Protein AF-A0AAV9XXM4-F1 (afdb_monomer_lite)

Sequence (601 aa):
MNRDYSSRNDLEDDENLDLQQALADSLKEYNDRMDVSASDCNVSEKVEKELVSSPKINDLLNYLNSRKQEFMDIILYGSNKSSEDVGFIRNIIWDDNINNAESKQKHILENELHFKNKYDCINDSELKMLPYENSARLLEAIFGKGDNILSQKEDICRWVNHTLKFQFNKNLNSNNSNDKSNFDGLLLIDNNIVSMNNCLIQQGGGPCGIISSLNGLIIMQLIFNQKRINNELNLINYLNNISEKSCWESLIESICIILFQLAQKSKYKIIQFNNIDINLLEFQLYYVEYDNIMDVYNYYCKRLKEGIFNTEGSLFSLLLTIIESRTVDKIKDDMDDTLNPLIGLYGQCNQELVNLCLTGNSVSNVFDGIKTLDGSNDSFVLKGVQKKSIIGYLTEHEALRYCTVGLNYKYPLFPIWIICNKNHYKCCFTLNFTECILSPYQELTQKMEKSFQKYDPDNSGFILEHQIQPYLIDINMQDYLYEIKKISENGIVLWNDLKDYILNSKGIHNNNSHKFALWTTVYLFDGQTESGIRIIKSTIFNLDNFNMAKNIYKKYNSIENSENNNSNFTKIPEEADIISILRTRWNSETIIETELYTIKL

pLDDT: mean 79.84, std 20.0, range [27.38, 98.69]

InterPro domains:
  IPR002048 EF-hand domain [PS50222] (443-478)
  IPR003903 Ubiquitin interacting motif [PS50330] (14-33)
  IPR011992 EF-hand domain pair [SSF47473] (431-523)
  IPR025257 Deubiquitinating enzyme MINDY-3/4, conserved domain [PF13898] (197-433)
  IPR025257 Deubiquitinating enzyme MINDY-3/4, conserved domain [SM01174] (183-497)
  IPR039785 Deubiquitinating enzyme MINDY-3/4 [PTHR12473] (89-591)

Structure (mmCIF, N/CA/C/O backbone):
data_AF-A0AAV9XXM4-F1
#
_entry.id   AF-A0AAV9XXM4-F1
#
loop_
_atom_site.group_PDB
_atom_site.id
_atom_site.type_symbol
_atom_site.label_atom_id
_atom_site.label_alt_id
_atom_site.label_comp_id
_atom_site.label_asym_id
_atom_site.label_entity_id
_atom_site.label_seq_id
_atom_site.pdbx_PDB_ins_code
_atom_site.Cartn_x
_atom_site.Cartn_y
_atom_site.Cartn_z
_atom_site.occupancy
_atom_site.B_iso_or_equiv
_atom_site.auth_seq_id
_atom_site.auth_comp_id
_atom_site.auth_asym_id
_atom_site.auth_atom_id
_atom_site.pdbx_PDB_model_num
ATOM 1 N N . MET A 1 1 ? -26.712 22.565 -31.991 1.00 34.00 1 MET A N 1
ATOM 2 C CA . MET A 1 1 ? -27.816 22.962 -31.092 1.00 34.00 1 MET A CA 1
ATOM 3 C C . MET A 1 1 ? -27.330 22.704 -29.681 1.00 34.00 1 MET A C 1
ATOM 5 O O . MET A 1 1 ? -27.352 21.565 -29.241 1.00 34.00 1 MET A O 1
ATOM 9 N N . ASN A 1 2 ? -26.782 23.743 -29.052 1.00 30.12 2 ASN A N 1
ATOM 10 C CA . ASN A 1 2 ? -26.289 23.700 -27.679 1.00 30.12 2 ASN A CA 1
ATOM 11 C C . ASN A 1 2 ? -27.480 23.586 -26.723 1.00 30.12 2 ASN A C 1
ATOM 13 O O . ASN A 1 2 ? -28.439 24.349 -26.851 1.00 30.12 2 ASN A O 1
ATOM 17 N N . ARG A 1 3 ? -27.410 22.655 -25.773 1.00 27.38 3 ARG A N 1
ATOM 18 C CA . ARG A 1 3 ? -28.172 22.717 -24.527 1.00 27.38 3 ARG A CA 1
ATOM 19 C C . ARG A 1 3 ? -27.198 22.506 -23.380 1.00 27.38 3 ARG A C 1
ATOM 21 O O . ARG A 1 3 ? -26.553 21.465 -23.304 1.00 27.38 3 ARG A O 1
ATOM 28 N N . ASP A 1 4 ? -27.104 23.547 -22.567 1.00 29.17 4 ASP A N 1
ATOM 29 C CA . ASP A 1 4 ? -26.333 23.638 -21.338 1.00 29.17 4 ASP A CA 1
ATOM 30 C C . ASP A 1 4 ? -26.746 22.547 -20.342 1.00 29.17 4 ASP A C 1
ATOM 32 O O . ASP A 1 4 ? -27.927 22.385 -20.034 1.00 29.17 4 ASP A O 1
ATOM 36 N N . TYR A 1 5 ? -25.751 21.819 -19.834 1.00 28.64 5 TYR A N 1
ATOM 37 C CA . TYR A 1 5 ? -25.858 20.852 -18.734 1.00 28.64 5 TYR A CA 1
ATOM 38 C C . TYR A 1 5 ? -25.000 21.279 -17.524 1.00 28.64 5 TYR A C 1
ATOM 40 O O . TYR A 1 5 ? -24.608 20.447 -16.718 1.00 28.64 5 TYR A O 1
ATOM 48 N N . SER A 1 6 ? -24.691 22.573 -17.378 1.00 31.78 6 SER A N 1
ATOM 49 C CA . SER A 1 6 ? -23.723 23.072 -16.387 1.00 31.78 6 SER A CA 1
ATOM 50 C C . SER A 1 6 ? -24.337 23.835 -15.204 1.00 31.78 6 SER A C 1
ATOM 52 O O . SER A 1 6 ? -23.718 24.771 -14.717 1.00 31.78 6 SER A O 1
ATOM 54 N N . SER A 1 7 ? -25.561 23.528 -14.761 1.00 30.81 7 SER A N 1
ATOM 55 C CA . SER A 1 7 ? -26.181 24.318 -13.676 1.00 30.81 7 SER A CA 1
ATOM 56 C C . SER A 1 7 ? -27.024 23.528 -12.672 1.00 30.81 7 SER A C 1
ATOM 58 O O . SER A 1 7 ? -27.897 24.109 -12.032 1.00 30.81 7 SER A O 1
ATOM 60 N N . ARG A 1 8 ? -26.841 22.205 -12.567 1.00 29.73 8 ARG A N 1
ATOM 61 C CA . ARG A 1 8 ? -27.581 21.378 -11.592 1.00 29.73 8 ARG A CA 1
ATOM 62 C C . ARG A 1 8 ? -26.723 20.622 -10.577 1.00 29.73 8 ARG A C 1
ATOM 64 O O . ARG A 1 8 ? -27.306 20.154 -9.614 1.00 29.73 8 ARG A O 1
ATOM 71 N N . ASN A 1 9 ? -25.400 20.564 -10.742 1.00 35.41 9 ASN A N 1
ATOM 72 C CA . ASN A 1 9 ? -24.523 19.879 -9.783 1.00 35.41 9 ASN A CA 1
ATOM 73 C C . ASN A 1 9 ? -24.000 20.808 -8.674 1.00 35.41 9 ASN A C 1
ATOM 75 O O . ASN A 1 9 ? -23.809 20.351 -7.559 1.00 35.41 9 ASN A O 1
ATOM 79 N N . ASP A 1 10 ? -23.867 22.113 -8.930 1.00 35.09 10 ASP A N 1
ATOM 80 C CA . ASP A 1 10 ? -23.312 23.045 -7.932 1.00 35.09 10 ASP A CA 1
ATOM 81 C C . ASP A 1 10 ? -24.270 23.325 -6.754 1.00 35.09 10 ASP A C 1
ATOM 83 O O . ASP A 1 10 ? -23.836 23.745 -5.690 1.00 35.09 10 ASP A O 1
ATOM 87 N N . LEU A 1 11 ? -25.578 23.084 -6.920 1.00 34.38 11 LEU A N 1
ATOM 88 C CA . LEU A 1 11 ? -26.583 23.359 -5.881 1.00 34.38 11 LEU A CA 1
ATOM 89 C C . LEU A 1 11 ? -26.739 22.217 -4.860 1.00 34.38 11 LEU A C 1
ATOM 91 O O . LEU A 1 11 ? -27.095 22.486 -3.719 1.00 34.38 11 LEU A O 1
ATOM 95 N N . GLU A 1 12 ? -26.477 20.962 -5.245 1.00 38.38 12 GLU A N 1
ATOM 96 C CA . GLU A 1 12 ? -26.545 19.812 -4.321 1.00 38.38 12 GLU A CA 1
ATOM 97 C C . GLU A 1 12 ? -25.272 19.685 -3.460 1.00 38.38 12 GLU A C 1
ATOM 99 O O . GLU A 1 12 ? -25.336 19.221 -2.318 1.00 38.38 12 GLU A O 1
ATOM 104 N N . ASP A 1 13 ? -24.126 20.146 -3.972 1.00 38.59 13 ASP A N 1
ATOM 105 C CA . ASP A 1 13 ? -22.860 20.178 -3.232 1.00 38.59 13 ASP A CA 1
ATOM 106 C C . ASP A 1 13 ? -22.844 21.289 -2.160 1.00 38.59 13 ASP A C 1
ATOM 108 O O . ASP A 1 13 ? -22.363 21.056 -1.046 1.00 38.59 13 ASP A O 1
ATOM 112 N N . ASP A 1 14 ? -23.443 22.455 -2.442 1.00 42.81 14 ASP A N 1
ATOM 113 C CA . ASP A 1 14 ? -23.595 23.555 -1.473 1.00 42.81 14 ASP A CA 1
ATOM 114 C C . ASP A 1 14 ? -24.552 23.184 -0.319 1.00 42.81 14 ASP A C 1
ATOM 116 O O . ASP A 1 14 ? -24.250 23.452 0.847 1.00 42.81 14 ASP A O 1
ATOM 120 N N . GLU A 1 15 ? -25.665 22.487 -0.598 1.00 43.34 15 GLU A N 1
ATOM 121 C CA . GLU A 1 15 ? -26.602 22.032 0.445 1.00 43.34 15 GLU A CA 1
ATOM 122 C C . GLU A 1 15 ? -25.961 21.010 1.405 1.00 43.34 15 GLU A C 1
ATOM 124 O O . GLU A 1 15 ? -26.221 21.039 2.612 1.00 43.34 15 GLU A O 1
ATOM 129 N N . ASN A 1 16 ? -25.078 20.135 0.906 1.00 47.38 16 ASN A N 1
ATOM 130 C CA . ASN A 1 16 ? -24.327 19.190 1.740 1.00 47.38 16 ASN A CA 1
ATOM 131 C C . ASN A 1 16 ? -23.263 19.880 2.606 1.00 47.38 16 ASN A C 1
ATOM 133 O O . ASN A 1 16 ? -23.036 19.456 3.745 1.00 47.38 16 ASN A O 1
ATOM 137 N N . LEU A 1 17 ? -22.625 20.938 2.096 1.00 44.44 17 LEU A N 1
ATOM 138 C CA . LEU A 1 17 ? -21.652 21.726 2.851 1.00 44.44 17 LEU A CA 1
ATOM 139 C C . LEU A 1 17 ? -22.337 22.486 3.997 1.00 44.44 17 LEU A C 1
ATOM 141 O O . LEU A 1 17 ? -21.883 22.416 5.141 1.00 44.44 17 LEU A O 1
ATOM 145 N N . ASP A 1 18 ? -23.479 23.116 3.712 1.00 47.50 18 ASP A N 1
ATOM 146 C CA . ASP A 1 18 ? -24.295 23.826 4.700 1.00 47.50 18 ASP A CA 1
ATOM 147 C C . ASP A 1 18 ? -24.843 22.877 5.778 1.00 47.50 18 ASP A C 1
ATOM 149 O O . ASP A 1 18 ? -24.841 23.213 6.964 1.00 47.50 18 ASP A O 1
ATOM 153 N N . LEU A 1 19 ? -25.238 21.653 5.408 1.00 47.31 19 LEU A N 1
ATOM 154 C CA . LEU A 1 19 ? -25.643 20.605 6.354 1.00 47.31 19 LEU A CA 1
ATOM 155 C C . LEU A 1 19 ? -24.487 20.145 7.250 1.00 47.31 19 LEU A C 1
ATOM 157 O O . LEU A 1 19 ? -24.670 19.980 8.459 1.00 47.31 19 LEU A O 1
ATOM 161 N N . GLN A 1 20 ? -23.289 19.955 6.691 1.00 45.56 20 GLN A N 1
ATOM 162 C CA . GLN A 1 20 ? -22.104 19.598 7.476 1.00 45.56 20 GLN A CA 1
ATOM 163 C C . GLN A 1 20 ? -21.674 20.730 8.414 1.00 45.56 20 GLN A C 1
ATOM 165 O O . GLN A 1 20 ? -21.256 20.466 9.547 1.00 45.56 20 GLN A O 1
ATOM 170 N N . GLN A 1 21 ? -21.810 21.978 7.972 1.00 47.38 21 GLN A N 1
ATOM 171 C CA . GLN A 1 21 ? -21.494 23.164 8.758 1.00 47.38 21 GLN A CA 1
ATOM 172 C C . GLN A 1 21 ? -22.525 23.384 9.874 1.00 47.38 21 GLN A C 1
ATOM 174 O O . GLN A 1 21 ? -22.141 23.563 11.029 1.00 47.38 21 GLN A O 1
ATOM 179 N N . ALA A 1 22 ? -23.817 23.202 9.589 1.00 50.75 22 ALA A N 1
ATOM 180 C CA . ALA A 1 22 ? -24.888 23.222 10.585 1.00 50.75 22 ALA A CA 1
ATOM 181 C C . ALA A 1 22 ? -24.758 22.096 11.628 1.00 50.75 22 ALA A C 1
ATOM 183 O O . ALA A 1 22 ? -25.058 22.304 12.809 1.00 50.75 22 ALA A O 1
ATOM 184 N N . LEU A 1 23 ? -24.276 20.912 11.228 1.00 48.38 23 LEU A N 1
ATOM 185 C CA . LEU A 1 23 ? -23.974 19.814 12.151 1.00 48.38 23 LEU A CA 1
ATOM 186 C C . LEU A 1 23 ? -22.775 20.156 13.049 1.00 48.38 23 LEU A C 1
ATOM 188 O O . LEU A 1 23 ? -22.812 19.902 14.253 1.00 48.38 23 LEU A O 1
ATOM 192 N N . ALA A 1 24 ? -21.721 20.752 12.482 1.00 45.97 24 ALA A N 1
ATOM 193 C CA . ALA A 1 24 ? -20.551 21.200 13.233 1.00 45.97 24 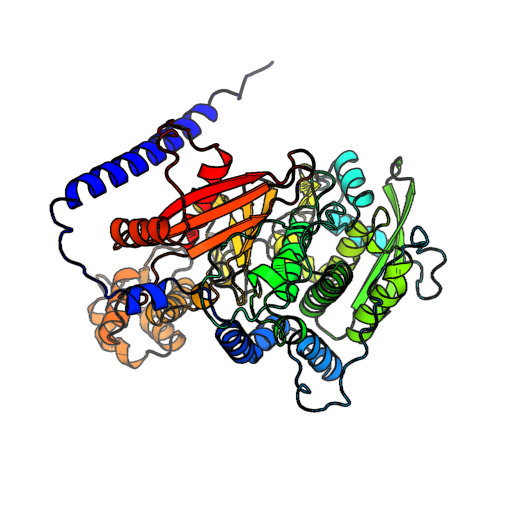ALA A CA 1
ATOM 194 C C . ALA A 1 24 ? -20.904 22.304 14.246 1.00 45.97 24 ALA A C 1
ATOM 196 O O . ALA A 1 24 ? -20.448 22.246 15.389 1.00 45.97 24 ALA A O 1
ATOM 197 N N . ASP A 1 25 ? -21.759 23.252 13.860 1.00 53.34 25 ASP A N 1
ATOM 198 C CA . ASP A 1 25 ? -22.239 24.325 14.732 1.00 53.34 25 ASP A CA 1
ATOM 199 C C . ASP A 1 25 ? -23.203 23.802 15.810 1.00 53.34 25 ASP A C 1
ATOM 201 O O . ASP A 1 25 ? -23.095 24.195 16.971 1.00 53.34 25 ASP A O 1
ATOM 205 N N . SER A 1 26 ? -24.065 22.832 15.483 1.00 52.69 26 SER A N 1
ATOM 206 C CA . SER A 1 26 ? -24.928 22.163 16.472 1.00 52.69 26 SER A CA 1
ATOM 207 C C . SER A 1 26 ? -24.127 21.355 17.500 1.00 52.69 26 SER A C 1
ATOM 209 O O . SER A 1 26 ? -24.450 21.371 18.687 1.00 52.69 26 SER A O 1
ATOM 211 N N . LEU A 1 27 ? -23.056 20.674 17.073 1.00 48.41 27 LEU A N 1
ATOM 212 C CA . LEU A 1 27 ? -22.132 19.973 17.975 1.00 48.41 27 LEU A CA 1
ATOM 213 C C . LEU A 1 27 ? -21.376 20.955 18.882 1.00 48.41 27 LEU A C 1
ATOM 215 O O . LEU A 1 27 ? -21.130 20.656 20.049 1.00 48.41 27 LEU A O 1
ATOM 219 N N . LYS A 1 28 ? -21.041 22.142 18.367 1.00 47.78 28 LYS A N 1
ATOM 220 C CA . LYS A 1 28 ? -20.405 23.216 19.136 1.00 47.78 28 LYS A CA 1
ATOM 221 C C . LYS A 1 28 ? -21.355 23.796 20.191 1.00 47.78 28 LYS A C 1
ATOM 223 O O . LYS A 1 28 ? -20.978 23.860 21.357 1.00 47.78 28 LYS A O 1
ATOM 228 N N . GLU A 1 29 ? -22.601 24.105 19.823 1.00 51.47 29 GLU A N 1
ATOM 229 C CA . GLU A 1 29 ? -23.629 24.570 20.770 1.00 51.47 29 GLU A CA 1
ATOM 230 C C . GLU A 1 29 ? -23.981 23.526 21.839 1.00 51.47 29 GLU A C 1
ATOM 232 O O . GLU A 1 29 ? -24.248 23.882 22.988 1.00 51.47 29 GLU A O 1
ATOM 237 N N . TYR A 1 30 ? -24.005 22.238 21.486 1.00 48.38 30 TYR A N 1
ATOM 238 C CA . TYR A 1 30 ? -24.236 21.164 22.453 1.00 48.38 30 TYR A CA 1
ATOM 239 C C . TYR A 1 30 ? -23.123 21.110 23.513 1.00 48.38 30 TYR A C 1
ATOM 241 O O . TYR A 1 30 ? -23.408 20.967 24.705 1.00 48.38 30 TYR A O 1
ATOM 249 N N . ASN A 1 31 ? -21.870 21.304 23.097 1.00 46.59 31 ASN A N 1
ATOM 250 C CA . ASN A 1 31 ? -20.710 21.316 23.988 1.00 46.59 31 ASN A CA 1
ATOM 251 C C . ASN A 1 31 ? -20.703 22.531 24.930 1.00 46.59 31 ASN A C 1
ATOM 253 O O . ASN A 1 31 ? -20.427 22.366 26.119 1.00 46.59 31 ASN A O 1
ATOM 257 N N . ASP A 1 32 ? -21.108 23.711 24.452 1.00 50.31 32 ASP A N 1
ATOM 258 C CA . ASP A 1 32 ? -21.234 24.915 25.292 1.00 50.31 32 ASP A CA 1
ATOM 259 C C . ASP A 1 32 ? -22.314 24.756 26.387 1.00 50.31 32 ASP A C 1
ATOM 261 O O . ASP A 1 32 ? -22.236 25.371 27.451 1.00 50.31 32 ASP A O 1
ATOM 265 N N . ARG A 1 33 ? -23.324 23.898 26.172 1.00 46.69 33 ARG A N 1
ATOM 266 C CA . ARG A 1 33 ? -24.369 23.605 27.176 1.00 46.69 33 ARG A CA 1
ATOM 267 C C . ARG A 1 33 ? -23.941 22.581 28.231 1.00 46.69 33 ARG A C 1
ATOM 269 O O . ARG A 1 33 ? -24.477 22.609 29.338 1.00 46.69 33 ARG A O 1
ATOM 276 N N . MET A 1 34 ? -22.993 21.695 27.921 1.00 42.75 34 MET A N 1
ATOM 277 C CA . MET A 1 34 ? -22.437 20.715 28.872 1.00 42.75 34 MET A CA 1
ATOM 278 C C . MET A 1 34 ? -21.418 21.340 29.845 1.00 42.75 34 MET A C 1
ATOM 280 O O . MET A 1 34 ? -21.199 20.812 30.941 1.00 42.75 34 MET A O 1
ATOM 284 N N . ASP A 1 35 ? -20.879 22.513 29.497 1.00 42.94 35 ASP A N 1
ATOM 285 C CA . ASP A 1 35 ? -19.870 23.276 30.249 1.00 42.94 35 ASP A CA 1
ATOM 286 C C . ASP A 1 35 ? -20.339 23.785 31.630 1.00 42.94 35 ASP A C 1
ATOM 288 O O . ASP A 1 35 ? -19.535 24.239 32.441 1.00 42.94 35 ASP A O 1
ATOM 292 N N . VAL A 1 36 ? -21.626 23.647 31.971 1.00 39.22 36 VAL A N 1
ATOM 293 C CA . VAL A 1 36 ? -22.140 23.971 33.319 1.00 39.22 36 VAL A CA 1
ATOM 294 C C . VAL A 1 36 ? -21.908 22.825 34.326 1.00 39.22 36 VAL A C 1
ATOM 296 O O . VAL A 1 36 ? -22.151 22.996 35.518 1.00 39.22 36 VAL A O 1
ATOM 299 N N . SER A 1 37 ? -21.407 21.661 33.891 1.00 39.69 37 SER A N 1
ATOM 300 C CA . SER A 1 37 ? -21.231 20.479 34.761 1.00 39.69 37 SER A CA 1
ATOM 301 C C . SER A 1 37 ? -19.799 19.941 34.887 1.00 39.69 37 SER A C 1
ATOM 303 O O . SER A 1 37 ? -19.550 19.083 35.731 1.00 39.69 37 SER A O 1
ATOM 305 N N . ALA A 1 38 ? -18.834 20.458 34.118 1.00 41.72 38 ALA A N 1
ATOM 306 C CA . ALA A 1 38 ? -17.452 19.968 34.098 1.00 41.72 38 ALA A CA 1
ATOM 307 C C . ALA A 1 38 ? -16.528 20.693 35.098 1.00 41.72 38 ALA A C 1
ATOM 309 O O . ALA A 1 38 ? -15.418 21.105 34.767 1.00 41.72 38 ALA A O 1
ATOM 310 N N . SER A 1 39 ? -16.962 20.828 36.349 1.00 40.09 39 SER A N 1
ATOM 311 C CA . SER A 1 39 ? -16.059 21.059 37.479 1.00 40.09 39 SER A CA 1
ATOM 312 C C . SER A 1 39 ? -15.989 19.764 38.280 1.00 40.09 39 SER A C 1
ATOM 314 O O . SER A 1 39 ? -16.850 19.557 39.123 1.00 40.09 39 SER A O 1
ATOM 316 N N . ASP A 1 40 ? -15.063 18.863 37.928 1.00 38.62 40 ASP A N 1
ATOM 317 C CA . ASP A 1 40 ? -14.449 17.843 38.808 1.00 38.62 40 ASP A CA 1
ATOM 318 C C . ASP A 1 40 ? -13.942 16.630 38.004 1.00 38.62 40 ASP A C 1
ATOM 320 O O . ASP A 1 40 ? -14.513 15.543 38.018 1.00 38.62 40 ASP A O 1
ATOM 324 N N . CYS A 1 41 ? -12.801 16.784 37.332 1.00 42.38 41 CYS A N 1
ATOM 325 C CA . CYS A 1 41 ? -11.929 15.657 36.985 1.00 42.38 41 CYS A CA 1
ATOM 326 C C . CYS A 1 41 ? -10.474 16.071 37.228 1.00 42.38 41 CYS A C 1
ATOM 328 O O . CYS A 1 41 ? -9.717 16.348 36.304 1.00 42.38 41 CYS A O 1
ATOM 330 N N . ASN A 1 42 ? -10.086 16.148 38.505 1.00 49.38 42 ASN A N 1
ATOM 331 C CA . ASN A 1 42 ? -8.692 16.349 38.908 1.00 49.38 42 ASN A CA 1
ATOM 332 C C . ASN A 1 42 ? -7.886 15.068 38.634 1.00 49.38 42 ASN A C 1
ATOM 334 O O . ASN A 1 42 ? -7.692 14.235 39.523 1.00 49.38 42 ASN A O 1
ATOM 338 N N . VAL A 1 43 ? -7.419 14.889 37.398 1.00 57.38 43 VAL A N 1
ATOM 339 C CA . VAL A 1 43 ? -6.407 13.873 37.087 1.00 57.38 43 VAL A CA 1
ATOM 340 C C . VAL A 1 43 ? -5.078 14.332 37.674 1.00 57.38 43 VAL A C 1
ATOM 342 O O . VAL A 1 43 ? -4.638 15.455 37.459 1.00 57.38 43 VAL A O 1
ATOM 345 N N . SER A 1 44 ? -4.442 13.479 38.480 1.00 62.59 44 SER A N 1
ATOM 346 C CA . SER A 1 44 ? -3.165 13.838 39.104 1.00 62.59 44 SER A CA 1
ATOM 347 C C . SER A 1 44 ? -2.109 14.163 38.041 1.00 62.59 44 SER A C 1
ATOM 349 O O . SER A 1 44 ? -2.028 13.483 37.019 1.00 62.59 44 SER A O 1
ATOM 351 N N . GLU A 1 45 ? -1.236 15.131 38.320 1.00 62.62 45 GLU A N 1
ATOM 352 C CA . GLU A 1 45 ? -0.173 15.579 37.404 1.00 62.62 45 GLU A CA 1
ATOM 353 C C . GLU A 1 45 ? 0.745 14.430 36.927 1.00 62.62 45 GLU A C 1
ATOM 355 O O . GLU A 1 45 ? 1.319 14.479 35.840 1.00 62.62 45 GLU A O 1
ATOM 360 N N . LYS A 1 46 ? 0.872 13.364 37.730 1.00 56.16 46 LYS A N 1
ATOM 361 C CA . LYS A 1 46 ? 1.609 12.148 37.363 1.00 56.16 46 LYS A CA 1
ATOM 362 C C . LYS A 1 46 ? 0.904 11.357 36.256 1.00 56.16 46 LYS A C 1
ATOM 364 O O . LYS A 1 46 ? 1.560 10.933 35.312 1.00 56.16 46 LYS A O 1
ATOM 369 N N . VAL A 1 47 ? -0.413 11.189 36.369 1.00 59.34 47 VAL A N 1
ATOM 370 C CA . VAL A 1 47 ? -1.231 10.504 35.359 1.00 59.34 47 VAL A CA 1
ATOM 371 C C . VAL A 1 47 ? -1.300 11.352 34.090 1.00 59.34 47 VAL A C 1
ATOM 373 O O . VAL A 1 47 ? -1.095 10.811 33.014 1.00 59.34 47 VAL A O 1
ATOM 376 N N . GLU A 1 48 ? -1.456 12.679 34.188 1.00 63.88 48 GLU A N 1
ATOM 377 C CA . GLU A 1 48 ? -1.353 13.565 33.013 1.00 63.88 48 GLU A CA 1
ATOM 378 C C . GLU A 1 48 ? -0.022 13.364 32.269 1.00 63.88 48 GLU A C 1
ATOM 380 O O . GLU A 1 48 ? -0.016 13.158 31.060 1.00 63.88 48 GLU A O 1
ATOM 385 N N . LYS A 1 49 ? 1.114 13.340 32.979 1.00 61.34 49 LYS A N 1
ATOM 386 C CA . LYS A 1 49 ? 2.432 13.120 32.354 1.00 61.34 49 LYS A CA 1
ATOM 387 C C . LYS A 1 49 ? 2.575 11.747 31.697 1.00 61.34 49 LYS A C 1
ATOM 389 O O . LYS A 1 49 ? 3.232 11.653 30.664 1.00 61.34 49 LYS A O 1
ATOM 394 N N . GLU A 1 50 ? 1.991 10.696 32.268 1.00 59.94 50 GLU A N 1
ATOM 395 C CA . GLU A 1 50 ? 1.988 9.362 31.652 1.00 59.94 50 GLU A CA 1
ATOM 396 C C . GLU A 1 50 ? 1.132 9.335 30.374 1.00 59.94 50 GLU A C 1
ATOM 398 O O . GLU A 1 50 ? 1.575 8.793 29.363 1.00 59.94 50 GLU A O 1
ATOM 403 N N . LEU A 1 51 ? -0.033 9.989 30.378 1.00 59.56 51 LEU A N 1
ATOM 404 C CA . LEU A 1 51 ? -0.951 10.039 29.232 1.00 59.56 51 LEU A CA 1
ATOM 405 C C . LEU A 1 51 ? -0.455 10.903 28.068 1.00 59.56 51 LEU A C 1
ATOM 407 O O . LEU A 1 51 ? -0.792 10.633 26.920 1.00 59.56 51 LEU A O 1
ATOM 411 N N . VAL A 1 52 ? 0.329 11.942 28.360 1.00 59.31 52 VAL A N 1
ATOM 412 C CA . VAL A 1 52 ? 0.881 12.869 27.357 1.00 59.31 52 VAL A CA 1
ATOM 413 C C . VAL A 1 52 ? 2.239 12.400 26.825 1.00 59.31 52 VAL A C 1
ATOM 415 O O . VAL A 1 52 ? 2.751 12.948 25.850 1.00 59.31 52 VAL A O 1
ATOM 418 N N . SER A 1 53 ? 2.854 11.390 27.447 1.00 58.25 53 SER A N 1
ATOM 419 C CA . SER A 1 53 ? 4.173 10.930 27.018 1.00 58.25 53 SER A CA 1
ATOM 420 C C . SER A 1 53 ? 4.124 10.306 25.619 1.00 58.25 53 SER A C 1
ATOM 422 O O . SER A 1 53 ? 3.374 9.364 25.368 1.0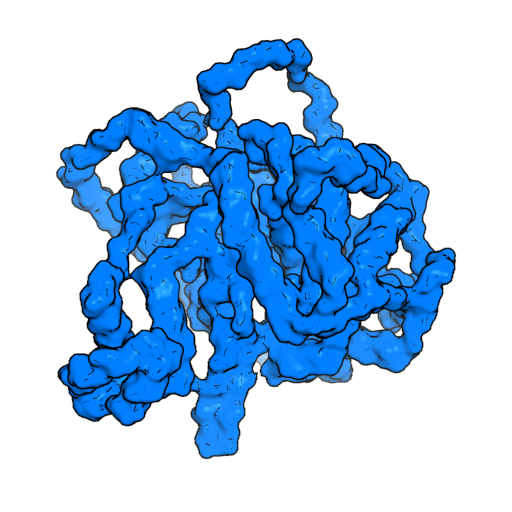0 58.25 53 SER A O 1
ATOM 424 N N . SER A 1 54 ? 4.938 10.837 24.701 1.00 58.62 54 SER A N 1
ATOM 425 C CA . SER A 1 54 ? 5.140 10.255 23.372 1.00 58.62 54 SER A CA 1
ATOM 426 C C . SER A 1 54 ? 5.554 8.783 23.499 1.00 58.62 54 SER A C 1
ATOM 428 O O . SER A 1 54 ? 6.295 8.451 24.434 1.00 58.62 54 SER A O 1
ATOM 430 N N . PRO A 1 55 ? 5.123 7.899 22.578 1.00 63.81 55 PRO A N 1
ATOM 431 C CA . PRO A 1 55 ? 5.457 6.482 22.651 1.00 63.81 55 PRO A CA 1
ATOM 432 C C . PRO A 1 55 ? 6.972 6.311 22.753 1.00 63.81 55 PRO A C 1
ATOM 434 O O . PRO A 1 55 ? 7.731 6.833 21.930 1.00 63.81 55 PRO A O 1
ATOM 437 N N . LYS A 1 56 ? 7.423 5.607 23.796 1.00 76.25 56 LYS A N 1
ATOM 438 C CA . LYS A 1 56 ? 8.853 5.382 24.004 1.00 76.25 56 LYS A CA 1
ATOM 439 C C . LYS A 1 56 ? 9.350 4.435 22.923 1.00 76.25 56 LYS A C 1
ATOM 441 O O . LYS A 1 56 ? 8.632 3.532 22.496 1.00 76.25 56 LYS A O 1
ATOM 446 N N . ILE A 1 57 ? 10.614 4.580 22.533 1.00 82.12 57 ILE A N 1
ATOM 447 C CA . ILE A 1 57 ? 11.239 3.683 21.550 1.00 82.12 57 ILE A CA 1
ATOM 448 C C . ILE A 1 57 ? 11.141 2.219 21.997 1.00 82.12 57 ILE A C 1
ATOM 450 O O . ILE A 1 57 ? 10.872 1.349 21.177 1.00 82.12 57 ILE A O 1
ATOM 454 N N . ASN A 1 58 ? 11.231 1.941 23.301 1.00 84.25 58 ASN A N 1
ATOM 455 C CA . ASN A 1 58 ? 11.008 0.593 23.828 1.00 84.25 58 ASN A CA 1
ATOM 456 C C . ASN A 1 58 ? 9.585 0.072 23.568 1.00 84.25 58 ASN A C 1
ATOM 458 O O . ASN A 1 58 ? 9.427 -1.101 23.239 1.00 84.25 58 ASN A O 1
ATOM 462 N N . ASP A 1 59 ? 8.555 0.913 23.689 1.00 84.62 59 ASP A N 1
ATOM 463 C CA . ASP A 1 59 ? 7.170 0.505 23.431 1.00 84.62 59 ASP A CA 1
ATOM 464 C C . ASP A 1 59 ? 6.961 0.235 21.934 1.00 84.62 59 ASP A C 1
ATOM 466 O O . ASP A 1 59 ? 6.332 -0.755 21.561 1.00 84.62 59 ASP A O 1
ATOM 470 N N . LEU A 1 60 ? 7.577 1.055 21.077 1.00 86.12 60 LEU A N 1
ATOM 471 C CA . LEU A 1 60 ? 7.620 0.850 19.629 1.00 86.12 60 LEU A CA 1
ATOM 472 C C . LEU A 1 60 ? 8.343 -0.456 19.250 1.00 86.12 60 LEU A C 1
ATOM 474 O O . LEU A 1 60 ? 7.844 -1.220 18.426 1.00 86.12 60 LEU A O 1
ATOM 478 N N . LEU A 1 61 ? 9.484 -0.756 19.876 1.00 88.88 61 LEU A N 1
ATOM 479 C CA . LEU A 1 61 ? 10.216 -2.013 19.682 1.00 88.88 61 LEU A CA 1
ATOM 480 C C . LEU A 1 61 ? 9.410 -3.227 20.158 1.00 88.88 61 LEU A C 1
ATOM 482 O O . LEU A 1 61 ? 9.379 -4.256 19.481 1.00 88.88 61 LEU A O 1
ATOM 486 N N . ASN A 1 62 ? 8.715 -3.110 21.291 1.00 90.38 62 ASN A N 1
ATOM 487 C CA . ASN A 1 62 ? 7.808 -4.148 21.781 1.00 90.38 62 ASN A CA 1
ATOM 488 C C . ASN A 1 62 ? 6.657 -4.384 20.797 1.00 90.38 62 ASN A C 1
ATOM 490 O O . ASN A 1 62 ? 6.353 -5.534 20.473 1.00 90.38 62 ASN A O 1
ATOM 494 N N . TYR A 1 63 ? 6.064 -3.307 20.273 1.00 90.38 63 TYR A N 1
ATOM 495 C CA . TYR A 1 63 ? 5.047 -3.389 19.233 1.00 90.38 63 TYR A CA 1
ATOM 496 C C . TYR A 1 63 ? 5.588 -4.107 17.992 1.00 90.38 63 TYR A C 1
ATOM 498 O O . TYR A 1 63 ? 5.011 -5.110 17.577 1.00 90.38 63 TYR A O 1
ATOM 506 N N . LEU A 1 64 ? 6.738 -3.686 17.459 1.00 91.81 64 LEU A N 1
ATOM 507 C CA . LEU A 1 64 ? 7.383 -4.312 16.300 1.00 91.81 64 LEU A CA 1
ATOM 508 C C . LEU A 1 64 ? 7.622 -5.808 16.485 1.00 91.81 64 LEU A C 1
ATOM 510 O O . LEU A 1 64 ? 7.315 -6.603 15.596 1.00 91.81 64 LEU A O 1
ATOM 514 N N . ASN A 1 65 ? 8.148 -6.205 17.642 1.00 92.12 65 ASN A N 1
ATOM 515 C CA . ASN A 1 65 ? 8.392 -7.610 17.949 1.00 92.12 65 ASN A CA 1
ATOM 516 C C . ASN A 1 65 ? 7.080 -8.403 18.038 1.00 92.12 65 ASN A C 1
ATOM 518 O O . ASN A 1 65 ? 7.005 -9.512 17.512 1.00 92.12 65 ASN A O 1
ATOM 522 N N . SER A 1 66 ? 6.028 -7.822 18.629 1.00 92.81 66 SER A N 1
ATOM 523 C CA . SER A 1 66 ? 4.705 -8.461 18.712 1.00 92.81 66 SER A CA 1
ATOM 524 C C . SER A 1 66 ? 4.042 -8.662 17.343 1.00 92.81 66 SER A C 1
ATOM 526 O O . SER A 1 66 ? 3.293 -9.617 17.157 1.00 92.81 66 SER A O 1
ATOM 528 N N . ARG A 1 67 ? 4.353 -7.799 16.365 1.00 93.00 67 ARG A N 1
ATOM 529 C CA . ARG A 1 67 ? 3.775 -7.819 15.010 1.00 93.00 67 ARG A CA 1
ATOM 530 C C . ARG A 1 67 ? 4.570 -8.634 13.995 1.00 93.00 67 ARG A C 1
ATOM 532 O O . ARG A 1 67 ? 4.125 -8.778 12.860 1.00 93.00 67 ARG A O 1
ATOM 539 N N . LYS A 1 68 ? 5.710 -9.210 14.386 1.00 95.06 68 LYS A N 1
ATOM 540 C CA . LYS A 1 68 ? 6.612 -9.938 13.481 1.00 95.06 68 LYS A CA 1
ATOM 541 C C . LYS A 1 68 ? 5.938 -11.081 12.729 1.00 95.06 68 LYS A C 1
ATOM 543 O O . LYS A 1 68 ? 6.094 -11.184 11.516 1.00 95.06 68 LYS A O 1
ATOM 548 N N . GLN A 1 69 ? 5.195 -11.938 13.429 1.00 95.94 69 GLN A N 1
ATOM 549 C CA . GLN A 1 69 ? 4.525 -13.067 12.780 1.00 95.94 69 GLN A CA 1
ATOM 550 C C . GLN A 1 69 ? 3.390 -12.590 11.867 1.00 95.94 69 GLN A C 1
ATOM 552 O O . GLN A 1 69 ? 3.323 -13.007 10.717 1.00 95.94 69 GLN A O 1
ATOM 557 N N . GLU A 1 70 ? 2.570 -11.653 12.349 1.00 95.88 70 GLU A N 1
ATOM 558 C CA . GLU A 1 70 ? 1.454 -11.082 11.588 1.00 95.88 70 GLU A CA 1
ATOM 559 C C . GLU A 1 70 ? 1.933 -10.405 10.292 1.00 95.88 70 GLU A C 1
ATOM 561 O O . GLU A 1 70 ? 1.329 -10.595 9.240 1.00 95.88 70 GLU A O 1
ATOM 566 N N . PHE A 1 71 ? 3.064 -9.690 10.328 1.00 97.12 71 PHE A N 1
ATOM 567 C CA . PHE A 1 71 ? 3.704 -9.155 9.125 1.00 97.12 71 PHE A CA 1
ATOM 568 C C . PHE A 1 71 ? 4.014 -10.253 8.109 1.00 97.12 71 PHE A C 1
ATOM 570 O O . PHE A 1 71 ? 3.646 -10.121 6.943 1.00 97.12 71 PHE A O 1
ATOM 577 N N . MET A 1 72 ? 4.672 -11.334 8.548 1.00 96.81 72 MET A N 1
ATOM 578 C CA . MET A 1 72 ? 5.040 -12.445 7.669 1.00 96.81 72 MET A CA 1
ATOM 579 C C . MET A 1 72 ? 3.802 -13.124 7.079 1.00 96.81 72 MET A C 1
ATOM 581 O O . MET A 1 72 ? 3.789 -13.405 5.883 1.00 96.81 72 MET A O 1
ATOM 585 N N . ASP A 1 73 ? 2.760 -13.331 7.886 1.00 96.56 73 ASP A N 1
ATOM 586 C CA . ASP A 1 73 ? 1.494 -13.921 7.442 1.00 96.56 73 ASP A CA 1
ATOM 587 C C . ASP A 1 73 ? 0.814 -13.046 6.374 1.00 96.56 73 ASP A C 1
ATOM 589 O O . ASP A 1 73 ? 0.323 -13.561 5.367 1.00 96.56 73 ASP A O 1
ATOM 593 N N . ILE A 1 74 ? 0.849 -11.717 6.545 1.00 97.00 74 ILE A N 1
ATOM 594 C CA . ILE A 1 74 ? 0.334 -10.753 5.565 1.00 97.00 74 ILE A CA 1
ATOM 595 C C . ILE A 1 74 ? 1.117 -10.853 4.253 1.00 97.00 74 ILE A C 1
ATOM 597 O O . ILE A 1 74 ? 0.511 -11.060 3.199 1.00 97.00 74 ILE A O 1
ATOM 601 N N . ILE A 1 75 ? 2.446 -10.716 4.273 1.00 95.69 75 ILE A N 1
ATOM 602 C CA . ILE A 1 75 ? 3.232 -10.645 3.028 1.00 95.69 75 ILE A CA 1
ATOM 603 C C . ILE A 1 75 ? 3.338 -11.979 2.285 1.00 95.69 75 ILE A C 1
ATOM 605 O O . ILE A 1 75 ? 3.578 -11.973 1.081 1.00 95.69 75 ILE A O 1
ATOM 609 N N . LEU A 1 76 ? 3.156 -13.108 2.979 1.00 96.44 76 LEU A N 1
ATOM 610 C CA . LEU A 1 76 ? 3.197 -14.446 2.383 1.00 96.44 76 LEU A CA 1
ATOM 611 C C . LEU A 1 76 ? 1.838 -14.947 1.900 1.00 96.44 76 LEU A C 1
ATOM 613 O O . LEU A 1 76 ? 1.790 -15.962 1.201 1.00 96.44 76 LEU A O 1
ATOM 617 N N . TYR A 1 77 ? 0.751 -14.259 2.242 1.00 95.19 77 TYR A N 1
ATOM 618 C CA . TYR A 1 77 ? -0.605 -14.657 1.888 1.00 95.19 77 TYR A CA 1
ATOM 619 C C . TYR A 1 77 ? -0.751 -15.018 0.401 1.00 95.19 77 TYR A C 1
ATOM 621 O O . TYR A 1 77 ? -0.488 -14.207 -0.485 1.00 95.19 77 TYR A O 1
ATOM 629 N N . GLY A 1 78 ? -1.188 -16.250 0.130 1.00 91.00 78 GLY A N 1
ATOM 630 C CA . GLY A 1 78 ? -1.417 -16.739 -1.234 1.00 91.00 78 GLY A CA 1
ATOM 631 C C . GLY A 1 78 ? -0.148 -16.965 -2.069 1.00 91.00 78 GLY A C 1
ATOM 632 O O . GLY A 1 78 ? -0.255 -17.174 -3.277 1.00 91.00 78 GLY A O 1
ATOM 633 N N . SER A 1 79 ? 1.039 -16.941 -1.457 1.00 93.62 79 SER A N 1
ATOM 634 C CA . SER A 1 79 ? 2.328 -17.135 -2.131 1.00 93.62 79 SER A CA 1
ATOM 635 C C . SER A 1 79 ? 3.108 -18.320 -1.549 1.00 93.62 79 SER A C 1
ATOM 637 O O . SER A 1 79 ? 2.867 -18.763 -0.427 1.00 93.62 79 SER A O 1
ATOM 639 N N . ASN A 1 80 ? 4.055 -18.848 -2.324 1.00 94.62 80 ASN A N 1
ATOM 640 C CA . ASN A 1 80 ? 4.971 -19.899 -1.893 1.00 94.62 80 ASN A CA 1
ATOM 641 C C . ASN A 1 80 ? 6.416 -19.483 -2.202 1.00 94.62 80 ASN A C 1
ATOM 643 O O . ASN A 1 80 ? 6.865 -19.557 -3.349 1.00 94.62 80 ASN A O 1
ATOM 647 N N . LYS A 1 81 ? 7.125 -19.015 -1.174 1.00 96.62 81 LYS A N 1
ATOM 648 C CA . LYS A 1 81 ? 8.461 -18.412 -1.264 1.00 96.62 81 LYS A CA 1
ATOM 649 C C . LYS A 1 81 ? 9.531 -19.347 -0.708 1.00 96.62 81 LYS A C 1
ATOM 651 O O . LYS A 1 81 ? 9.264 -20.138 0.194 1.00 96.62 81 LYS A O 1
ATOM 656 N N . SER A 1 82 ? 10.751 -19.243 -1.231 1.00 96.88 82 SER A N 1
ATOM 657 C CA . SER A 1 82 ? 11.903 -19.971 -0.702 1.00 96.88 82 SER A CA 1
ATOM 658 C C . SER A 1 82 ? 12.232 -19.504 0.722 1.00 96.88 82 SER A C 1
ATOM 660 O O . SER A 1 82 ? 11.948 -18.371 1.115 1.00 96.88 82 SER A O 1
ATOM 662 N N . SER A 1 83 ? 12.853 -20.373 1.520 1.00 95.31 83 SER A N 1
ATOM 663 C CA . SER A 1 83 ? 13.261 -20.032 2.888 1.00 95.31 83 SER A CA 1
ATOM 664 C C . SER A 1 83 ? 14.282 -18.893 2.940 1.00 95.31 83 SER A C 1
ATOM 666 O O . SER A 1 83 ? 14.293 -18.131 3.905 1.00 95.31 83 SER A O 1
ATOM 668 N N . GLU A 1 84 ? 15.127 -18.775 1.915 1.00 94.69 84 GLU A N 1
ATOM 669 C CA . GLU A 1 84 ? 16.120 -17.703 1.787 1.00 94.69 84 GLU A CA 1
ATOM 670 C C . GLU A 1 84 ? 15.442 -16.346 1.587 1.00 94.69 84 GLU A C 1
ATOM 672 O O . GLU A 1 84 ? 15.742 -15.399 2.311 1.00 94.69 84 GLU A O 1
ATOM 677 N N . ASP A 1 85 ? 14.463 -16.285 0.684 1.00 95.38 85 ASP A N 1
ATOM 678 C CA . ASP A 1 85 ? 13.637 -15.108 0.405 1.00 95.38 85 ASP A CA 1
ATOM 679 C C . ASP A 1 85 ? 12.896 -14.623 1.655 1.00 95.38 85 ASP A C 1
ATOM 681 O O . ASP A 1 85 ? 12.939 -13.448 2.026 1.00 95.38 85 ASP A O 1
ATOM 685 N N . VAL A 1 86 ? 12.237 -15.565 2.335 1.00 96.06 86 VAL A N 1
ATOM 686 C CA . VAL A 1 86 ? 11.520 -15.329 3.593 1.00 96.06 86 VAL A CA 1
ATOM 687 C C . VAL A 1 86 ? 12.480 -14.822 4.670 1.00 96.06 86 VAL A C 1
ATOM 689 O O . VAL A 1 86 ? 12.146 -13.902 5.419 1.00 96.06 86 VAL A O 1
ATOM 692 N N . GLY A 1 87 ? 13.671 -15.420 4.757 1.00 94.56 87 GLY A N 1
ATOM 693 C CA . GLY A 1 87 ? 14.723 -15.009 5.681 1.00 94.56 87 GLY A CA 1
ATOM 694 C C . GLY A 1 87 ? 15.219 -13.593 5.401 1.00 94.56 87 GLY A C 1
ATOM 695 O O . GLY A 1 87 ? 15.347 -12.804 6.335 1.00 94.56 87 GLY A O 1
ATOM 696 N N . PHE A 1 88 ? 15.443 -13.244 4.133 1.00 94.62 88 PHE A N 1
ATOM 697 C CA . PHE A 1 88 ? 15.898 -11.912 3.750 1.00 94.62 88 PHE A CA 1
ATOM 698 C C . PHE A 1 88 ? 14.861 -10.830 4.060 1.00 94.62 88 PHE A C 1
ATOM 700 O O . PHE A 1 88 ? 15.204 -9.862 4.734 1.00 94.62 88 PHE A O 1
ATOM 707 N N . ILE A 1 89 ? 13.597 -11.001 3.648 1.00 94.81 89 ILE A N 1
ATOM 708 C CA . ILE A 1 89 ? 12.554 -9.997 3.927 1.00 94.81 89 ILE A CA 1
ATOM 709 C C . ILE A 1 89 ? 12.346 -9.807 5.427 1.00 94.81 89 ILE A C 1
ATOM 711 O O . ILE A 1 89 ? 12.233 -8.674 5.891 1.00 94.81 89 ILE A O 1
ATOM 715 N N . ARG A 1 90 ? 12.361 -10.891 6.208 1.00 94.38 90 ARG A N 1
ATOM 716 C CA . ARG A 1 90 ? 12.326 -10.785 7.671 1.00 94.38 90 ARG A CA 1
ATOM 717 C C . ARG A 1 90 ? 13.497 -9.943 8.187 1.00 94.38 90 ARG A C 1
ATOM 719 O O . ARG A 1 90 ? 13.294 -9.062 9.018 1.00 94.38 90 ARG A O 1
ATOM 726 N N . ASN A 1 91 ? 14.694 -10.181 7.655 1.00 91.69 91 ASN A N 1
ATOM 727 C CA . ASN A 1 91 ? 15.906 -9.475 8.050 1.00 91.69 91 ASN A CA 1
ATOM 728 C C . ASN A 1 91 ? 15.954 -8.011 7.588 1.00 91.69 91 ASN A C 1
ATOM 730 O O . ASN A 1 91 ? 16.788 -7.264 8.093 1.00 91.69 91 ASN A O 1
ATOM 734 N N . ILE A 1 92 ? 15.111 -7.565 6.651 1.00 91.19 92 ILE A N 1
ATOM 735 C CA . ILE A 1 92 ? 15.021 -6.136 6.305 1.00 91.19 92 ILE A CA 1
ATOM 736 C C . ILE A 1 92 ? 14.549 -5.326 7.521 1.00 91.19 92 ILE A C 1
ATOM 738 O O . ILE A 1 92 ? 15.084 -4.248 7.773 1.00 91.19 92 ILE A O 1
ATOM 742 N N . ILE A 1 93 ? 13.588 -5.856 8.285 1.00 90.44 93 ILE A N 1
ATOM 743 C CA . ILE A 1 93 ? 12.928 -5.144 9.391 1.00 90.44 93 ILE A CA 1
ATOM 744 C C . ILE A 1 93 ? 13.487 -5.557 10.755 1.00 90.44 93 ILE A C 1
ATOM 746 O O . ILE A 1 93 ? 13.786 -4.693 11.580 1.00 90.44 93 ILE A O 1
ATOM 750 N N . TRP A 1 94 ? 13.618 -6.864 11.001 1.00 91.56 94 TRP A N 1
ATOM 751 C CA . TRP A 1 94 ? 14.088 -7.409 12.277 1.00 91.56 94 TRP A CA 1
ATOM 752 C C . TRP A 1 94 ? 15.549 -7.822 12.177 1.00 91.56 94 TRP A C 1
ATOM 754 O O . TRP A 1 94 ? 15.962 -8.454 11.208 1.00 91.56 94 TRP A O 1
ATOM 764 N N . ASP A 1 95 ? 16.338 -7.494 13.194 1.00 78.50 95 ASP A N 1
ATOM 765 C CA . ASP A 1 95 ? 17.712 -7.978 13.292 1.00 78.50 95 ASP A CA 1
ATOM 766 C C . ASP A 1 95 ? 17.785 -9.113 14.306 1.00 78.50 95 ASP A C 1
ATOM 768 O O . ASP A 1 95 ? 17.986 -8.913 15.503 1.00 78.50 95 ASP A O 1
ATOM 772 N N . ASP A 1 96 ? 17.619 -10.336 13.810 1.00 69.81 96 ASP A N 1
ATOM 773 C CA . ASP A 1 96 ? 17.663 -11.537 14.647 1.00 69.81 96 ASP A CA 1
ATOM 774 C C . ASP A 1 96 ? 19.070 -11.809 15.223 1.00 69.81 96 ASP A C 1
ATOM 776 O O . ASP A 1 96 ? 19.222 -12.673 16.087 1.00 69.81 96 ASP A O 1
ATOM 780 N N . ASN A 1 97 ? 20.094 -11.049 14.806 1.00 64.25 97 ASN A N 1
ATOM 781 C CA . ASN A 1 97 ? 21.480 -11.218 15.236 1.00 64.25 97 ASN A CA 1
ATOM 782 C C . ASN A 1 97 ? 22.037 -10.048 16.075 1.00 64.25 97 ASN A C 1
ATOM 784 O O . ASN A 1 97 ? 23.253 -9.951 16.222 1.00 64.25 97 ASN A O 1
ATOM 788 N N . ILE A 1 98 ? 21.199 -9.196 16.680 1.00 57.91 98 ILE A N 1
ATOM 789 C CA . ILE A 1 98 ? 21.632 -8.027 17.490 1.00 57.91 98 ILE A CA 1
ATOM 790 C C . ILE A 1 98 ? 22.714 -8.354 18.541 1.00 57.91 98 ILE A C 1
ATOM 792 O O . ILE A 1 98 ? 23.553 -7.510 18.851 1.00 57.91 98 ILE A O 1
ATOM 796 N N . ASN A 1 99 ? 22.734 -9.583 19.069 1.00 48.97 99 ASN A N 1
ATOM 797 C CA . ASN A 1 99 ? 23.690 -10.014 20.096 1.00 48.97 99 ASN A CA 1
ATOM 798 C C . ASN A 1 99 ? 25.027 -10.551 19.545 1.00 48.97 99 ASN A C 1
ATOM 800 O O . ASN A 1 99 ? 25.952 -10.785 20.323 1.00 48.97 99 ASN A O 1
ATOM 804 N N . ASN A 1 100 ? 25.161 -10.734 18.229 1.00 47.22 100 ASN A N 1
ATOM 805 C CA . ASN A 1 100 ? 26.402 -11.169 17.596 1.00 47.22 100 ASN A CA 1
ATOM 806 C C . ASN A 1 100 ? 27.161 -9.942 17.071 1.00 47.22 100 ASN A C 1
ATOM 808 O O . ASN A 1 100 ? 26.834 -9.371 16.035 1.00 47.22 100 ASN A O 1
ATOM 812 N N . ALA A 1 101 ? 28.232 -9.546 17.764 1.00 42.09 101 ALA A N 1
ATOM 813 C CA . ALA A 1 101 ? 29.069 -8.407 17.365 1.00 42.09 101 ALA A CA 1
ATOM 814 C C . ALA A 1 101 ? 29.678 -8.544 15.947 1.00 42.09 101 ALA A C 1
ATOM 816 O O . ALA A 1 101 ? 30.072 -7.542 15.347 1.00 42.09 101 ALA A O 1
ATOM 817 N N . GLU A 1 102 ? 29.729 -9.764 15.400 1.00 38.28 102 GLU A N 1
ATOM 818 C CA . GLU A 1 102 ? 30.252 -10.079 14.064 1.00 38.28 102 GLU A CA 1
ATOM 819 C C . GLU A 1 102 ? 29.212 -9.965 12.932 1.00 38.28 102 GLU A C 1
ATOM 821 O O . GLU A 1 102 ? 29.592 -9.917 11.764 1.00 38.28 102 GLU A O 1
ATOM 826 N N . SER A 1 103 ? 27.914 -9.857 13.237 1.00 38.84 103 SER A N 1
ATOM 827 C CA . SER A 1 103 ? 26.835 -9.778 12.238 1.00 38.84 103 SER A CA 1
ATOM 828 C C . SER A 1 103 ? 26.319 -8.360 12.013 1.00 38.84 103 SER A C 1
ATOM 830 O O . SER A 1 103 ? 25.162 -8.170 11.640 1.00 38.84 103 SER A O 1
ATOM 832 N N . LYS A 1 104 ? 27.167 -7.340 12.191 1.00 41.88 104 LYS A N 1
ATOM 833 C CA . LYS A 1 104 ? 26.905 -6.043 11.561 1.00 41.88 104 LYS A CA 1
ATOM 834 C C . LYS A 1 104 ? 26.973 -6.268 10.059 1.00 41.88 104 LYS A C 1
ATOM 836 O O . LYS A 1 104 ? 28.056 -6.255 9.477 1.00 41.88 104 LYS A O 1
ATOM 841 N N . GLN A 1 105 ? 25.822 -6.531 9.446 1.00 42.28 105 GLN A N 1
ATOM 842 C CA . GLN A 1 105 ? 25.663 -6.526 8.000 1.00 42.28 105 GLN A CA 1
ATOM 843 C C . GLN A 1 105 ? 26.329 -5.233 7.520 1.00 42.28 105 GLN A C 1
ATOM 845 O O . GLN A 1 105 ? 25.908 -4.142 7.904 1.00 42.28 105 GLN A O 1
ATOM 850 N N . LYS A 1 106 ? 27.458 -5.347 6.805 1.00 44.53 106 LYS A N 1
ATOM 851 C CA . LYS A 1 106 ? 28.146 -4.182 6.242 1.00 44.53 106 LYS A CA 1
ATOM 852 C C . LYS A 1 106 ? 27.095 -3.441 5.432 1.00 44.53 106 LYS A C 1
ATOM 854 O O . LYS A 1 106 ? 26.635 -3.984 4.433 1.00 44.53 106 LYS A O 1
ATOM 859 N N . HIS A 1 107 ? 26.693 -2.253 5.882 1.00 49.38 107 HIS A N 1
ATOM 860 C CA . HIS A 1 107 ? 25.826 -1.399 5.085 1.00 49.38 107 HIS A CA 1
ATOM 861 C C . HIS A 1 107 ? 26.470 -1.263 3.706 1.00 49.38 107 HIS A C 1
ATOM 863 O O . HIS A 1 107 ? 27.615 -0.820 3.598 1.00 49.38 107 HIS A O 1
ATOM 869 N N . ILE A 1 108 ? 25.763 -1.727 2.676 1.00 56.78 108 ILE A N 1
ATOM 870 C CA . ILE A 1 108 ? 26.278 -1.788 1.303 1.00 56.78 108 ILE A CA 1
ATOM 871 C C . ILE A 1 108 ? 26.452 -0.368 0.740 1.00 56.78 108 ILE A C 1
ATOM 873 O O . ILE A 1 108 ? 27.275 -0.147 -0.146 1.00 56.78 108 ILE A O 1
ATOM 877 N N . LEU A 1 109 ? 25.723 0.607 1.292 1.00 60.22 109 LEU A N 1
ATOM 878 C CA . LEU A 1 109 ? 25.746 1.996 0.856 1.00 60.22 109 LEU A CA 1
ATOM 879 C C . LEU A 1 109 ? 26.666 2.871 1.720 1.00 60.22 109 LEU A C 1
ATOM 881 O O . LEU A 1 109 ? 26.717 2.766 2.948 1.00 60.22 109 LEU A O 1
ATOM 885 N N . GLU A 1 110 ? 27.404 3.756 1.053 1.00 60.06 110 GLU A N 1
ATOM 886 C CA . GLU A 1 110 ? 28.235 4.793 1.674 1.00 60.06 110 GLU A CA 1
ATOM 887 C C . GLU A 1 110 ? 27.370 5.953 2.189 1.00 60.06 110 GLU A C 1
ATOM 889 O O . GLU A 1 110 ? 26.257 6.163 1.712 1.00 60.06 110 GLU A O 1
ATOM 894 N N . ASN A 1 111 ? 27.877 6.707 3.170 1.00 58.19 111 ASN A N 1
ATOM 895 C CA . ASN A 1 111 ? 27.122 7.794 3.807 1.00 58.19 111 ASN A CA 1
ATOM 896 C C . ASN A 1 111 ? 26.892 9.003 2.880 1.00 58.19 111 ASN A C 1
ATOM 898 O O . ASN A 1 111 ? 25.897 9.699 3.051 1.00 58.19 111 ASN A O 1
ATOM 902 N N . GLU A 1 112 ? 27.774 9.233 1.902 1.00 61.41 112 GLU A N 1
ATOM 903 C CA . GLU A 1 112 ? 27.607 10.260 0.867 1.00 61.41 112 GLU A CA 1
ATOM 904 C C . GLU A 1 112 ? 27.388 9.597 -0.498 1.00 61.41 112 GLU A C 1
ATOM 906 O O . GLU A 1 112 ? 28.215 8.815 -0.977 1.00 61.41 112 GLU A O 1
ATOM 911 N N . LEU A 1 113 ? 26.254 9.904 -1.134 1.00 70.06 113 LEU A N 1
ATOM 912 C CA . LEU A 1 113 ? 25.891 9.377 -2.446 1.00 70.06 113 LEU A CA 1
ATOM 913 C C . LEU A 1 113 ? 26.161 10.433 -3.520 1.00 70.06 113 LEU A C 1
ATOM 915 O O . LEU A 1 113 ? 25.369 11.337 -3.765 1.00 70.06 113 LEU A O 1
ATOM 919 N N . HIS A 1 114 ? 27.301 10.304 -4.195 1.00 69.19 114 HIS A N 1
ATOM 920 C CA . HIS A 1 114 ? 27.589 11.087 -5.393 1.00 69.19 114 HIS A CA 1
ATOM 921 C C . HIS A 1 114 ? 27.097 10.341 -6.634 1.00 69.19 114 HIS A C 1
ATOM 923 O O . HIS A 1 114 ? 27.735 9.386 -7.086 1.00 69.19 114 HIS A O 1
ATOM 929 N N . PHE A 1 115 ? 25.970 10.788 -7.189 1.00 77.25 115 PHE A N 1
ATOM 930 C CA . PHE A 1 115 ? 25.450 10.285 -8.460 1.00 77.25 115 PHE A CA 1
ATOM 931 C C . PHE A 1 115 ? 26.365 10.736 -9.598 1.00 77.25 115 PHE A C 1
ATOM 933 O O . PHE A 1 115 ? 26.552 11.934 -9.812 1.00 77.25 115 PHE A O 1
ATOM 940 N N . LYS A 1 116 ? 26.986 9.776 -10.291 1.00 60.00 116 LYS A N 1
ATOM 941 C CA . LYS A 1 116 ? 28.032 10.080 -11.279 1.00 60.00 116 LYS A CA 1
ATOM 942 C C . LYS A 1 116 ? 27.484 10.353 -12.677 1.00 60.00 116 LYS A C 1
ATOM 944 O O . LYS A 1 116 ? 28.090 11.153 -13.375 1.00 60.00 116 LYS A O 1
ATOM 949 N N . ASN A 1 117 ? 26.380 9.713 -13.071 1.00 65.81 117 ASN A N 1
ATOM 950 C CA . ASN A 1 117 ? 25.836 9.728 -14.435 1.00 65.81 117 ASN A CA 1
ATOM 951 C C . ASN A 1 117 ? 24.301 9.548 -14.441 1.00 65.81 117 ASN A C 1
ATOM 953 O O . ASN A 1 117 ? 23.707 9.275 -13.398 1.00 65.81 117 ASN A O 1
ATOM 957 N N . LYS A 1 118 ? 23.678 9.701 -15.621 1.00 83.19 118 LYS A N 1
ATOM 958 C CA . LYS A 1 118 ? 22.332 9.184 -15.932 1.00 83.19 118 LYS A CA 1
ATOM 959 C C . LYS A 1 118 ? 22.464 7.673 -16.157 1.00 83.19 118 LYS A C 1
ATOM 961 O O . LYS A 1 118 ? 23.378 7.259 -16.871 1.00 83.19 118 LYS A O 1
ATOM 966 N N . TYR A 1 119 ? 21.598 6.874 -15.541 1.00 90.06 119 TYR A N 1
ATOM 967 C CA . TYR A 1 119 ? 21.625 5.422 -15.700 1.00 90.06 119 TYR A CA 1
ATOM 968 C C . TYR A 1 119 ? 21.220 5.061 -17.133 1.00 90.06 119 TYR A C 1
ATOM 970 O O . TYR A 1 119 ? 20.271 5.630 -17.671 1.00 90.06 119 TYR A O 1
ATOM 978 N N . ASP A 1 120 ? 21.951 4.133 -17.748 1.00 90.25 120 ASP A N 1
ATOM 979 C CA . ASP A 1 120 ? 21.742 3.707 -19.130 1.00 90.25 120 ASP A CA 1
ATOM 980 C C . ASP A 1 120 ? 21.506 2.197 -19.177 1.00 90.25 120 ASP A C 1
ATOM 982 O O . ASP A 1 120 ? 22.433 1.395 -19.052 1.00 90.25 120 ASP A O 1
ATOM 986 N N . CYS A 1 121 ? 20.244 1.815 -19.362 1.00 91.88 121 CYS A N 1
ATOM 987 C CA . CYS A 1 121 ? 19.844 0.415 -19.395 1.00 91.88 121 CYS A CA 1
ATOM 988 C C . CYS A 1 121 ? 20.256 -0.316 -20.685 1.00 91.88 121 CYS A C 1
ATOM 990 O O . CYS A 1 121 ? 20.311 -1.543 -20.677 1.00 91.88 121 CYS A O 1
ATOM 992 N N . ILE A 1 122 ? 20.597 0.390 -21.772 1.00 91.56 122 ILE A N 1
ATOM 993 C CA . ILE A 1 122 ? 21.053 -0.244 -23.023 1.00 91.56 122 ILE A CA 1
ATOM 994 C C . ILE A 1 122 ? 22.430 -0.881 -22.819 1.00 91.56 122 ILE A C 1
ATOM 996 O O . ILE A 1 122 ? 22.710 -1.965 -23.330 1.00 91.56 122 ILE A O 1
ATOM 1000 N N . ASN A 1 123 ? 23.292 -0.190 -22.071 1.00 91.12 123 ASN A N 1
ATOM 1001 C CA . ASN A 1 123 ? 24.675 -0.593 -21.823 1.00 91.12 123 ASN A CA 1
ATOM 1002 C C . ASN A 1 123 ? 24.845 -1.428 -20.543 1.00 91.12 123 ASN A C 1
ATOM 1004 O O . ASN A 1 123 ? 25.967 -1.799 -20.187 1.00 91.12 123 ASN A O 1
ATOM 1008 N N . ASP A 1 124 ? 23.752 -1.754 -19.854 1.00 93.75 124 ASP A N 1
ATOM 1009 C CA . ASP A 1 124 ? 23.786 -2.606 -18.674 1.00 93.75 124 ASP A CA 1
ATOM 1010 C C . ASP A 1 124 ? 23.909 -4.083 -19.064 1.00 93.75 124 ASP A C 1
ATOM 1012 O O . ASP A 1 124 ? 22.973 -4.710 -19.557 1.0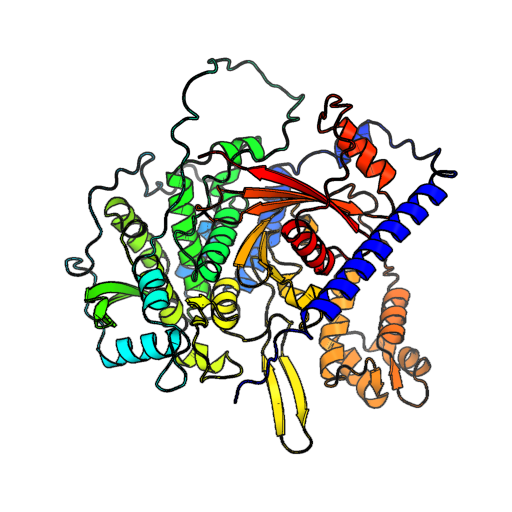0 93.75 124 ASP A O 1
ATOM 1016 N N . SER A 1 125 ? 25.077 -4.664 -18.793 1.00 93.44 125 SER A N 1
ATOM 1017 C CA . SER A 1 125 ? 25.400 -6.047 -19.164 1.00 93.44 125 SER A CA 1
ATOM 1018 C C . SER A 1 125 ? 24.501 -7.127 -18.542 1.00 93.44 125 SER A C 1
ATOM 1020 O O . SER A 1 125 ? 24.507 -8.257 -19.031 1.00 93.44 125 SER A O 1
ATOM 1022 N N . GLU A 1 126 ? 23.769 -6.829 -17.459 1.00 95.69 126 GLU A N 1
ATOM 1023 C CA . GLU A 1 126 ? 22.839 -7.793 -16.844 1.00 95.69 126 GLU A CA 1
ATOM 1024 C C . GLU A 1 126 ? 21.475 -7.822 -17.551 1.00 95.69 126 GLU A C 1
ATOM 1026 O O . GLU A 1 126 ? 20.744 -8.810 -17.436 1.00 95.69 126 GLU A O 1
ATOM 1031 N N . LEU A 1 127 ? 21.138 -6.766 -18.298 1.00 96.81 127 LEU A N 1
ATOM 1032 C CA . LEU A 1 127 ? 19.844 -6.610 -18.946 1.00 96.81 127 LEU A CA 1
ATOM 1033 C C . LEU A 1 127 ? 19.809 -7.239 -20.343 1.00 96.81 127 LEU A C 1
ATOM 1035 O O . LEU A 1 127 ? 20.791 -7.286 -21.083 1.00 96.81 127 LEU A O 1
ATOM 1039 N N . LYS A 1 128 ? 18.621 -7.707 -20.729 1.00 96.25 128 LYS A N 1
ATOM 1040 C CA . LYS A 1 128 ? 18.319 -8.221 -22.071 1.00 96.25 128 LYS A CA 1
ATOM 1041 C C . LYS A 1 128 ? 17.068 -7.550 -22.607 1.00 96.25 128 LYS A C 1
ATOM 1043 O O . LYS A 1 128 ? 16.169 -7.217 -21.845 1.00 96.25 128 LYS A O 1
ATOM 1048 N N . MET A 1 129 ? 16.981 -7.381 -23.922 1.00 95.44 129 MET A N 1
ATOM 1049 C CA . MET A 1 129 ? 15.796 -6.790 -24.544 1.00 95.44 129 MET A CA 1
ATOM 1050 C C . MET A 1 129 ? 14.563 -7.681 -24.321 1.00 95.44 129 MET A C 1
ATOM 1052 O O . MET A 1 129 ? 14.618 -8.897 -24.530 1.00 95.44 129 MET A O 1
ATOM 1056 N N . LEU A 1 130 ? 13.454 -7.077 -23.897 1.00 94.56 130 LEU A N 1
ATOM 1057 C CA . LEU A 1 130 ? 12.176 -7.756 -23.725 1.00 94.56 130 LEU A CA 1
ATOM 1058 C C . LEU A 1 130 ? 11.517 -7.972 -25.102 1.00 94.56 130 LEU A C 1
ATOM 1060 O O . LEU A 1 130 ? 11.484 -7.039 -25.911 1.00 94.56 130 LEU A O 1
ATOM 1064 N N . PRO A 1 131 ? 10.986 -9.174 -25.401 1.00 93.50 131 PRO A N 1
ATOM 1065 C CA . PRO A 1 131 ? 10.293 -9.427 -26.661 1.00 93.50 131 PRO A CA 1
ATOM 1066 C C . PRO A 1 131 ? 9.126 -8.461 -26.890 1.00 93.50 131 PRO A C 1
ATOM 1068 O O . PRO A 1 131 ? 8.372 -8.169 -25.962 1.00 93.50 131 PRO A O 1
ATOM 1071 N N . TYR A 1 132 ? 8.942 -8.022 -28.139 1.00 89.19 132 TYR A N 1
ATOM 1072 C CA . TYR A 1 132 ? 7.930 -7.024 -28.511 1.00 89.19 132 TYR A CA 1
ATOM 1073 C C . TYR A 1 132 ? 6.512 -7.396 -28.055 1.00 89.19 132 TYR A C 1
ATOM 1075 O O . TYR A 1 132 ? 5.802 -6.549 -27.524 1.00 89.19 132 TYR A O 1
ATOM 1083 N N . GLU A 1 133 ? 6.116 -8.662 -28.200 1.00 89.81 133 GLU A N 1
ATOM 1084 C CA . GLU A 1 133 ? 4.789 -9.142 -27.786 1.00 89.81 133 GLU A CA 1
ATOM 1085 C C . GLU A 1 133 ? 4.550 -8.963 -26.278 1.00 89.81 133 GLU A C 1
ATOM 1087 O O . GLU A 1 133 ? 3.470 -8.540 -25.864 1.00 89.81 133 GLU A O 1
ATOM 1092 N N . ASN A 1 134 ? 5.575 -9.211 -25.457 1.00 92.38 134 ASN A N 1
ATOM 1093 C CA . ASN A 1 134 ? 5.499 -9.021 -24.009 1.00 92.38 134 ASN A CA 1
ATOM 1094 C C . ASN A 1 134 ? 5.440 -7.531 -23.657 1.00 92.38 134 ASN A C 1
ATOM 1096 O O . ASN A 1 134 ? 4.653 -7.134 -22.799 1.00 92.38 134 ASN A O 1
ATOM 1100 N N . SER A 1 135 ? 6.228 -6.702 -24.349 1.00 92.25 135 SER A N 1
ATOM 1101 C CA . SER A 1 135 ? 6.200 -5.246 -24.186 1.00 92.25 135 SER A CA 1
ATOM 1102 C C . SER A 1 135 ? 4.825 -4.670 -24.527 1.00 92.25 135 SER A C 1
ATOM 1104 O O . SER A 1 135 ? 4.251 -3.944 -23.721 1.00 92.25 135 SER A O 1
ATOM 1106 N N . ALA A 1 136 ? 4.255 -5.039 -25.678 1.00 91.25 136 ALA A N 1
ATOM 1107 C CA . ALA A 1 136 ? 2.931 -4.589 -26.101 1.00 91.25 136 ALA A CA 1
ATOM 1108 C C . ALA A 1 136 ? 1.855 -4.994 -25.086 1.00 91.25 136 ALA A C 1
ATOM 1110 O O . ALA A 1 136 ? 1.053 -4.167 -24.666 1.00 91.25 136 ALA A O 1
ATOM 1111 N N . ARG A 1 137 ? 1.892 -6.245 -24.617 1.00 93.69 137 ARG A N 1
ATOM 1112 C CA . ARG A 1 137 ? 0.949 -6.758 -23.620 1.00 93.69 137 ARG A CA 1
ATOM 1113 C C . ARG A 1 137 ? 1.013 -6.006 -22.284 1.00 93.69 137 ARG A C 1
ATOM 1115 O O . ARG A 1 137 ? -0.030 -5.787 -21.670 1.00 93.69 137 ARG A O 1
ATOM 1122 N N . LEU A 1 138 ? 2.207 -5.616 -21.830 1.00 94.62 138 LEU A N 1
ATOM 1123 C CA . LEU A 1 138 ? 2.375 -4.795 -20.625 1.00 94.62 138 LEU A CA 1
ATOM 1124 C C . LEU A 1 138 ? 1.788 -3.396 -20.813 1.00 94.62 138 LEU A C 1
ATOM 1126 O O . LEU A 1 138 ? 1.041 -2.922 -19.962 1.00 94.62 138 LEU A O 1
ATOM 1130 N N . LEU A 1 139 ? 2.089 -2.755 -21.941 1.00 93.31 139 LEU A N 1
ATOM 1131 C CA . LEU A 1 139 ? 1.598 -1.412 -22.244 1.00 93.31 139 LEU A CA 1
ATOM 1132 C C . LEU A 1 139 ? 0.076 -1.380 -22.409 1.00 93.31 139 LEU A C 1
ATOM 1134 O O . LEU A 1 139 ? -0.558 -0.458 -21.906 1.00 93.31 139 LEU A O 1
ATOM 1138 N N . GLU A 1 140 ? -0.514 -2.406 -23.026 1.00 93.88 140 GLU A N 1
ATOM 1139 C CA . GLU A 1 140 ? -1.971 -2.559 -23.137 1.00 93.88 140 GLU A CA 1
ATOM 1140 C C . GLU A 1 140 ? -2.646 -2.703 -21.766 1.00 93.88 140 GLU A C 1
ATOM 1142 O O . GLU A 1 140 ? -3.733 -2.171 -21.565 1.00 93.88 140 GLU A O 1
ATOM 1147 N N . ALA A 1 141 ? -2.017 -3.386 -20.803 1.00 95.62 141 ALA A N 1
ATOM 1148 C CA . ALA A 1 141 ? -2.547 -3.475 -19.439 1.00 95.62 141 ALA A CA 1
ATOM 1149 C C . ALA A 1 141 ? -2.464 -2.130 -18.695 1.00 95.62 141 ALA A C 1
ATOM 1151 O O . ALA A 1 141 ? -3.342 -1.796 -17.901 1.00 95.62 141 ALA A O 1
ATOM 1152 N N . ILE A 1 142 ? -1.411 -1.350 -18.956 1.00 95.56 142 ILE A N 1
ATOM 1153 C CA . ILE A 1 142 ? -1.186 -0.053 -18.312 1.00 95.56 142 ILE A CA 1
ATOM 1154 C C . ILE A 1 142 ? -2.132 1.012 -18.864 1.00 95.56 142 ILE A C 1
ATOM 1156 O O . ILE A 1 142 ? -2.835 1.657 -18.092 1.00 95.56 142 ILE A O 1
ATOM 1160 N N . PHE A 1 143 ? -2.126 1.205 -20.183 1.00 93.81 143 PHE A N 1
ATOM 1161 C CA . PHE A 1 143 ? -2.768 2.343 -20.847 1.00 93.81 143 PHE A CA 1
ATOM 1162 C C . PHE A 1 143 ? -4.060 1.983 -21.581 1.00 93.81 143 PHE A C 1
ATOM 1164 O O . PHE A 1 143 ? -4.765 2.885 -22.023 1.00 93.81 143 PHE A O 1
ATOM 1171 N N . GLY A 1 144 ? -4.380 0.695 -21.708 1.00 92.88 144 GLY A N 1
ATOM 1172 C CA . GLY A 1 144 ? -5.543 0.212 -22.445 1.00 92.88 144 GLY A CA 1
ATOM 1173 C C . GLY A 1 144 ? -5.225 -0.111 -23.904 1.00 92.88 144 GLY A C 1
ATOM 1174 O O . GLY A 1 144 ? -4.097 0.027 -24.379 1.00 92.88 144 GLY A O 1
ATOM 1175 N N . LYS A 1 145 ? -6.247 -0.567 -24.633 1.00 90.50 145 LYS A N 1
ATOM 1176 C CA . LYS A 1 145 ? -6.157 -0.938 -26.052 1.00 90.50 145 LYS A CA 1
ATOM 1177 C C . LYS A 1 145 ? -7.386 -0.450 -26.810 1.00 90.50 145 LYS A C 1
ATOM 1179 O O . LYS A 1 145 ? -8.504 -0.627 -26.336 1.00 90.50 145 LYS A O 1
ATOM 1184 N N . GLY A 1 146 ? -7.180 0.085 -28.016 1.00 89.12 146 GLY A N 1
ATOM 1185 C CA . GLY A 1 146 ? -8.273 0.550 -28.873 1.00 89.12 146 GLY A CA 1
ATOM 1186 C C . GLY A 1 146 ? -9.100 1.628 -28.175 1.00 89.12 146 GLY A C 1
ATOM 1187 O O . GLY A 1 146 ? -8.537 2.600 -27.679 1.00 89.12 146 GLY A O 1
ATOM 1188 N N . ASP A 1 147 ? -10.412 1.417 -28.087 1.00 87.69 147 ASP A N 1
ATOM 1189 C CA . ASP A 1 147 ? -11.350 2.368 -27.476 1.00 87.69 147 ASP A CA 1
ATOM 1190 C C . ASP A 1 147 ? -11.224 2.467 -25.941 1.00 87.69 147 ASP A C 1
ATOM 1192 O O . ASP A 1 147 ? -11.756 3.397 -25.342 1.00 87.69 147 ASP A O 1
ATOM 1196 N N . ASN A 1 148 ? -10.480 1.555 -25.299 1.00 88.69 148 ASN A N 1
ATOM 1197 C CA . ASN A 1 148 ? -10.261 1.557 -23.846 1.00 88.69 148 ASN A CA 1
ATOM 1198 C C . ASN A 1 148 ? -9.025 2.367 -23.419 1.00 88.69 148 ASN A C 1
ATOM 1200 O O . ASN A 1 148 ? -8.628 2.316 -22.255 1.00 88.69 148 ASN A O 1
ATOM 1204 N N . ILE A 1 149 ? -8.370 3.076 -24.345 1.00 90.12 149 ILE A N 1
ATOM 1205 C CA . ILE A 1 149 ? -7.273 3.984 -23.998 1.00 90.12 149 ILE A CA 1
ATOM 1206 C C . ILE A 1 149 ? -7.867 5.249 -23.378 1.00 90.12 149 ILE A C 1
ATOM 1208 O O . ILE A 1 149 ? -8.469 6.068 -24.069 1.00 90.12 149 ILE A O 1
ATOM 1212 N N . LEU A 1 150 ? -7.687 5.406 -22.066 1.00 89.88 150 LEU A N 1
ATOM 1213 C CA . LEU A 1 150 ? -8.231 6.538 -21.304 1.00 89.88 150 LEU A CA 1
ATOM 1214 C C . LEU A 1 150 ? -7.228 7.688 -21.138 1.00 89.88 150 LEU A C 1
ATOM 1216 O O . LEU A 1 150 ? -7.622 8.845 -20.994 1.00 89.88 150 LEU A O 1
ATOM 1220 N N . SER A 1 151 ? -5.932 7.379 -21.148 1.00 88.69 151 SER A N 1
ATOM 1221 C CA . SER A 1 151 ? -4.857 8.364 -21.003 1.00 88.69 151 SER A CA 1
ATOM 1222 C C . SER A 1 151 ? -4.501 9.020 -22.336 1.00 88.69 151 SER A C 1
ATOM 1224 O O . SER A 1 151 ? -4.315 8.345 -23.349 1.00 88.69 151 SER A O 1
ATOM 1226 N N . GLN A 1 152 ? -4.343 10.342 -22.326 1.00 89.94 152 GLN A N 1
ATOM 1227 C CA . GLN A 1 152 ? -3.857 11.109 -23.472 1.00 89.94 152 GLN A CA 1
ATOM 1228 C C . GLN A 1 152 ? -2.331 11.019 -23.591 1.00 89.94 152 GLN A C 1
ATOM 1230 O O . GLN A 1 152 ? -1.628 10.589 -22.674 1.00 89.94 152 GLN A O 1
ATOM 1235 N N . LYS A 1 153 ? -1.784 11.465 -24.726 1.00 87.88 153 LYS A N 1
ATOM 1236 C CA . LYS A 1 153 ? -0.335 11.442 -24.965 1.00 87.88 153 LYS A CA 1
ATOM 1237 C C . LYS A 1 153 ? 0.425 12.225 -23.891 1.00 87.88 153 LYS A C 1
ATOM 1239 O O . LYS A 1 153 ? 1.460 11.770 -23.417 1.00 87.88 153 LYS A O 1
ATOM 1244 N N . GLU A 1 154 ? -0.106 13.367 -23.470 1.00 89.25 154 GLU A N 1
ATOM 1245 C CA . GLU A 1 154 ? 0.450 14.219 -22.418 1.00 89.25 154 GLU A CA 1
ATOM 1246 C C . GLU A 1 154 ? 0.495 13.499 -21.063 1.00 89.25 154 GLU A C 1
ATOM 1248 O O . GLU A 1 154 ? 1.435 13.691 -20.289 1.00 89.25 154 GLU A O 1
ATOM 1253 N N . ASP A 1 155 ? -0.488 12.643 -20.785 1.00 90.62 155 ASP A N 1
ATOM 1254 C CA . ASP A 1 155 ? -0.545 11.828 -19.572 1.00 90.62 155 ASP A CA 1
ATOM 1255 C C . ASP A 1 155 ? 0.581 10.790 -19.576 1.00 90.62 155 ASP A C 1
ATOM 1257 O O . ASP A 1 155 ? 1.332 10.672 -18.606 1.00 90.62 155 ASP A O 1
ATOM 1261 N N . ILE A 1 156 ? 0.763 10.098 -20.703 1.00 89.25 156 ILE A N 1
ATOM 1262 C CA . ILE A 1 156 ? 1.835 9.113 -20.878 1.00 89.25 156 ILE A CA 1
ATOM 1263 C C . ILE A 1 156 ? 3.208 9.793 -20.777 1.00 89.25 156 ILE A C 1
ATOM 1265 O O . ILE A 1 156 ? 4.083 9.304 -20.062 1.00 89.25 156 ILE A O 1
ATOM 1269 N N . CYS A 1 157 ? 3.380 10.956 -21.417 1.00 89.00 157 CYS A N 1
ATOM 1270 C CA . CYS A 1 157 ? 4.588 11.780 -21.316 1.00 89.00 157 CYS A CA 1
ATOM 1271 C C . CYS A 1 157 ? 4.938 12.107 -19.859 1.00 89.00 157 CYS A C 1
ATOM 1273 O O . CYS A 1 157 ? 6.105 12.029 -19.472 1.00 89.00 157 CYS A O 1
ATOM 1275 N N . ARG A 1 158 ? 3.940 12.454 -19.033 1.00 89.38 158 ARG A N 1
ATOM 1276 C CA . ARG A 1 158 ? 4.159 12.706 -17.603 1.00 89.38 158 ARG A CA 1
ATOM 1277 C C . ARG A 1 158 ? 4.712 11.462 -16.916 1.00 89.38 158 ARG A C 1
ATOM 1279 O O . ARG A 1 158 ? 5.714 11.580 -16.221 1.00 89.38 158 ARG A O 1
ATOM 1286 N N . TRP A 1 159 ? 4.146 10.281 -17.149 1.00 90.94 159 TRP A N 1
ATOM 1287 C CA . TRP A 1 159 ? 4.644 9.030 -16.562 1.00 90.94 159 TRP A CA 1
ATOM 1288 C C . TRP A 1 159 ? 6.080 8.687 -16.971 1.00 90.94 159 TRP A C 1
ATOM 1290 O O . TRP A 1 159 ? 6.910 8.403 -16.107 1.00 90.94 159 TRP A O 1
ATOM 1300 N N . VAL A 1 160 ? 6.398 8.744 -18.267 1.00 89.56 160 VAL A N 1
ATOM 1301 C CA . VAL A 1 160 ? 7.728 8.356 -18.775 1.00 89.56 160 VAL A CA 1
ATOM 1302 C C . VAL A 1 160 ? 8.829 9.362 -18.439 1.00 89.56 160 VAL A C 1
ATOM 1304 O O . VAL A 1 160 ? 10.000 9.006 -18.493 1.00 89.56 160 VAL A O 1
ATOM 1307 N N . ASN A 1 161 ? 8.478 10.595 -18.067 1.00 89.81 161 ASN A N 1
ATOM 1308 C CA . ASN A 1 161 ? 9.443 11.610 -17.640 1.00 89.81 161 ASN A CA 1
ATOM 1309 C C . ASN A 1 161 ? 9.629 11.658 -16.116 1.00 89.81 161 ASN A C 1
ATOM 1311 O O . ASN A 1 161 ? 10.586 12.269 -15.643 1.00 89.81 161 ASN A O 1
ATOM 1315 N N . HIS A 1 162 ? 8.754 11.013 -15.337 1.00 91.88 162 HIS A N 1
ATOM 1316 C CA . HIS A 1 162 ? 8.878 11.009 -13.882 1.00 91.88 162 HIS A CA 1
ATOM 1317 C C . HIS A 1 162 ? 10.106 10.231 -13.406 1.00 91.88 162 HIS A C 1
ATOM 1319 O O . HIS A 1 162 ? 10.414 9.136 -13.892 1.00 91.88 162 HIS A O 1
ATOM 1325 N N . THR A 1 163 ? 10.753 10.782 -12.384 1.00 93.06 163 THR A N 1
ATOM 1326 C CA . THR A 1 163 ? 11.822 10.136 -11.626 1.00 93.06 163 THR A CA 1
ATOM 1327 C C . THR A 1 163 ? 11.359 9.784 -10.210 1.00 93.06 163 THR A C 1
ATOM 1329 O O . THR A 1 163 ? 10.317 10.239 -9.738 1.00 93.06 163 THR A O 1
ATOM 1332 N N . LEU A 1 164 ? 12.145 8.970 -9.510 1.00 93.38 164 LEU A N 1
ATOM 1333 C CA . LEU A 1 164 ? 11.996 8.689 -8.086 1.00 93.38 164 LEU A CA 1
ATOM 1334 C C . LEU A 1 164 ? 12.992 9.570 -7.332 1.00 93.38 164 LEU A C 1
ATOM 1336 O O . LEU A 1 164 ? 14.176 9.250 -7.255 1.00 93.38 164 LEU A O 1
ATOM 1340 N N . LYS A 1 165 ? 12.520 10.706 -6.815 1.00 89.56 165 LYS A N 1
ATOM 1341 C CA . LYS A 1 165 ? 13.369 11.734 -6.205 1.00 89.56 165 LYS A CA 1
ATOM 1342 C C . LYS A 1 165 ? 12.911 12.079 -4.792 1.00 89.56 165 LYS A C 1
ATOM 1344 O O . LYS A 1 165 ? 11.737 12.357 -4.569 1.00 89.56 165 LYS A O 1
ATOM 1349 N N . PHE A 1 166 ? 13.874 12.150 -3.876 1.00 87.88 166 PHE A N 1
ATOM 1350 C CA . PHE A 1 166 ? 13.722 12.772 -2.562 1.00 87.88 166 PHE A CA 1
ATOM 1351 C C . PHE A 1 166 ? 14.031 14.268 -2.613 1.00 87.88 166 PHE A C 1
ATOM 1353 O O . PHE A 1 166 ? 14.781 14.748 -3.472 1.00 87.88 166 PHE A O 1
ATOM 1360 N N . GLN A 1 167 ? 13.498 15.003 -1.645 1.00 77.06 167 GLN A N 1
ATOM 1361 C CA . GLN A 1 167 ? 13.806 16.411 -1.460 1.00 77.06 167 GLN A CA 1
ATOM 1362 C C . GLN A 1 167 ? 14.584 16.627 -0.162 1.00 77.06 167 GLN A C 1
ATOM 1364 O O . GLN A 1 167 ? 14.006 16.684 0.913 1.00 77.06 167 GLN A O 1
ATOM 1369 N N . PHE A 1 168 ? 15.904 16.785 -0.265 1.00 72.88 168 PHE A N 1
ATOM 1370 C CA . PHE A 1 168 ? 16.764 17.073 0.884 1.00 72.88 168 PHE A CA 1
ATOM 1371 C C . PHE A 1 168 ? 16.991 18.584 1.041 1.00 72.88 168 PHE A C 1
ATOM 1373 O O . PHE A 1 168 ? 17.516 19.230 0.129 1.00 72.88 168 PHE A O 1
ATOM 1380 N N . ASN A 1 169 ? 16.658 19.155 2.205 1.00 60.00 169 ASN A N 1
ATOM 1381 C CA . ASN A 1 169 ? 16.995 20.548 2.515 1.00 60.00 169 ASN A CA 1
ATOM 1382 C C . ASN A 1 169 ? 18.494 20.664 2.814 1.00 60.00 169 ASN A C 1
ATOM 1384 O O . ASN A 1 169 ? 18.957 20.281 3.885 1.00 60.00 169 ASN A O 1
ATOM 1388 N N . LYS A 1 170 ? 19.264 21.244 1.888 1.00 48.75 170 LYS A N 1
ATOM 1389 C CA . LYS A 1 170 ? 20.717 21.444 2.059 1.00 48.75 170 LYS A CA 1
ATOM 1390 C C . LYS A 1 170 ? 21.100 22.535 3.080 1.00 48.75 170 LYS A C 1
ATOM 1392 O O . LYS A 1 170 ? 22.274 22.640 3.413 1.00 48.75 170 LYS A O 1
ATOM 1397 N N . ASN A 1 171 ? 20.144 23.311 3.603 1.00 40.59 171 ASN A N 1
ATOM 1398 C CA . ASN A 1 171 ? 20.407 24.532 4.388 1.00 40.59 171 ASN A CA 1
ATOM 1399 C C . ASN A 1 171 ? 20.233 24.417 5.918 1.00 40.59 171 ASN A C 1
ATOM 1401 O O . ASN A 1 171 ? 20.243 25.440 6.594 1.00 40.59 171 ASN A O 1
ATOM 1405 N N . LEU A 1 172 ? 20.110 23.218 6.497 1.00 42.03 172 LEU A N 1
ATOM 1406 C CA . LEU A 1 172 ? 20.048 23.061 7.966 1.00 42.03 172 LEU A CA 1
ATOM 1407 C C . LEU A 1 172 ? 21.415 22.835 8.640 1.00 42.03 172 LEU A C 1
ATOM 1409 O O . LEU A 1 172 ? 21.483 22.723 9.861 1.00 42.03 172 LEU A O 1
ATOM 1413 N N . ASN A 1 173 ? 22.519 22.849 7.886 1.00 32.88 173 ASN A N 1
ATOM 1414 C CA . ASN A 1 173 ? 23.860 22.767 8.461 1.00 32.88 173 ASN A CA 1
ATOM 1415 C C . ASN A 1 173 ? 24.502 24.149 8.614 1.00 32.88 173 ASN A C 1
ATOM 1417 O O . ASN A 1 173 ? 25.028 24.697 7.653 1.00 32.88 173 ASN A O 1
ATOM 1421 N N . SER A 1 174 ? 24.498 24.626 9.862 1.00 34.66 174 SER A N 1
ATOM 1422 C CA . SER A 1 174 ? 25.555 25.380 10.564 1.00 34.66 174 SER A CA 1
ATOM 1423 C C . SER A 1 174 ? 24.996 26.581 11.324 1.00 34.66 174 SER A C 1
ATOM 1425 O O . SER A 1 174 ? 25.070 27.712 10.856 1.00 34.66 174 SER A O 1
ATOM 1427 N N . ASN A 1 175 ? 24.421 26.317 12.496 1.00 30.12 175 ASN A N 1
ATOM 1428 C CA . ASN A 1 175 ? 24.638 27.085 13.724 1.00 30.12 175 ASN A CA 1
ATOM 1429 C C . ASN A 1 175 ? 23.793 26.441 14.824 1.00 30.12 175 ASN A C 1
ATOM 1431 O O . ASN A 1 175 ? 22.614 26.743 14.948 1.00 30.12 175 ASN A O 1
ATOM 1435 N N . ASN A 1 176 ? 24.390 25.519 15.582 1.00 33.06 176 ASN A N 1
ATOM 1436 C CA . ASN A 1 176 ? 24.428 25.627 17.039 1.00 33.06 176 ASN A CA 1
ATOM 1437 C C . ASN A 1 176 ? 25.364 24.562 17.630 1.00 33.06 176 ASN A C 1
ATOM 1439 O O . ASN A 1 176 ? 25.146 23.362 17.515 1.00 33.06 176 ASN A O 1
ATOM 1443 N N . SER A 1 177 ? 26.458 25.093 18.180 1.00 32.34 177 SER A N 1
ATOM 1444 C CA . SER A 1 177 ? 27.232 24.644 19.340 1.00 32.34 177 SER A CA 1
ATOM 1445 C C . SER A 1 177 ? 27.294 23.151 19.673 1.00 32.34 177 SER A C 1
ATOM 1447 O O . SER A 1 177 ? 26.336 22.532 20.126 1.00 32.34 177 SER A O 1
ATOM 1449 N N . ASN A 1 178 ? 28.532 22.652 19.628 1.00 29.92 178 ASN A N 1
ATOM 1450 C CA . ASN A 1 178 ? 29.042 21.624 20.526 1.00 29.92 178 ASN A CA 1
ATOM 1451 C C . ASN A 1 178 ? 28.696 21.960 21.989 1.00 29.92 178 ASN A C 1
ATOM 1453 O O . ASN A 1 178 ? 29.486 22.612 22.660 1.00 29.92 178 ASN A O 1
ATOM 1457 N N . ASP A 1 179 ? 27.569 21.468 22.486 1.00 28.22 179 ASP A N 1
ATOM 1458 C CA . ASP A 1 179 ? 27.353 21.250 23.912 1.00 28.22 179 ASP A CA 1
ATOM 1459 C C . ASP A 1 179 ? 26.787 19.844 24.093 1.00 28.22 179 ASP A C 1
ATOM 1461 O O . ASP A 1 179 ? 25.584 19.600 24.126 1.00 28.22 179 ASP A O 1
ATOM 1465 N N . LYS A 1 180 ? 27.706 18.883 24.216 1.00 33.03 180 LYS A N 1
ATOM 1466 C CA . LYS A 1 180 ? 27.434 17.625 24.913 1.00 33.03 180 LYS A CA 1
ATOM 1467 C C . LYS A 1 180 ? 27.385 17.936 26.408 1.00 33.03 180 LYS A C 1
ATOM 1469 O O . LYS A 1 180 ? 28.322 17.623 27.139 1.00 33.03 180 LYS A O 1
ATOM 1474 N N . SER A 1 181 ? 26.329 18.606 26.847 1.00 29.53 181 SER A N 1
ATOM 1475 C CA . SER A 1 181 ? 25.976 18.693 28.258 1.00 29.53 181 SER A CA 1
ATOM 1476 C C . SER A 1 181 ? 24.869 17.680 28.538 1.00 29.53 181 SER A C 1
ATOM 1478 O O . SER A 1 181 ? 23.985 17.446 27.716 1.00 29.53 181 SER A O 1
ATOM 1480 N N . ASN A 1 182 ? 24.994 17.006 29.678 1.00 29.67 182 ASN A N 1
ATOM 1481 C CA . ASN A 1 182 ? 24.071 15.996 30.176 1.00 29.67 182 ASN A CA 1
ATOM 1482 C C . ASN A 1 182 ? 22.619 16.506 30.143 1.00 29.67 182 ASN A C 1
ATOM 1484 O O . ASN A 1 182 ? 22.194 17.211 31.054 1.00 29.67 182 ASN A O 1
ATOM 1488 N N . PHE A 1 183 ? 21.846 16.108 29.133 1.00 28.89 183 PHE A N 1
ATOM 1489 C CA . PHE A 1 183 ? 20.385 16.155 29.173 1.00 28.89 183 PHE A CA 1
ATOM 1490 C C . PHE A 1 183 ? 19.872 14.826 29.730 1.00 28.89 183 PHE A C 1
ATOM 1492 O O . PHE A 1 183 ? 19.237 14.022 29.047 1.00 28.89 183 PHE A O 1
ATOM 1499 N N . ASP A 1 184 ? 20.196 14.591 31.001 1.00 28.91 184 ASP A N 1
ATOM 1500 C CA . ASP A 1 184 ? 19.496 13.610 31.817 1.00 28.91 184 ASP A CA 1
ATOM 1501 C C . ASP A 1 184 ? 18.095 14.159 32.107 1.00 28.91 184 ASP A C 1
ATOM 1503 O O . ASP A 1 184 ? 17.926 15.113 32.862 1.00 28.91 184 ASP A O 1
ATOM 1507 N N . GLY A 1 185 ? 17.098 13.560 31.454 1.00 35.72 185 GLY A N 1
ATOM 1508 C CA . GLY A 1 185 ? 15.689 13.560 31.841 1.00 35.72 185 GLY A CA 1
ATOM 1509 C C . GLY A 1 185 ? 15.091 14.884 32.314 1.00 35.72 185 GLY A C 1
ATOM 1510 O O . GLY A 1 185 ? 14.885 15.044 33.505 1.00 35.72 185 GLY A O 1
ATOM 1511 N N . LEU A 1 186 ? 14.704 15.769 31.394 1.00 30.39 186 LEU A N 1
ATOM 1512 C CA . LEU A 1 186 ? 13.511 16.629 31.483 1.00 30.39 186 LEU A CA 1
ATOM 1513 C C . LEU A 1 186 ? 13.421 17.465 30.188 1.00 30.39 186 LEU A C 1
ATOM 1515 O O . LEU A 1 186 ? 14.415 18.046 29.775 1.00 30.39 186 LEU A O 1
ATOM 1519 N N . LEU A 1 187 ? 12.216 17.563 29.609 1.00 32.94 187 LEU A N 1
ATOM 1520 C CA . LEU A 1 187 ? 11.811 18.502 28.541 1.00 32.94 187 LEU A CA 1
ATOM 1521 C C . LEU A 1 187 ? 12.335 18.223 27.114 1.00 32.94 187 LEU A C 1
ATOM 1523 O O . LEU A 1 187 ? 13.170 18.940 26.579 1.00 32.94 187 LEU A O 1
ATOM 1527 N N . LEU A 1 188 ? 11.723 17.241 26.446 1.00 34.25 188 LEU A N 1
ATOM 1528 C CA . LEU A 1 188 ? 11.555 17.247 24.987 1.00 34.25 188 LEU A CA 1
ATOM 1529 C C . LEU A 1 188 ? 10.099 17.620 24.703 1.00 34.25 188 LEU A C 1
ATOM 1531 O O . LEU A 1 188 ? 9.248 16.750 24.549 1.00 34.25 188 LEU A O 1
ATOM 1535 N N . ILE A 1 189 ? 9.811 18.919 24.739 1.00 39.84 189 ILE A N 1
ATOM 1536 C CA . ILE A 1 189 ? 8.512 19.480 24.360 1.00 39.84 189 ILE A CA 1
ATOM 1537 C C . ILE A 1 189 ? 8.740 20.341 23.119 1.00 39.84 189 ILE A C 1
ATOM 1539 O O . ILE A 1 189 ? 8.667 21.558 23.155 1.00 39.84 189 ILE A O 1
ATOM 1543 N N . ASP A 1 190 ? 9.097 19.660 22.036 1.00 42.47 190 ASP A N 1
ATOM 1544 C CA . ASP A 1 190 ? 8.933 20.129 20.663 1.00 42.47 190 ASP A CA 1
ATOM 1545 C C . ASP A 1 190 ? 8.469 18.896 19.875 1.00 42.47 190 ASP A C 1
ATOM 1547 O O . ASP A 1 190 ? 9.254 18.125 19.326 1.00 42.47 190 ASP A O 1
ATOM 1551 N N . ASN A 1 191 ? 7.159 18.630 19.925 1.00 52.88 191 ASN A N 1
ATOM 1552 C CA . ASN A 1 191 ? 6.528 17.411 19.395 1.00 52.88 191 ASN A CA 1
ATOM 1553 C C . ASN A 1 191 ? 6.265 17.459 17.876 1.00 52.88 191 ASN A C 1
ATOM 1555 O O . ASN A 1 191 ? 5.451 16.695 17.349 1.00 52.88 191 ASN A O 1
ATOM 1559 N N . ASN A 1 192 ? 6.901 18.377 17.152 1.00 60.41 192 ASN A N 1
ATOM 1560 C CA . ASN A 1 192 ? 6.579 18.624 15.753 1.00 60.41 192 ASN A CA 1
ATOM 1561 C C . ASN A 1 192 ? 7.640 18.021 14.825 1.00 60.41 192 ASN A C 1
ATOM 1563 O O . ASN A 1 192 ? 8.839 18.259 14.966 1.00 60.41 192 ASN A O 1
ATOM 1567 N N . ILE A 1 193 ? 7.175 17.255 13.837 1.00 65.50 193 ILE A N 1
ATOM 1568 C CA . ILE A 1 193 ? 7.983 16.896 12.674 1.00 65.50 193 ILE A CA 1
ATOM 1569 C C . ILE A 1 193 ? 8.052 18.149 11.802 1.00 65.50 193 ILE A C 1
ATOM 1571 O O . ILE A 1 193 ? 7.048 18.562 11.225 1.00 65.50 193 ILE A O 1
ATOM 1575 N N . VAL A 1 194 ? 9.223 18.785 11.757 1.00 60.22 194 VAL A N 1
ATOM 1576 C CA . VAL A 1 194 ? 9.412 20.084 11.081 1.00 60.22 194 VAL A CA 1
ATOM 1577 C C . VAL A 1 194 ? 9.855 19.894 9.624 1.00 60.22 194 VAL A C 1
ATOM 1579 O O . VAL A 1 194 ? 9.833 20.833 8.831 1.00 60.22 194 VAL A O 1
ATOM 1582 N N . SER A 1 195 ? 10.235 18.671 9.238 1.00 63.56 195 SER A N 1
ATOM 1583 C CA . SER A 1 195 ? 10.648 18.347 7.871 1.00 63.56 195 SER A CA 1
ATOM 1584 C C . SER A 1 195 ? 10.169 16.962 7.426 1.00 63.56 195 SER A C 1
ATOM 1586 O O . SER A 1 195 ? 10.189 16.013 8.203 1.00 63.56 195 SER A O 1
ATOM 1588 N N . MET A 1 196 ? 9.764 16.844 6.156 1.00 70.00 196 MET A N 1
ATOM 1589 C CA . MET A 1 196 ? 9.456 15.569 5.479 1.00 70.00 196 MET A CA 1
ATOM 1590 C C . MET A 1 196 ? 10.383 15.364 4.281 1.00 70.00 196 MET A C 1
ATOM 1592 O O . MET A 1 196 ? 9.966 14.988 3.189 1.00 70.00 196 MET A O 1
ATOM 1596 N N . ASN A 1 197 ? 11.677 15.587 4.496 1.00 71.44 197 ASN A N 1
ATOM 1597 C CA . ASN A 1 197 ? 12.704 15.417 3.462 1.00 71.44 197 ASN A CA 1
ATOM 1598 C C . ASN A 1 197 ? 12.953 13.942 3.093 1.00 71.44 197 ASN A C 1
ATOM 1600 O O . ASN A 1 197 ? 13.761 13.625 2.221 1.00 71.44 197 ASN A O 1
ATOM 1604 N N . ASN A 1 198 ? 12.249 13.042 3.776 1.00 78.94 198 ASN A N 1
ATOM 1605 C CA . ASN A 1 198 ? 12.450 11.601 3.749 1.00 78.94 198 ASN A CA 1
ATOM 1606 C C . ASN A 1 198 ? 11.407 10.888 2.879 1.00 78.94 198 ASN A C 1
ATOM 1608 O O . ASN A 1 198 ? 11.326 9.665 2.899 1.00 78.94 198 ASN A O 1
ATOM 1612 N N . CYS A 1 199 ? 10.589 11.650 2.150 1.00 87.62 199 CYS A N 1
ATOM 1613 C CA . CYS A 1 199 ? 9.568 11.146 1.240 1.00 87.62 199 CYS A CA 1
ATOM 1614 C C . CYS A 1 199 ? 9.870 11.567 -0.204 1.00 87.62 199 CYS A C 1
ATOM 1616 O O . CYS A 1 199 ? 10.516 12.586 -0.467 1.00 87.62 199 CYS A O 1
ATOM 1618 N N . LEU A 1 200 ? 9.390 10.762 -1.143 1.00 91.88 200 LEU A N 1
ATOM 1619 C CA . LEU A 1 200 ? 9.419 11.041 -2.568 1.00 91.88 200 LEU A CA 1
ATOM 1620 C C . LEU A 1 200 ? 8.453 12.173 -2.912 1.00 91.88 200 LEU A C 1
ATOM 1622 O O . LEU A 1 200 ? 7.331 12.224 -2.400 1.00 91.88 200 LEU A O 1
ATOM 1626 N N . ILE A 1 201 ? 8.880 13.027 -3.836 1.00 89.69 201 ILE A N 1
ATOM 1627 C CA . ILE A 1 201 ? 8.069 14.111 -4.387 1.00 89.69 201 ILE A CA 1
ATOM 1628 C C . ILE A 1 201 ? 7.474 13.733 -5.745 1.00 89.69 201 ILE A C 1
ATOM 1630 O O . ILE A 1 201 ? 8.072 13.000 -6.534 1.00 89.69 201 ILE A O 1
ATOM 1634 N N . GLN A 1 202 ? 6.304 14.286 -6.033 1.00 88.31 202 GLN A N 1
ATOM 1635 C CA . GLN A 1 202 ? 5.644 14.217 -7.324 1.00 88.31 202 GLN A CA 1
ATOM 1636 C C . GLN A 1 202 ? 6.052 15.420 -8.180 1.00 88.31 202 GLN A C 1
ATOM 1638 O O . GLN A 1 202 ? 5.911 16.567 -7.762 1.00 88.31 202 GLN A O 1
ATOM 1643 N N . GLN A 1 203 ? 6.536 15.151 -9.394 1.00 87.06 203 GLN A N 1
ATOM 1644 C CA . GLN A 1 203 ? 7.022 16.174 -10.330 1.00 87.06 203 GLN A CA 1
ATOM 1645 C C . GLN A 1 203 ? 5.924 16.685 -11.275 1.00 87.06 203 GLN A C 1
ATOM 1647 O O . GLN A 1 203 ? 6.073 17.747 -11.868 1.00 87.06 203 GLN A O 1
ATOM 1652 N N . GLY A 1 204 ? 4.831 15.935 -11.422 1.00 84.25 204 GLY A N 1
ATOM 1653 C CA . GLY A 1 204 ? 3.644 16.311 -12.184 1.00 84.25 204 GLY A CA 1
ATOM 1654 C C . GLY A 1 204 ? 2.471 15.365 -11.910 1.00 84.25 204 GLY A C 1
ATOM 1655 O O . GLY A 1 204 ? 2.646 14.277 -11.364 1.00 84.25 204 GLY A O 1
ATOM 1656 N N . GLY A 1 205 ? 1.253 15.766 -12.282 1.00 85.00 205 GLY A N 1
ATOM 1657 C CA . GLY A 1 205 ? 0.036 14.983 -12.025 1.00 85.00 205 GLY A CA 1
ATOM 1658 C C . GLY A 1 205 ? 0.055 13.581 -12.654 1.00 85.00 205 GLY A C 1
ATOM 1659 O O . GLY A 1 205 ? 0.647 13.398 -13.718 1.00 85.00 205 GLY A O 1
ATOM 1660 N N . GLY A 1 206 ? -0.632 12.619 -12.028 1.00 85.94 206 GLY A N 1
ATOM 1661 C CA . GLY A 1 206 ? -0.809 11.250 -12.537 1.00 85.94 206 GLY A CA 1
ATOM 1662 C C . GLY A 1 206 ? -0.326 10.158 -11.572 1.00 85.94 206 GLY A C 1
ATOM 1663 O O . GLY A 1 206 ? -1.153 9.464 -10.981 1.00 85.94 206 GLY A O 1
ATOM 1664 N N . PRO A 1 207 ? 0.990 10.024 -11.327 1.00 91.31 207 PRO A N 1
ATOM 1665 C CA . PRO A 1 207 ? 1.550 8.859 -10.641 1.00 91.31 207 PRO A CA 1
ATOM 1666 C C . PRO A 1 207 ? 1.480 8.886 -9.104 1.00 91.31 207 PRO A C 1
ATOM 1668 O O . PRO A 1 207 ? 2.103 8.050 -8.442 1.00 91.31 207 PRO A O 1
ATOM 1671 N N . CYS A 1 208 ? 0.735 9.822 -8.505 1.00 92.50 208 CYS A N 1
ATOM 1672 C CA . CYS A 1 208 ? 0.674 9.984 -7.048 1.00 92.50 208 CYS A CA 1
ATOM 1673 C C . CYS A 1 208 ? 0.201 8.724 -6.311 1.00 92.50 208 CYS A C 1
ATOM 1675 O O . CYS A 1 208 ? 0.659 8.491 -5.199 1.00 92.50 208 CYS A O 1
ATOM 1677 N N . GLY A 1 209 ? -0.623 7.863 -6.920 1.00 94.00 209 GLY A N 1
ATOM 1678 C CA . GLY A 1 209 ? -1.032 6.596 -6.300 1.00 94.00 209 GLY A CA 1
ATOM 1679 C C . GLY A 1 209 ? 0.147 5.664 -5.982 1.00 94.00 209 GLY A C 1
ATOM 1680 O O . GLY A 1 209 ? 0.207 5.089 -4.894 1.00 94.00 209 GLY A O 1
ATOM 1681 N N . ILE A 1 210 ? 1.133 5.563 -6.884 1.00 95.69 210 ILE A N 1
ATOM 1682 C CA . ILE A 1 210 ? 2.347 4.758 -6.651 1.00 95.69 210 ILE A CA 1
ATOM 1683 C C . ILE A 1 210 ? 3.300 5.483 -5.705 1.00 95.69 210 ILE A C 1
ATOM 1685 O O . ILE A 1 210 ? 3.809 4.871 -4.769 1.00 95.69 210 ILE A O 1
ATOM 1689 N N . ILE A 1 211 ? 3.525 6.782 -5.926 1.00 95.56 211 ILE A N 1
ATOM 1690 C CA . ILE A 1 211 ? 4.440 7.587 -5.102 1.00 95.56 211 ILE A CA 1
ATOM 1691 C C . ILE A 1 211 ? 3.990 7.574 -3.638 1.00 95.56 211 ILE A C 1
ATOM 1693 O O . ILE A 1 211 ? 4.802 7.323 -2.752 1.00 95.56 211 ILE A O 1
ATOM 1697 N N . SER A 1 212 ? 2.699 7.771 -3.376 1.00 95.25 212 SER A N 1
ATOM 1698 C CA . SER A 1 212 ? 2.156 7.763 -2.019 1.00 95.25 212 SER A CA 1
ATOM 1699 C C . SER A 1 212 ? 2.219 6.375 -1.390 1.00 95.25 212 SER A C 1
ATOM 1701 O O . SER A 1 212 ? 2.624 6.270 -0.235 1.00 95.25 212 SER A O 1
ATOM 1703 N N . SER A 1 213 ? 1.946 5.307 -2.150 1.00 97.19 213 SER A N 1
ATOM 1704 C CA . SER A 1 213 ? 2.130 3.924 -1.675 1.00 97.19 213 SER A CA 1
ATOM 1705 C C . SER A 1 213 ? 3.586 3.634 -1.279 1.00 97.19 213 SER A C 1
ATOM 1707 O O . SER A 1 213 ? 3.840 3.068 -0.215 1.00 97.19 213 SER A O 1
ATOM 1709 N N . LEU A 1 214 ? 4.552 4.076 -2.095 1.00 97.50 214 LEU A N 1
ATOM 1710 C CA . LEU A 1 214 ? 5.980 3.984 -1.777 1.00 97.50 214 LEU A CA 1
ATOM 1711 C C . LEU A 1 214 ? 6.334 4.815 -0.544 1.00 97.50 214 LEU A C 1
ATOM 1713 O O . LEU A 1 214 ? 7.025 4.308 0.331 1.00 97.50 214 LEU A O 1
ATOM 1717 N N . ASN A 1 215 ? 5.838 6.049 -0.437 1.00 95.88 215 ASN A N 1
ATOM 1718 C CA . ASN A 1 215 ? 6.063 6.906 0.728 1.00 95.88 215 ASN A CA 1
ATOM 1719 C C . ASN A 1 215 ? 5.560 6.262 2.020 1.00 95.88 215 ASN A C 1
ATOM 1721 O O . ASN A 1 215 ? 6.266 6.305 3.024 1.00 95.88 215 ASN A O 1
ATOM 1725 N N . GLY A 1 216 ? 4.402 5.600 1.989 1.00 96.94 216 GLY A N 1
ATOM 1726 C CA . GLY A 1 216 ? 3.895 4.856 3.140 1.00 96.94 216 GLY A CA 1
ATOM 1727 C C . GLY A 1 216 ? 4.844 3.742 3.586 1.00 96.94 216 GLY A C 1
ATOM 1728 O O . GLY A 1 216 ? 5.134 3.616 4.774 1.00 96.94 216 GLY A O 1
ATOM 1729 N N . LEU A 1 217 ? 5.396 2.971 2.645 1.00 97.94 217 LEU A N 1
ATOM 1730 C CA . LEU A 1 217 ? 6.375 1.926 2.964 1.00 97.94 217 LEU A CA 1
ATOM 1731 C C . LEU A 1 217 ? 7.754 2.487 3.344 1.00 97.94 217 LEU A C 1
ATOM 1733 O O . LEU A 1 217 ? 8.416 1.915 4.206 1.00 97.94 217 LEU A O 1
ATOM 1737 N N . ILE A 1 218 ? 8.170 3.626 2.785 1.00 96.88 218 ILE A N 1
ATOM 1738 C CA . ILE A 1 218 ? 9.401 4.321 3.187 1.00 96.88 218 ILE A CA 1
ATOM 1739 C C . ILE A 1 218 ? 9.271 4.796 4.634 1.00 96.88 218 ILE A C 1
ATOM 1741 O O . ILE A 1 218 ? 10.148 4.518 5.446 1.00 96.88 218 ILE A O 1
ATOM 1745 N N . ILE A 1 219 ? 8.159 5.448 4.989 1.00 94.75 219 ILE A N 1
ATOM 1746 C CA . ILE A 1 219 ? 7.868 5.865 6.368 1.00 94.75 219 ILE A CA 1
ATOM 1747 C C . ILE A 1 219 ? 7.829 4.648 7.294 1.00 94.75 219 ILE A C 1
ATOM 1749 O O . ILE A 1 219 ? 8.389 4.696 8.391 1.00 94.75 219 ILE A O 1
ATOM 1753 N N . MET A 1 220 ? 7.242 3.536 6.844 1.00 95.94 220 MET A N 1
ATOM 1754 C CA . MET A 1 220 ? 7.292 2.277 7.579 1.00 95.94 220 MET A CA 1
ATOM 1755 C C . MET A 1 220 ? 8.739 1.823 7.806 1.00 95.94 220 MET A C 1
ATOM 1757 O O . MET A 1 220 ? 9.097 1.522 8.937 1.00 95.94 220 MET A O 1
ATOM 1761 N N . GLN A 1 221 ? 9.595 1.815 6.785 1.00 95.19 221 GLN A N 1
ATOM 1762 C CA . GLN A 1 221 ? 10.998 1.427 6.955 1.00 95.19 221 GLN A CA 1
ATOM 1763 C C . GLN A 1 221 ? 11.789 2.391 7.837 1.00 95.19 221 GLN A C 1
ATOM 1765 O O . GLN A 1 221 ? 12.724 1.973 8.506 1.00 95.19 221 GLN A O 1
ATOM 1770 N N . LEU A 1 222 ? 11.433 3.671 7.874 1.00 91.81 222 LEU A N 1
ATOM 1771 C CA . LEU A 1 222 ? 12.120 4.651 8.709 1.00 91.81 222 LEU A CA 1
ATOM 1772 C C . LEU A 1 222 ? 11.699 4.547 10.182 1.00 91.81 222 LEU A C 1
ATOM 1774 O O . LEU A 1 222 ? 12.553 4.597 11.062 1.00 91.81 222 LEU A O 1
ATOM 1778 N N . ILE A 1 223 ? 10.403 4.379 10.462 1.00 89.94 223 ILE A N 1
ATOM 1779 C CA . ILE A 1 223 ? 9.854 4.382 11.831 1.00 89.94 223 ILE A CA 1
ATOM 1780 C C . ILE A 1 223 ? 9.790 2.972 12.426 1.00 89.94 223 ILE A C 1
ATOM 1782 O O . ILE A 1 223 ? 10.099 2.764 13.595 1.00 89.94 223 ILE A O 1
ATOM 1786 N N . PHE A 1 224 ? 9.370 1.995 11.629 1.00 91.88 224 PHE A N 1
ATOM 1787 C CA . PHE A 1 224 ? 8.991 0.646 12.048 1.00 91.88 224 PHE A CA 1
ATOM 1788 C C . PHE A 1 224 ? 10.048 -0.388 11.638 1.00 91.88 224 PHE A C 1
ATOM 1790 O O . PHE A 1 224 ? 9.723 -1.488 11.200 1.00 91.88 224 PHE A O 1
ATOM 1797 N N . ASN A 1 225 ? 11.329 -0.043 11.797 1.00 92.06 225 ASN A N 1
ATOM 1798 C CA . ASN A 1 225 ? 12.457 -0.915 11.479 1.00 92.06 225 ASN A CA 1
ATOM 1799 C C . ASN A 1 225 ? 13.451 -0.971 12.639 1.00 92.06 225 ASN A C 1
ATOM 1801 O O . ASN A 1 225 ? 14.094 0.023 12.990 1.00 92.06 225 ASN A O 1
ATOM 1805 N N . GLN A 1 226 ? 13.612 -2.166 13.201 1.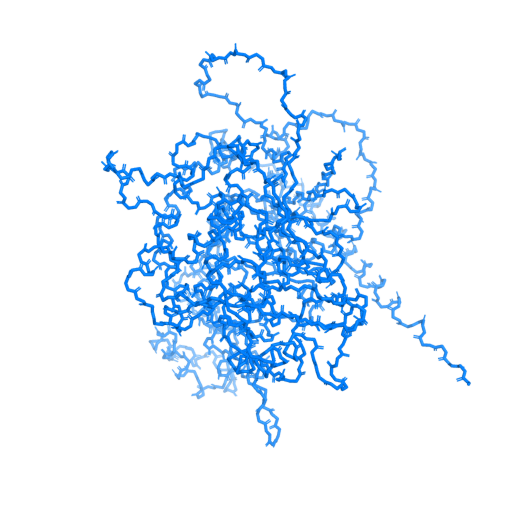00 89.31 226 GLN A N 1
ATOM 1806 C CA . GLN A 1 226 ? 14.409 -2.401 14.398 1.00 89.31 226 GLN A CA 1
ATOM 1807 C C . GLN A 1 226 ? 15.877 -1.988 14.208 1.00 89.31 226 GLN A C 1
ATOM 1809 O O . GLN A 1 226 ? 16.471 -1.394 15.107 1.00 89.31 226 GLN A O 1
ATOM 1814 N N . LYS A 1 227 ? 16.457 -2.230 13.024 1.00 85.50 227 LYS A N 1
ATOM 1815 C CA . LYS A 1 227 ? 17.858 -1.884 12.717 1.00 85.50 227 LYS A CA 1
ATOM 1816 C C . LYS A 1 227 ? 18.126 -0.386 12.779 1.00 85.50 227 LYS A C 1
ATOM 1818 O O . LYS A 1 227 ? 19.243 0.018 13.091 1.00 85.50 227 LYS A O 1
ATOM 1823 N N . ARG A 1 228 ? 17.116 0.426 12.465 1.00 86.25 228 ARG A N 1
ATOM 1824 C CA . ARG A 1 228 ? 17.233 1.886 12.399 1.00 86.25 228 ARG A CA 1
ATOM 1825 C C . ARG A 1 228 ? 16.995 2.539 13.752 1.00 86.25 228 ARG A C 1
ATOM 1827 O O . ARG A 1 228 ? 17.765 3.412 14.127 1.00 86.25 228 ARG A O 1
ATOM 1834 N N . ILE A 1 229 ? 15.987 2.086 14.496 1.00 85.12 229 ILE A N 1
ATOM 1835 C CA . ILE A 1 229 ? 15.571 2.761 15.734 1.00 85.12 229 ILE A CA 1
ATOM 1836 C C . ILE A 1 229 ? 16.236 2.220 17.009 1.00 85.12 229 ILE A C 1
ATOM 1838 O O . ILE A 1 229 ? 16.191 2.893 18.031 1.00 85.12 229 ILE A O 1
ATOM 1842 N N . ASN A 1 230 ? 16.852 1.028 16.987 1.00 78.81 230 ASN A N 1
ATOM 1843 C CA . ASN A 1 230 ? 17.387 0.370 18.194 1.00 78.81 230 ASN A CA 1
ATOM 1844 C C . ASN A 1 230 ? 18.370 1.224 19.016 1.00 78.81 230 ASN A C 1
ATOM 1846 O O . ASN A 1 230 ? 18.471 1.032 20.225 1.00 78.81 230 ASN A O 1
ATOM 1850 N N . ASN A 1 231 ? 19.122 2.116 18.367 1.00 75.62 231 ASN A N 1
ATOM 1851 C CA . ASN A 1 231 ? 20.133 2.953 19.022 1.00 75.62 231 ASN A CA 1
ATOM 1852 C C . ASN A 1 231 ? 19.643 4.381 19.301 1.00 75.62 231 ASN A C 1
ATOM 1854 O O . ASN A 1 231 ? 20.402 5.194 19.827 1.00 75.62 231 ASN A O 1
ATOM 1858 N N . GLU A 1 232 ? 18.405 4.697 18.930 1.00 79.31 232 GLU A N 1
ATOM 1859 C CA . GLU A 1 232 ? 17.850 6.033 19.078 1.00 79.31 232 GLU A CA 1
ATOM 1860 C C . GLU A 1 232 ? 17.237 6.208 20.470 1.00 79.31 232 GLU A C 1
ATOM 1862 O O . GLU A 1 232 ? 16.669 5.284 21.049 1.00 79.31 232 GLU A O 1
ATOM 1867 N N . LEU A 1 233 ? 17.349 7.421 21.016 1.00 73.00 233 LEU A N 1
ATOM 1868 C CA . LEU A 1 233 ? 16.721 7.793 22.291 1.00 73.00 233 LEU A CA 1
ATOM 1869 C C . LEU A 1 233 ? 15.429 8.589 22.085 1.00 73.00 233 LEU A C 1
ATOM 1871 O O . LEU A 1 233 ? 14.526 8.535 22.919 1.00 73.00 233 LEU A O 1
ATOM 1875 N N . ASN A 1 234 ? 15.327 9.321 20.972 1.00 79.88 234 ASN A N 1
ATOM 1876 C CA . ASN A 1 234 ? 14.178 10.155 20.648 1.00 79.88 234 ASN A CA 1
ATOM 1877 C C . ASN A 1 234 ? 13.805 10.021 19.166 1.00 79.88 234 ASN A C 1
ATOM 1879 O O . ASN A 1 234 ? 14.574 10.405 18.286 1.00 79.88 234 ASN A O 1
ATOM 1883 N N . LEU A 1 235 ? 12.593 9.526 18.907 1.00 79.69 235 LEU A N 1
ATOM 1884 C CA . LEU A 1 235 ? 12.098 9.262 17.556 1.00 79.69 235 LEU A CA 1
ATOM 1885 C C . LEU A 1 235 ? 11.908 10.540 16.725 1.00 79.69 235 LEU A C 1
ATOM 1887 O O . LEU A 1 235 ? 12.183 10.534 15.532 1.00 79.69 235 LEU A O 1
ATOM 1891 N N . ILE A 1 236 ? 11.471 11.643 17.334 1.00 77.69 236 ILE A N 1
ATOM 1892 C CA . ILE A 1 236 ? 11.255 12.917 16.629 1.00 77.69 236 ILE A CA 1
ATOM 1893 C C . ILE A 1 236 ? 12.595 13.504 16.179 1.00 77.69 236 ILE A C 1
ATOM 1895 O O . ILE A 1 236 ? 12.741 13.911 15.027 1.00 77.69 236 ILE A O 1
ATOM 1899 N N . ASN A 1 237 ? 13.597 13.491 17.062 1.00 78.81 237 ASN A N 1
ATOM 1900 C CA . ASN A 1 237 ? 14.947 13.929 16.724 1.00 78.81 237 ASN A CA 1
ATOM 1901 C C . ASN A 1 237 ? 15.562 13.055 15.623 1.00 78.81 237 ASN A C 1
ATOM 1903 O O . ASN A 1 237 ? 16.175 13.587 14.701 1.00 78.81 237 ASN A O 1
ATOM 1907 N N . TYR A 1 238 ? 15.358 11.735 15.688 1.00 82.81 238 TYR A N 1
ATOM 1908 C CA . TYR A 1 238 ? 15.750 10.823 14.616 1.00 82.81 238 TYR A CA 1
ATOM 1909 C C . TYR A 1 238 ? 15.082 11.205 13.287 1.00 82.81 238 TYR A C 1
ATOM 1911 O O . TYR A 1 238 ? 15.779 11.410 12.297 1.00 82.81 238 TYR A O 1
ATOM 1919 N N . LEU A 1 239 ? 13.755 11.385 13.271 1.00 81.31 239 LEU A N 1
ATOM 1920 C CA . LEU A 1 239 ? 12.990 11.704 12.060 1.00 81.31 239 LEU A CA 1
ATOM 1921 C C . LEU A 1 239 ? 13.404 13.030 11.408 1.00 81.31 239 LEU A C 1
ATOM 1923 O O . LEU A 1 239 ? 13.442 13.127 10.180 1.00 81.31 239 LEU A O 1
ATOM 1927 N N . ASN A 1 240 ? 13.757 14.030 12.218 1.00 79.62 240 ASN A N 1
ATOM 1928 C CA . ASN A 1 240 ? 14.250 15.321 11.738 1.00 79.62 240 ASN A CA 1
ATOM 1929 C C . ASN A 1 240 ? 15.693 15.258 11.192 1.00 79.62 240 ASN A C 1
ATOM 1931 O O . ASN A 1 240 ? 16.101 16.174 10.482 1.00 79.62 240 ASN A O 1
ATOM 1935 N N . ASN A 1 241 ? 16.454 14.196 11.487 1.00 79.56 241 ASN A N 1
ATOM 1936 C CA . ASN A 1 241 ? 17.870 14.052 11.125 1.00 79.56 241 ASN A CA 1
ATOM 1937 C C . ASN A 1 241 ? 18.163 12.774 10.312 1.00 79.56 241 ASN A C 1
ATOM 1939 O O . ASN A 1 241 ? 19.277 12.244 10.352 1.00 79.56 241 ASN A O 1
ATOM 1943 N N . ILE A 1 242 ? 17.178 12.263 9.566 1.00 84.31 242 ILE A N 1
ATOM 1944 C CA . ILE A 1 242 ? 17.363 11.081 8.716 1.00 84.31 242 ILE A CA 1
ATOM 1945 C C . ILE A 1 242 ? 18.379 11.387 7.608 1.00 84.31 242 ILE A C 1
ATOM 1947 O O . ILE A 1 242 ? 18.307 12.402 6.915 1.00 84.31 242 ILE A O 1
ATOM 1951 N N . SER A 1 243 ? 19.333 10.473 7.421 1.00 85.69 243 SER A N 1
ATOM 1952 C CA . SER A 1 243 ? 20.351 10.599 6.377 1.00 85.69 243 SER A CA 1
ATOM 1953 C C . SER A 1 243 ? 19.794 10.297 4.981 1.00 85.69 243 SER A C 1
ATOM 1955 O O . SER A 1 243 ? 18.920 9.444 4.818 1.00 85.69 243 SER A O 1
ATOM 1957 N N . GLU A 1 244 ? 20.367 10.914 3.942 1.00 86.75 244 GLU A N 1
ATOM 1958 C CA . GLU A 1 244 ? 20.030 10.601 2.544 1.00 86.75 244 GLU A CA 1
ATOM 1959 C C . GLU A 1 244 ? 20.189 9.100 2.240 1.00 86.75 244 GLU A C 1
ATOM 1961 O O . GLU A 1 244 ? 19.323 8.489 1.613 1.00 86.75 244 GLU A O 1
ATOM 1966 N N . LYS A 1 245 ? 21.257 8.477 2.752 1.00 87.88 245 LYS A N 1
ATOM 1967 C CA . LYS A 1 245 ? 21.478 7.031 2.646 1.00 87.88 245 LYS A CA 1
ATOM 1968 C C . LYS A 1 245 ? 20.297 6.230 3.201 1.00 87.88 245 LYS A C 1
ATOM 1970 O O . LYS A 1 245 ? 19.832 5.310 2.533 1.00 87.88 245 LYS A O 1
ATOM 1975 N N . SER A 1 246 ? 19.805 6.582 4.390 1.00 89.19 246 SER A N 1
ATOM 1976 C CA . SER A 1 246 ? 18.670 5.901 5.024 1.00 89.19 246 SER A CA 1
ATOM 1977 C C . SER A 1 246 ? 17.408 5.988 4.164 1.00 89.19 246 SER A C 1
ATOM 1979 O O . SER A 1 246 ? 16.672 5.007 4.082 1.00 89.19 246 SER A O 1
ATOM 1981 N N . CYS A 1 247 ? 17.170 7.119 3.494 1.00 91.94 247 CYS A N 1
ATOM 1982 C CA . CYS A 1 247 ? 16.037 7.298 2.581 1.00 91.94 247 CYS A CA 1
ATOM 1983 C C . CYS A 1 247 ? 16.136 6.369 1.364 1.00 91.94 247 CYS A C 1
ATOM 1985 O O . CYS A 1 247 ? 15.182 5.658 1.049 1.00 91.94 247 CYS A O 1
ATOM 1987 N N . TRP A 1 248 ? 17.307 6.302 0.724 1.00 93.62 248 TRP A N 1
ATOM 1988 C CA . TRP A 1 248 ? 17.527 5.411 -0.417 1.00 93.62 248 TRP A CA 1
ATOM 1989 C C . TRP A 1 248 ? 17.488 3.926 -0.037 1.00 93.62 248 TRP A C 1
ATOM 1991 O O . TRP A 1 248 ? 16.872 3.141 -0.755 1.00 93.62 248 TRP A O 1
ATOM 2001 N N . GLU A 1 249 ? 18.081 3.533 1.096 1.00 93.81 249 GLU A N 1
ATOM 2002 C CA . GLU A 1 249 ? 17.956 2.166 1.630 1.00 93.81 249 GLU A CA 1
ATOM 2003 C C . GLU A 1 249 ? 16.481 1.813 1.860 1.00 93.81 249 GLU A C 1
ATOM 2005 O O . GLU A 1 249 ? 16.019 0.769 1.405 1.00 93.81 249 GLU A O 1
ATOM 2010 N N . SER A 1 250 ? 15.722 2.719 2.485 1.00 95.50 250 SER A N 1
ATOM 2011 C CA . SER A 1 250 ? 14.294 2.527 2.767 1.00 95.50 250 SER A CA 1
ATOM 2012 C C . SER A 1 250 ? 13.452 2.428 1.491 1.00 95.50 250 SER A C 1
ATOM 2014 O O . SER A 1 250 ? 12.516 1.632 1.444 1.00 95.50 250 SER A O 1
ATOM 2016 N N . LEU A 1 251 ? 13.790 3.173 0.430 1.00 97.62 251 LEU A N 1
ATOM 2017 C CA . LEU A 1 251 ? 13.148 3.030 -0.882 1.00 97.62 251 LEU A CA 1
ATOM 2018 C C . LEU A 1 251 ? 13.396 1.639 -1.475 1.00 97.62 251 LEU A C 1
ATOM 2020 O O . LEU A 1 251 ? 12.448 0.982 -1.901 1.00 97.62 251 LEU A O 1
ATOM 2024 N N . ILE A 1 252 ? 14.648 1.175 -1.492 1.00 98.19 252 ILE A N 1
ATOM 2025 C CA . ILE A 1 252 ? 15.002 -0.134 -2.063 1.00 98.19 252 ILE A CA 1
ATOM 2026 C C . ILE A 1 252 ? 14.323 -1.262 -1.276 1.00 98.19 252 ILE A C 1
ATOM 2028 O O . ILE A 1 252 ? 13.753 -2.177 -1.871 1.00 98.19 252 ILE A O 1
ATOM 2032 N N . GLU A 1 253 ? 14.324 -1.180 0.054 1.00 97.56 253 GLU A N 1
ATOM 2033 C CA . GLU A 1 253 ? 13.618 -2.119 0.933 1.00 97.56 253 GLU A CA 1
ATOM 2034 C C . GLU A 1 253 ? 12.101 -2.108 0.687 1.00 97.56 253 GLU A C 1
ATOM 2036 O O . GLU A 1 253 ? 11.473 -3.166 0.637 1.00 97.56 253 GLU A O 1
ATOM 2041 N N . SER A 1 254 ? 11.512 -0.929 0.472 1.00 98.31 254 SER A N 1
ATOM 2042 C CA . SER A 1 254 ? 10.087 -0.774 0.145 1.00 98.31 254 SER A CA 1
ATOM 2043 C C . SER A 1 254 ? 9.735 -1.402 -1.202 1.00 98.31 254 SER A C 1
ATOM 2045 O O . SER A 1 254 ? 8.747 -2.130 -1.297 1.00 98.31 254 SER A O 1
ATOM 2047 N N . ILE A 1 255 ? 10.571 -1.193 -2.227 1.00 98.69 255 ILE A N 1
ATOM 2048 C CA . ILE A 1 255 ? 10.436 -1.866 -3.526 1.00 98.69 255 ILE A CA 1
ATOM 2049 C C . ILE A 1 255 ? 10.495 -3.384 -3.323 1.00 98.69 255 ILE A C 1
ATOM 2051 O O . ILE A 1 255 ? 9.627 -4.095 -3.820 1.00 98.69 255 ILE A O 1
ATOM 2055 N N . CYS A 1 256 ? 11.453 -3.889 -2.539 1.00 98.50 256 CYS A N 1
ATOM 2056 C CA . CYS A 1 256 ? 11.558 -5.323 -2.267 1.00 98.50 256 CYS A CA 1
ATOM 2057 C C . CYS A 1 256 ? 10.295 -5.885 -1.598 1.00 98.50 256 CYS A C 1
ATOM 2059 O O . CYS A 1 256 ? 9.835 -6.954 -1.989 1.00 98.50 256 CYS A O 1
ATOM 2061 N N . ILE A 1 257 ? 9.698 -5.167 -0.641 1.00 98.19 257 ILE A N 1
ATOM 2062 C CA . ILE A 1 257 ? 8.444 -5.582 0.010 1.00 98.19 257 ILE A CA 1
ATOM 2063 C C . ILE A 1 257 ? 7.279 -5.628 -0.980 1.00 98.19 257 ILE A C 1
ATOM 2065 O O . ILE A 1 257 ? 6.509 -6.588 -0.958 1.00 98.19 257 ILE A O 1
ATOM 2069 N N . ILE A 1 258 ? 7.155 -4.633 -1.863 1.00 98.44 258 ILE A N 1
ATOM 2070 C CA . ILE A 1 258 ? 6.127 -4.633 -2.912 1.00 98.44 258 ILE A CA 1
ATOM 2071 C C . ILE A 1 258 ? 6.317 -5.854 -3.822 1.00 98.44 258 ILE A C 1
ATOM 2073 O O . ILE A 1 258 ? 5.410 -6.674 -3.954 1.00 98.44 258 ILE A O 1
ATOM 2077 N N . LEU A 1 259 ? 7.508 -6.032 -4.401 1.00 98.56 259 LEU A N 1
ATOM 2078 C CA . LEU A 1 259 ? 7.777 -7.127 -5.342 1.00 98.56 259 LEU A CA 1
ATOM 2079 C C . LEU A 1 259 ? 7.633 -8.506 -4.690 1.00 98.56 259 LEU A C 1
ATOM 2081 O O . LEU A 1 259 ? 7.126 -9.441 -5.316 1.00 98.56 259 LEU A O 1
ATOM 2085 N N . PHE A 1 260 ? 8.012 -8.631 -3.418 1.00 98.06 260 PHE A N 1
ATOM 2086 C CA . PHE A 1 260 ? 7.824 -9.854 -2.649 1.00 98.06 260 PHE A CA 1
ATOM 2087 C C . PHE A 1 260 ? 6.349 -10.238 -2.528 1.00 98.06 260 PHE A C 1
ATOM 2089 O O . PHE A 1 260 ? 6.019 -11.397 -2.785 1.00 98.06 260 PHE A O 1
ATOM 2096 N N . GLN A 1 261 ? 5.477 -9.279 -2.196 1.00 96.69 261 GLN A N 1
ATOM 2097 C CA . GLN A 1 261 ? 4.031 -9.501 -2.086 1.00 96.69 261 GLN A CA 1
ATOM 2098 C C . GLN A 1 261 ? 3.373 -9.835 -3.431 1.00 96.69 261 GLN A C 1
ATOM 2100 O O . GLN A 1 261 ? 2.418 -10.608 -3.471 1.00 96.69 261 GLN A O 1
ATOM 2105 N N . LEU A 1 262 ? 3.870 -9.263 -4.530 1.00 97.38 262 LEU A N 1
ATOM 2106 C CA . LEU A 1 262 ? 3.296 -9.444 -5.868 1.00 97.38 262 LEU A CA 1
ATOM 2107 C C . LEU A 1 262 ? 3.588 -10.826 -6.453 1.00 97.38 262 LEU A C 1
ATOM 2109 O O . LEU A 1 262 ? 2.704 -11.468 -7.030 1.00 97.38 262 LEU A O 1
ATOM 2113 N N . ALA A 1 263 ? 4.836 -11.277 -6.319 1.00 96.62 263 ALA A N 1
ATOM 2114 C CA . ALA A 1 263 ? 5.281 -12.514 -6.936 1.00 96.62 263 ALA A CA 1
ATOM 2115 C C . ALA A 1 263 ? 4.731 -13.739 -6.186 1.00 96.62 263 ALA A C 1
ATOM 2117 O O . ALA A 1 263 ? 4.877 -13.874 -4.975 1.00 96.62 263 ALA A O 1
ATOM 2118 N N . GLN A 1 264 ? 4.159 -14.703 -6.908 1.00 94.00 264 GLN A N 1
ATOM 2119 C CA . GLN A 1 264 ? 3.625 -15.927 -6.287 1.00 94.00 264 GLN A CA 1
ATOM 2120 C C . GLN A 1 264 ? 4.719 -16.885 -5.801 1.00 94.00 264 GLN A C 1
ATOM 2122 O O . GLN A 1 264 ? 4.489 -17.692 -4.902 1.00 94.00 264 GLN A O 1
ATOM 2127 N N . LYS A 1 265 ? 5.900 -16.809 -6.419 1.00 96.44 265 LYS A N 1
ATOM 2128 C CA . LYS A 1 265 ? 7.096 -17.595 -6.098 1.00 96.44 265 LYS A CA 1
ATOM 2129 C C . LYS A 1 265 ? 8.292 -16.664 -5.920 1.00 96.44 265 LYS A C 1
ATOM 2131 O O . LYS A 1 265 ? 8.176 -15.460 -6.146 1.00 96.44 265 LYS A O 1
ATOM 2136 N N . SER A 1 266 ? 9.430 -17.211 -5.513 1.00 96.88 266 SER A N 1
ATOM 2137 C CA . SER A 1 266 ? 10.722 -16.511 -5.471 1.00 96.88 266 SER A CA 1
ATOM 2138 C C . SER A 1 266 ? 11.283 -16.332 -6.880 1.00 96.88 266 SER A C 1
ATOM 2140 O O . SER A 1 266 ? 12.238 -16.988 -7.265 1.00 96.88 266 SER A O 1
ATOM 2142 N N . LYS A 1 267 ? 10.589 -15.537 -7.695 1.00 96.69 267 LYS A N 1
ATOM 2143 C CA . LYS A 1 267 ? 10.999 -15.155 -9.045 1.00 96.69 267 LYS A CA 1
ATOM 2144 C C . LYS A 1 267 ? 10.582 -13.721 -9.286 1.00 96.69 267 LYS A C 1
ATOM 2146 O O . LYS A 1 267 ? 9.404 -13.396 -9.146 1.00 96.69 267 LYS A O 1
ATOM 2151 N N . TYR A 1 268 ? 11.543 -12.894 -9.655 1.00 97.25 268 TYR A N 1
ATOM 2152 C CA . TYR A 1 268 ? 11.382 -11.454 -9.771 1.00 97.25 268 TYR A CA 1
ATOM 2153 C C . TYR A 1 268 ? 11.944 -11.008 -11.108 1.00 97.25 268 TYR A C 1
ATOM 2155 O O . TYR A 1 268 ? 13.088 -11.324 -11.430 1.00 97.25 268 TYR A O 1
ATOM 2163 N N . LYS A 1 269 ? 11.146 -10.279 -11.885 1.00 96.81 269 LYS A N 1
ATOM 2164 C CA . LYS A 1 269 ? 11.580 -9.719 -13.162 1.00 96.81 269 LYS A CA 1
ATOM 2165 C C . LYS A 1 269 ? 11.622 -8.206 -13.046 1.00 96.81 269 LYS A C 1
ATOM 2167 O O . LYS A 1 269 ? 10.589 -7.576 -12.849 1.00 96.81 269 LYS A O 1
ATOM 2172 N N . ILE A 1 270 ? 12.816 -7.640 -13.163 1.00 98.19 270 ILE A N 1
ATOM 2173 C CA . ILE A 1 270 ? 13.018 -6.194 -13.147 1.00 98.19 270 ILE A CA 1
ATOM 2174 C C . ILE A 1 270 ? 12.972 -5.702 -14.584 1.00 98.19 270 ILE A C 1
ATOM 2176 O O . ILE A 1 270 ? 13.700 -6.228 -15.422 1.00 98.19 270 ILE A O 1
ATOM 2180 N N . ILE A 1 271 ? 12.140 -4.698 -14.853 1.00 97.81 271 ILE A N 1
ATOM 2181 C CA . ILE A 1 271 ? 12.013 -4.058 -16.161 1.00 97.81 271 ILE A CA 1
ATOM 2182 C C . ILE A 1 271 ? 12.644 -2.670 -16.106 1.00 97.81 271 ILE A C 1
ATOM 2184 O O . ILE A 1 271 ? 12.394 -1.901 -15.178 1.00 97.81 271 ILE A O 1
ATOM 2188 N N . GLN A 1 272 ? 13.453 -2.344 -17.108 1.00 96.38 272 GLN A N 1
ATOM 2189 C CA . GLN A 1 272 ? 13.974 -1.003 -17.341 1.00 96.38 272 GLN A CA 1
ATOM 2190 C C . GLN A 1 272 ? 13.472 -0.486 -18.680 1.00 96.38 272 GLN A C 1
ATOM 2192 O O . GLN A 1 272 ? 13.494 -1.187 -19.695 1.00 96.38 272 GLN A O 1
ATOM 2197 N N . PHE A 1 273 ? 13.001 0.749 -18.657 1.00 91.56 273 PHE A N 1
ATOM 2198 C CA . PHE A 1 273 ? 12.530 1.461 -19.825 1.00 91.56 273 PHE A CA 1
ATOM 2199 C C . PHE A 1 273 ? 13.668 2.294 -20.418 1.00 91.56 273 PHE A C 1
ATOM 2201 O O . PHE A 1 273 ? 14.301 3.081 -19.715 1.00 91.56 273 PHE A O 1
ATOM 2208 N N . ASN A 1 274 ? 13.880 2.147 -21.725 1.00 87.25 274 ASN A N 1
ATOM 2209 C CA . ASN A 1 274 ? 14.621 3.107 -22.520 1.00 87.25 274 ASN A CA 1
ATOM 2210 C C . ASN A 1 274 ? 13.680 3.838 -23.473 1.00 87.25 274 ASN A C 1
ATOM 2212 O O . ASN A 1 274 ? 12.874 3.235 -24.191 1.00 87.25 274 ASN A O 1
ATOM 2216 N N . ASN A 1 275 ? 13.854 5.148 -23.521 1.00 74.12 275 ASN A N 1
ATOM 2217 C CA . ASN A 1 275 ? 13.072 6.022 -24.364 1.00 74.12 275 ASN A CA 1
ATOM 2218 C C . ASN A 1 275 ? 13.772 6.221 -25.709 1.00 74.12 275 ASN A C 1
ATOM 2220 O O . ASN A 1 275 ? 14.892 6.731 -25.740 1.00 74.12 275 ASN A O 1
ATOM 2224 N N . ILE A 1 276 ? 13.122 5.828 -26.806 1.00 65.69 276 ILE A N 1
ATOM 2225 C CA . ILE A 1 276 ? 13.637 6.078 -28.160 1.00 65.69 276 ILE A CA 1
ATOM 2226 C C . ILE A 1 276 ? 12.998 7.347 -28.716 1.00 65.69 276 ILE A C 1
ATOM 2228 O O . ILE A 1 276 ? 13.706 8.279 -29.092 1.00 65.69 276 ILE A O 1
ATOM 2232 N N . ASP A 1 277 ? 11.662 7.386 -28.737 1.00 67.81 277 ASP A N 1
ATOM 2233 C CA . ASP A 1 277 ? 10.887 8.541 -29.178 1.00 67.81 277 ASP A CA 1
ATOM 2234 C C . ASP A 1 277 ? 9.536 8.615 -28.446 1.00 67.81 277 ASP A C 1
ATOM 2236 O O . ASP A 1 277 ? 8.583 7.887 -28.743 1.00 67.81 277 ASP A O 1
ATOM 2240 N N . ILE A 1 278 ? 9.438 9.559 -27.505 1.00 64.75 278 ILE A N 1
ATOM 2241 C CA . ILE A 1 278 ? 8.209 9.866 -26.754 1.00 64.75 278 ILE A CA 1
ATOM 2242 C C . ILE A 1 278 ? 7.070 10.246 -27.699 1.00 64.75 278 ILE A C 1
ATOM 2244 O O . ILE A 1 278 ? 5.904 9.960 -27.423 1.00 64.75 278 ILE A O 1
ATOM 2248 N N . ASN A 1 279 ? 7.377 10.911 -28.817 1.00 64.50 279 ASN A N 1
ATOM 2249 C CA . ASN A 1 279 ? 6.341 11.412 -29.704 1.00 64.50 279 ASN A CA 1
ATOM 2250 C C . ASN A 1 279 ? 5.606 10.302 -30.441 1.00 64.50 279 ASN A C 1
ATOM 2252 O O . ASN A 1 279 ? 4.428 10.492 -30.761 1.00 64.50 279 ASN A O 1
ATOM 2256 N N . LEU A 1 280 ? 6.299 9.192 -30.682 1.00 59.62 280 LEU A N 1
ATOM 2257 C CA . LEU A 1 280 ? 5.776 7.999 -31.333 1.00 59.62 280 LEU A CA 1
ATOM 2258 C C . LEU A 1 280 ? 5.308 6.940 -30.326 1.00 59.62 280 LEU A C 1
ATOM 2260 O O . LEU A 1 280 ? 4.739 5.936 -30.743 1.00 59.62 280 LEU A O 1
ATOM 2264 N N . LEU A 1 281 ? 5.508 7.173 -29.018 1.00 69.19 281 LEU A N 1
ATOM 2265 C CA . LEU A 1 281 ? 5.250 6.199 -27.948 1.00 69.19 281 LEU A CA 1
ATOM 2266 C C . LEU A 1 281 ? 5.972 4.862 -28.201 1.00 69.19 281 LEU A C 1
ATOM 2268 O O . LEU A 1 281 ? 5.485 3.787 -27.849 1.00 69.19 281 LEU A O 1
ATOM 2272 N N . GLU A 1 282 ? 7.151 4.931 -28.823 1.00 73.88 282 GLU A N 1
ATOM 2273 C CA . GLU A 1 282 ? 7.980 3.765 -29.105 1.00 73.88 282 GLU A CA 1
ATOM 2274 C C . GLU A 1 282 ? 8.896 3.489 -27.914 1.00 73.88 282 GLU A C 1
ATOM 2276 O O . GLU A 1 282 ? 9.878 4.195 -27.659 1.00 73.88 282 GLU A O 1
ATOM 2281 N N . PHE A 1 283 ? 8.552 2.442 -27.166 1.00 83.88 283 PHE A N 1
ATOM 2282 C CA . PHE A 1 283 ? 9.257 2.059 -25.951 1.00 83.88 283 PHE A CA 1
ATOM 2283 C C . PHE A 1 283 ? 10.108 0.812 -26.177 1.00 83.88 283 PHE A C 1
ATOM 2285 O O . PHE A 1 283 ? 9.616 -0.228 -26.621 1.00 83.88 283 PHE A O 1
ATOM 2292 N N . GLN A 1 284 ? 11.387 0.899 -25.811 1.00 90.00 284 GLN A N 1
ATOM 2293 C CA . GLN A 1 284 ? 12.260 -0.264 -25.700 1.00 90.00 284 GLN A CA 1
ATOM 2294 C C . GLN A 1 284 ? 12.339 -0.681 -24.240 1.00 90.00 284 GLN A C 1
ATOM 2296 O O . GLN A 1 284 ? 12.758 0.090 -23.378 1.00 90.00 284 GLN A O 1
ATOM 2301 N N . LEU A 1 285 ? 11.918 -1.912 -23.968 1.00 94.81 285 LEU A N 1
ATOM 2302 C CA . LEU A 1 285 ? 11.939 -2.475 -22.627 1.00 94.81 285 LEU A CA 1
ATOM 2303 C C . LEU A 1 285 ? 13.062 -3.499 -22.522 1.00 94.81 285 LEU A C 1
ATOM 2305 O O . LEU A 1 285 ? 13.267 -4.318 -23.420 1.00 94.81 285 LEU A O 1
ATOM 2309 N N . TYR A 1 286 ? 13.762 -3.460 -21.401 1.00 96.62 286 TYR A N 1
ATOM 2310 C CA . TYR A 1 286 ? 14.827 -4.379 -21.041 1.00 96.62 286 TYR A CA 1
ATOM 2311 C C . TYR A 1 286 ? 14.476 -5.068 -19.732 1.00 96.62 286 TYR A C 1
ATOM 2313 O O . TYR A 1 286 ? 13.770 -4.494 -18.906 1.00 96.62 286 TYR A O 1
ATOM 2321 N N . TYR A 1 287 ? 14.957 -6.290 -19.527 1.00 97.81 287 TYR A N 1
ATOM 2322 C CA . TYR A 1 287 ? 14.680 -7.042 -18.315 1.00 97.81 287 TYR A CA 1
ATOM 2323 C C . TYR A 1 287 ? 15.863 -7.863 -17.810 1.00 97.81 287 TYR A C 1
ATOM 2325 O O . TYR A 1 287 ? 16.745 -8.258 -18.576 1.00 97.81 287 TYR A O 1
ATOM 2333 N N . VAL A 1 288 ? 15.820 -8.162 -16.514 1.00 98.06 288 VAL A N 1
ATOM 2334 C CA . VAL A 1 288 ? 16.620 -9.191 -15.837 1.00 98.06 288 VAL A CA 1
ATOM 2335 C C . VAL A 1 288 ? 15.712 -9.987 -14.900 1.00 98.06 288 VAL A C 1
ATOM 2337 O O . VAL A 1 288 ? 14.740 -9.451 -14.365 1.00 98.06 288 VAL A O 1
ATOM 2340 N N . GLU A 1 289 ? 16.004 -11.274 -14.728 1.00 97.56 289 GLU A N 1
ATOM 2341 C CA . GLU A 1 289 ? 15.283 -12.165 -13.817 1.00 97.56 289 GLU A CA 1
ATOM 2342 C C . GLU A 1 289 ? 16.187 -12.603 -12.665 1.00 97.56 289 GLU A C 1
ATOM 2344 O O . GLU A 1 289 ? 17.355 -12.930 -12.877 1.00 97.56 289 GLU A O 1
ATOM 2349 N N . TYR A 1 290 ? 15.611 -12.661 -11.468 1.00 97.81 290 TYR A N 1
ATOM 2350 C CA . TYR A 1 290 ? 16.247 -13.171 -10.260 1.00 97.81 290 TYR A CA 1
ATOM 2351 C C . TYR A 1 290 ? 15.355 -14.210 -9.585 1.00 97.81 290 TYR A C 1
ATOM 2353 O O . TYR A 1 290 ? 14.135 -14.048 -9.529 1.00 97.81 290 TYR A O 1
ATOM 2361 N N . ASP A 1 291 ? 15.971 -15.247 -9.023 1.00 96.06 291 ASP A N 1
ATOM 2362 C CA . ASP A 1 291 ? 15.285 -16.292 -8.251 1.00 96.06 291 ASP A CA 1
ATOM 2363 C C . ASP A 1 291 ? 15.286 -16.000 -6.732 1.00 96.06 291 ASP A C 1
ATOM 2365 O O . ASP A 1 291 ? 14.805 -16.804 -5.931 1.00 96.06 291 ASP A O 1
ATOM 2369 N N . ASN A 1 292 ? 15.835 -14.850 -6.319 1.00 95.12 292 ASN A N 1
ATOM 2370 C CA . ASN A 1 292 ? 15.863 -14.402 -4.930 1.00 95.12 292 ASN A CA 1
ATOM 2371 C C . ASN A 1 292 ? 15.688 -12.876 -4.838 1.00 95.12 292 ASN A C 1
ATOM 2373 O O . ASN A 1 292 ? 16.241 -12.114 -5.634 1.00 95.12 292 ASN A O 1
ATOM 2377 N N . ILE A 1 293 ? 14.923 -12.416 -3.852 1.00 97.38 293 ILE A N 1
ATOM 2378 C CA . ILE A 1 293 ? 14.664 -10.992 -3.606 1.00 97.38 293 ILE A CA 1
ATOM 2379 C C . ILE A 1 293 ? 15.915 -10.239 -3.111 1.00 97.38 293 ILE A C 1
ATOM 2381 O O . ILE A 1 293 ? 16.039 -9.034 -3.322 1.00 97.38 293 ILE A O 1
ATOM 2385 N N . MET A 1 294 ? 16.879 -10.935 -2.501 1.00 96.56 294 MET A N 1
ATOM 2386 C CA . MET A 1 294 ? 18.182 -10.371 -2.131 1.00 96.56 294 MET A CA 1
ATOM 2387 C C . MET A 1 294 ? 18.948 -9.885 -3.367 1.00 96.56 294 MET A C 1
ATOM 2389 O O . MET A 1 294 ? 19.595 -8.839 -3.327 1.00 96.56 294 MET A O 1
ATOM 2393 N N . ASP A 1 295 ? 18.851 -10.599 -4.489 1.00 96.62 295 ASP A N 1
ATOM 2394 C CA . ASP A 1 295 ? 19.515 -10.181 -5.724 1.00 96.62 295 ASP A CA 1
ATOM 2395 C C . ASP A 1 295 ? 18.842 -8.949 -6.337 1.00 96.62 295 ASP A C 1
ATOM 2397 O O . ASP A 1 295 ? 19.529 -8.078 -6.866 1.00 96.62 295 ASP A O 1
ATOM 2401 N N . VAL A 1 296 ? 17.523 -8.802 -6.162 1.00 97.88 296 VAL A N 1
ATOM 2402 C CA . VAL A 1 296 ? 16.791 -7.571 -6.508 1.00 97.88 296 VAL A CA 1
ATOM 2403 C C . VAL A 1 296 ? 17.267 -6.393 -5.655 1.00 97.88 296 VAL A C 1
ATOM 2405 O O . VAL A 1 296 ? 17.546 -5.316 -6.185 1.00 97.88 296 VAL A O 1
ATOM 2408 N N . TYR A 1 297 ? 17.416 -6.590 -4.342 1.00 97.56 297 TYR A N 1
ATOM 2409 C CA . TYR A 1 297 ? 17.986 -5.577 -3.450 1.00 97.56 297 TYR A CA 1
ATOM 2410 C C . TYR A 1 297 ? 19.392 -5.162 -3.918 1.00 97.56 297 TYR A C 1
ATOM 2412 O O . TYR A 1 297 ? 19.671 -3.975 -4.115 1.00 97.56 297 TYR A O 1
ATOM 2420 N N . ASN A 1 298 ? 20.258 -6.143 -4.191 1.00 95.75 298 ASN A N 1
ATOM 2421 C CA . ASN A 1 298 ? 21.620 -5.913 -4.674 1.00 95.75 298 ASN A CA 1
ATOM 2422 C C . ASN A 1 298 ? 21.648 -5.211 -6.041 1.00 95.75 298 ASN A C 1
ATOM 2424 O O . ASN A 1 298 ? 22.498 -4.342 -6.255 1.00 95.75 298 ASN A O 1
ATOM 2428 N N . TYR A 1 299 ? 20.720 -5.545 -6.944 1.00 96.81 299 TYR A N 1
ATOM 2429 C CA . TYR A 1 299 ? 20.579 -4.909 -8.253 1.00 96.81 299 TYR A CA 1
ATOM 2430 C C . TYR A 1 299 ? 20.393 -3.396 -8.112 1.00 96.81 299 TYR A C 1
ATOM 2432 O O . TYR A 1 299 ? 21.142 -2.632 -8.732 1.00 96.81 299 TYR A O 1
ATOM 2440 N N . TYR A 1 300 ? 19.451 -2.963 -7.266 1.00 96.81 300 TYR A N 1
ATOM 2441 C CA . TYR A 1 300 ? 19.187 -1.541 -7.043 1.00 96.81 300 TYR A CA 1
ATOM 2442 C C . TYR A 1 300 ? 20.317 -0.860 -6.266 1.00 96.81 300 TYR A C 1
ATOM 2444 O O . TYR A 1 300 ? 20.725 0.238 -6.641 1.00 96.81 300 TYR A O 1
ATOM 2452 N N . CYS A 1 301 ? 20.883 -1.505 -5.239 1.00 94.19 301 CYS A N 1
ATOM 2453 C CA . CYS A 1 301 ? 22.013 -0.945 -4.489 1.00 94.19 301 CYS A CA 1
ATOM 2454 C C . CYS A 1 301 ? 23.233 -0.688 -5.384 1.00 94.19 301 CYS A C 1
ATOM 2456 O O . CYS A 1 301 ? 23.839 0.382 -5.300 1.00 94.19 301 CYS A O 1
ATOM 2458 N N . LYS A 1 302 ? 23.573 -1.636 -6.268 1.00 92.25 302 LYS A N 1
ATOM 2459 C CA . LYS A 1 302 ? 24.695 -1.514 -7.213 1.00 92.25 302 LYS A CA 1
ATOM 2460 C C . LYS A 1 302 ? 24.515 -0.321 -8.158 1.00 92.25 302 LYS A C 1
ATOM 2462 O O . LYS A 1 302 ? 25.474 0.404 -8.410 1.00 92.25 302 LYS A O 1
ATOM 2467 N N . ARG A 1 303 ? 23.286 -0.095 -8.631 1.00 93.81 303 ARG A N 1
ATOM 2468 C CA . ARG A 1 303 ? 22.940 0.932 -9.633 1.00 93.81 303 ARG A CA 1
ATOM 2469 C C . ARG A 1 303 ? 22.510 2.266 -9.034 1.00 93.81 303 ARG A C 1
ATOM 2471 O O . ARG A 1 303 ? 22.322 3.239 -9.763 1.00 93.81 303 ARG A O 1
ATOM 2478 N N . LEU A 1 304 ? 22.400 2.355 -7.708 1.00 92.19 304 LEU A N 1
ATOM 2479 C CA . LEU A 1 304 ? 22.018 3.589 -7.030 1.00 92.19 304 LEU A CA 1
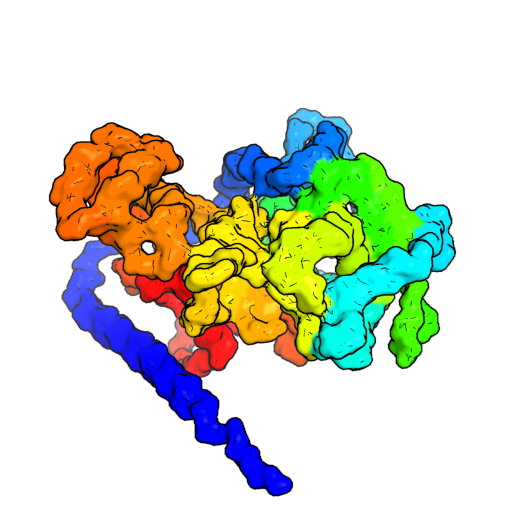ATOM 2480 C C . LEU A 1 304 ? 22.964 4.737 -7.406 1.00 92.19 304 LEU A C 1
ATOM 2482 O O . LEU A 1 304 ? 22.505 5.787 -7.846 1.00 92.19 304 LEU A O 1
ATOM 2486 N N . LYS A 1 305 ? 24.285 4.516 -7.329 1.00 88.19 305 LYS A N 1
ATOM 2487 C CA . LYS A 1 305 ? 25.307 5.526 -7.682 1.00 88.19 305 LYS A CA 1
ATOM 2488 C C . LYS A 1 305 ? 25.321 5.898 -9.170 1.00 88.19 305 LYS A C 1
ATOM 2490 O O . LYS A 1 305 ? 25.809 6.972 -9.528 1.00 88.19 305 LYS A O 1
ATOM 2495 N N . GLU A 1 306 ? 24.791 5.028 -10.023 1.00 89.69 306 GLU A N 1
ATOM 2496 C CA . GLU A 1 306 ? 24.628 5.265 -11.462 1.00 89.69 306 GLU A CA 1
ATOM 2497 C C . GLU A 1 306 ? 23.365 6.077 -11.776 1.00 89.69 306 GLU A C 1
ATOM 2499 O O . GLU A 1 306 ? 23.148 6.436 -12.925 1.00 89.69 306 GLU A O 1
ATOM 2504 N N . GLY A 1 307 ? 22.552 6.406 -10.765 1.00 90.31 307 GLY A N 1
ATOM 2505 C CA . GLY A 1 307 ? 21.396 7.283 -10.921 1.00 90.31 307 GLY A CA 1
ATOM 2506 C C . GLY A 1 307 ? 20.129 6.571 -11.391 1.00 90.31 307 GLY A C 1
ATOM 2507 O O . GLY A 1 307 ? 19.266 7.233 -11.966 1.00 90.31 307 GLY A O 1
ATOM 2508 N N . ILE A 1 308 ? 19.981 5.262 -11.136 1.00 94.00 308 ILE A N 1
ATOM 2509 C CA . ILE A 1 308 ? 18.816 4.469 -11.581 1.00 94.00 308 ILE A CA 1
ATOM 2510 C C . ILE A 1 308 ? 17.469 5.099 -11.204 1.00 94.00 308 ILE A C 1
ATOM 2512 O O . ILE A 1 308 ? 16.552 5.115 -12.014 1.00 94.00 308 ILE A O 1
ATOM 2516 N N . PHE A 1 309 ? 17.357 5.691 -10.013 1.00 94.00 309 PHE A N 1
ATOM 2517 C CA . PHE A 1 309 ? 16.127 6.346 -9.555 1.00 94.00 309 PHE A CA 1
ATOM 2518 C C . PHE A 1 309 ? 16.007 7.809 -9.999 1.00 94.00 309 PHE A C 1
ATOM 2520 O O . PHE A 1 309 ? 14.901 8.291 -10.228 1.00 94.00 309 PHE A O 1
ATOM 2527 N N . ASN A 1 310 ? 17.131 8.495 -10.213 1.00 88.25 310 ASN A N 1
ATOM 2528 C CA . ASN A 1 310 ? 17.164 9.907 -10.616 1.00 88.25 310 ASN A CA 1
ATOM 2529 C C . ASN A 1 310 ? 17.048 10.112 -12.136 1.00 88.25 310 ASN A C 1
ATOM 2531 O O . ASN A 1 310 ? 17.033 11.250 -12.602 1.00 88.25 310 ASN A O 1
ATOM 2535 N N . THR A 1 311 ? 16.983 9.026 -12.902 1.00 89.44 311 THR A N 1
ATOM 2536 C CA . THR A 1 311 ? 16.859 9.033 -14.360 1.00 89.44 311 THR A CA 1
ATOM 2537 C C . THR A 1 311 ? 15.390 9.127 -14.774 1.00 89.44 311 THR A C 1
ATOM 2539 O O . THR A 1 311 ? 14.535 8.483 -14.170 1.00 89.44 311 THR A O 1
ATOM 2542 N N . GLU A 1 312 ? 15.090 9.939 -15.792 1.00 89.12 312 GLU A N 1
ATOM 2543 C CA . GLU A 1 312 ? 13.752 10.033 -16.405 1.00 89.12 312 GLU A CA 1
ATOM 2544 C C . GLU A 1 312 ? 13.229 8.646 -16.780 1.00 89.12 312 GLU A C 1
ATOM 2546 O O . GLU A 1 312 ? 13.942 7.852 -17.393 1.00 89.12 312 GLU A O 1
ATOM 2551 N N . GLY A 1 313 ? 11.991 8.352 -16.385 1.00 90.44 313 GLY A N 1
ATOM 2552 C CA . GLY A 1 313 ? 11.353 7.067 -16.654 1.00 90.44 313 GLY A CA 1
ATOM 2553 C C . GLY A 1 313 ? 11.679 5.984 -15.630 1.00 90.44 313 GLY A C 1
ATOM 2554 O O . GLY A 1 313 ? 11.231 4.847 -15.788 1.00 90.44 313 GLY A O 1
ATOM 2555 N N . SER A 1 314 ? 12.401 6.303 -14.552 1.00 94.50 314 SER A N 1
ATOM 2556 C CA . SER A 1 314 ? 12.649 5.355 -13.461 1.00 94.50 314 SER A CA 1
ATOM 2557 C C . SER A 1 314 ? 11.363 4.954 -12.733 1.00 94.50 314 SER A C 1
ATOM 2559 O O . SER A 1 314 ? 11.192 3.783 -12.391 1.00 94.50 314 SER A O 1
ATOM 2561 N N . LEU A 1 315 ? 10.415 5.884 -12.563 1.00 95.25 315 LEU A N 1
ATOM 2562 C CA . LEU A 1 315 ? 9.104 5.575 -11.988 1.00 95.25 315 LEU A CA 1
ATOM 2563 C C . LEU A 1 315 ? 8.289 4.665 -12.916 1.00 95.25 315 LEU A C 1
ATOM 2565 O O . LEU A 1 315 ? 7.652 3.720 -12.455 1.00 95.25 315 LEU A O 1
ATOM 2569 N N . PHE A 1 316 ? 8.359 4.903 -14.227 1.00 95.75 316 PHE A N 1
ATOM 2570 C CA . PHE A 1 316 ? 7.709 4.051 -15.220 1.00 95.75 316 PHE A CA 1
ATOM 2571 C C . PHE A 1 316 ? 8.350 2.654 -15.298 1.00 95.75 316 PHE A C 1
ATOM 2573 O O . PHE A 1 316 ? 7.646 1.650 -15.352 1.00 95.75 316 PHE A O 1
ATOM 2580 N N . SER A 1 317 ? 9.679 2.565 -15.196 1.00 97.06 317 SER A N 1
ATOM 2581 C CA . SER A 1 317 ? 10.411 1.294 -15.070 1.00 97.06 317 SER A CA 1
ATOM 2582 C C . SER A 1 317 ? 9.968 0.507 -13.832 1.00 97.06 317 SER A C 1
ATOM 2584 O O . SER A 1 317 ? 9.766 -0.709 -13.894 1.00 97.06 317 SER A O 1
ATOM 2586 N N . LEU A 1 318 ? 9.752 1.197 -12.706 1.00 98.12 318 LEU A N 1
ATOM 2587 C CA . LEU A 1 318 ? 9.225 0.577 -11.493 1.00 98.12 318 LEU A CA 1
ATOM 2588 C C . LEU A 1 318 ? 7.775 0.100 -11.673 1.00 98.12 318 LEU A C 1
ATOM 2590 O O . LEU A 1 318 ? 7.471 -1.020 -11.273 1.00 98.12 318 LEU A O 1
ATOM 2594 N N . LEU A 1 319 ? 6.905 0.885 -12.317 1.00 97.94 319 LEU A N 1
ATOM 2595 C CA . LEU A 1 319 ? 5.541 0.457 -12.662 1.00 97.94 319 LEU A CA 1
ATOM 2596 C C . LEU A 1 319 ? 5.552 -0.827 -13.506 1.00 97.94 319 LEU A C 1
ATOM 2598 O O . LEU A 1 319 ? 4.867 -1.794 -13.172 1.00 97.94 319 LEU A O 1
ATOM 2602 N N . LEU A 1 320 ? 6.364 -0.864 -14.565 1.00 98.06 320 LEU A N 1
ATOM 2603 C CA . LEU A 1 320 ? 6.517 -2.047 -15.415 1.00 98.06 320 LEU A CA 1
ATOM 2604 C C . LEU A 1 320 ? 7.001 -3.261 -14.605 1.00 98.06 320 LEU A C 1
ATOM 2606 O O . LEU A 1 320 ? 6.469 -4.357 -14.758 1.00 98.06 320 LEU A O 1
ATOM 2610 N N . THR A 1 321 ? 7.960 -3.052 -13.699 1.00 98.44 321 THR A N 1
ATOM 2611 C CA . THR A 1 321 ? 8.480 -4.084 -12.786 1.00 98.44 321 THR A CA 1
ATOM 2612 C C . THR A 1 321 ? 7.401 -4.614 -11.829 1.00 98.44 321 THR A C 1
ATOM 2614 O O . THR A 1 321 ? 7.309 -5.824 -11.614 1.00 98.44 321 THR A O 1
ATOM 2617 N N . ILE A 1 322 ? 6.560 -3.735 -11.274 1.00 98.44 322 ILE A N 1
ATOM 2618 C CA . ILE A 1 322 ? 5.433 -4.086 -10.392 1.00 98.44 322 ILE A CA 1
ATOM 2619 C C . ILE A 1 322 ? 4.421 -4.963 -11.140 1.00 98.44 322 ILE A C 1
ATOM 2621 O O . ILE A 1 322 ? 4.077 -6.054 -10.679 1.00 98.44 322 ILE A O 1
ATOM 2625 N N . ILE A 1 323 ? 3.986 -4.519 -12.320 1.00 98.00 323 ILE A N 1
ATOM 2626 C CA . ILE A 1 323 ? 2.975 -5.219 -13.122 1.00 98.00 323 ILE A CA 1
ATOM 2627 C C . ILE A 1 323 ? 3.480 -6.588 -13.555 1.00 98.00 323 ILE A C 1
ATOM 2629 O O . ILE A 1 323 ? 2.774 -7.586 -13.425 1.00 98.00 323 ILE A O 1
ATOM 2633 N N . GLU A 1 324 ? 4.720 -6.654 -14.024 1.00 96.12 324 GLU A N 1
ATOM 2634 C CA . GLU A 1 324 ? 5.312 -7.902 -14.489 1.00 96.12 324 GLU A CA 1
ATOM 2635 C C . GLU A 1 324 ? 5.590 -8.884 -13.339 1.00 96.12 324 GLU A C 1
ATOM 2637 O O . GLU A 1 324 ? 5.479 -10.094 -13.528 1.00 96.12 324 GLU A O 1
ATOM 2642 N N . SER A 1 325 ? 5.856 -8.393 -12.122 1.00 95.50 325 SER A N 1
ATOM 2643 C CA . SER A 1 325 ? 6.026 -9.250 -10.937 1.00 95.50 325 SER A CA 1
ATOM 2644 C C . SER A 1 325 ? 4.730 -9.942 -10.506 1.00 95.50 325 SER A C 1
ATOM 2646 O O . SER A 1 325 ? 4.773 -11.089 -10.056 1.00 95.50 325 SER A O 1
ATOM 2648 N N . ARG A 1 326 ? 3.570 -9.287 -10.668 1.00 96.06 326 ARG A N 1
ATOM 2649 C CA . ARG A 1 326 ? 2.259 -9.945 -10.509 1.00 96.06 326 ARG A CA 1
ATOM 2650 C C . ARG A 1 326 ? 1.878 -10.758 -11.745 1.00 96.06 326 ARG A C 1
ATOM 2652 O O . ARG A 1 326 ? 1.250 -11.802 -11.595 1.00 96.06 326 ARG A O 1
ATOM 2659 N N . THR A 1 327 ? 2.317 -10.324 -12.927 1.00 96.75 327 THR A N 1
ATOM 2660 C CA . THR A 1 327 ? 1.905 -10.725 -14.284 1.00 96.75 327 THR A CA 1
ATOM 2661 C C . THR A 1 327 ? 0.555 -10.151 -14.720 1.00 96.75 327 THR A C 1
ATOM 2663 O O . THR A 1 327 ? -0.391 -10.061 -13.937 1.00 96.75 327 THR A O 1
ATOM 2666 N N . VAL A 1 328 ? 0.440 -9.827 -16.014 1.00 97.25 328 VAL A N 1
ATOM 2667 C CA . VAL A 1 328 ? -0.792 -9.277 -16.611 1.00 97.25 328 VAL A CA 1
ATOM 2668 C C . VAL A 1 328 ? -1.983 -10.230 -16.473 1.00 97.25 328 VAL A C 1
ATOM 2670 O O . VAL A 1 328 ? -3.096 -9.767 -16.250 1.00 97.25 328 VAL A O 1
ATOM 2673 N N . ASP A 1 329 ? -1.777 -11.549 -16.595 1.00 97.38 329 ASP A N 1
ATOM 2674 C CA . ASP A 1 329 ? -2.872 -12.521 -16.425 1.00 97.38 329 ASP A CA 1
ATOM 2675 C C . ASP A 1 329 ? -3.443 -12.468 -15.009 1.00 97.38 329 ASP A C 1
ATOM 2677 O O . ASP A 1 329 ? -4.652 -12.386 -14.832 1.00 97.38 329 ASP A O 1
ATOM 2681 N N . LYS A 1 330 ? -2.578 -12.442 -13.989 1.00 97.31 330 LYS A N 1
ATOM 2682 C CA . LYS A 1 330 ? -3.037 -12.396 -12.598 1.00 97.31 330 LYS A CA 1
ATOM 2683 C C . LYS A 1 330 ? -3.656 -11.070 -12.211 1.00 97.31 330 LYS A C 1
ATOM 2685 O O . LYS A 1 330 ? -4.574 -11.066 -11.404 1.00 97.31 330 LYS A O 1
ATOM 2690 N N . ILE A 1 331 ? -3.176 -9.969 -12.780 1.00 98.06 331 ILE A N 1
ATOM 2691 C CA . ILE A 1 331 ? -3.834 -8.672 -12.627 1.00 98.06 331 ILE A CA 1
ATOM 2692 C C . ILE A 1 331 ? -5.264 -8.768 -13.158 1.00 98.06 331 ILE A C 1
ATOM 2694 O O . ILE A 1 331 ? -6.193 -8.484 -12.415 1.00 98.06 331 ILE A O 1
ATOM 2698 N N . LYS A 1 332 ? -5.461 -9.280 -14.378 1.00 97.12 332 LYS A N 1
ATOM 2699 C CA . LYS A 1 332 ? -6.807 -9.473 -14.939 1.00 97.12 332 LYS A CA 1
ATOM 2700 C C . LYS A 1 332 ? -7.664 -10.438 -14.114 1.00 97.12 332 LYS A C 1
ATOM 2702 O O . LYS A 1 332 ? -8.846 -10.179 -13.940 1.00 97.12 332 LYS A O 1
ATOM 2707 N N . ASP A 1 333 ? -7.080 -11.505 -13.567 1.00 96.56 333 ASP A N 1
ATOM 2708 C CA . ASP A 1 333 ? -7.784 -12.417 -12.651 1.00 96.56 333 ASP A CA 1
ATOM 2709 C C . ASP A 1 333 ? -8.252 -11.706 -11.363 1.00 96.56 333 ASP A C 1
ATOM 2711 O O . ASP A 1 333 ? -9.285 -12.077 -10.801 1.00 96.56 333 ASP A O 1
ATOM 2715 N N . ASP A 1 334 ? -7.499 -10.714 -10.874 1.00 96.88 334 ASP A N 1
ATOM 2716 C CA . ASP A 1 334 ? -7.807 -9.968 -9.646 1.00 96.88 334 ASP A CA 1
ATOM 2717 C C . ASP A 1 334 ? -8.910 -8.915 -9.857 1.00 96.88 334 ASP A C 1
ATOM 2719 O O . ASP A 1 334 ? -9.673 -8.649 -8.930 1.00 96.88 334 ASP A O 1
ATOM 2723 N N . MET A 1 335 ? -8.999 -8.338 -11.058 1.00 96.88 335 MET A N 1
ATOM 2724 C CA . MET A 1 335 ? -9.920 -7.248 -11.402 1.00 96.88 335 MET A CA 1
ATOM 2725 C C . MET A 1 335 ? -11.375 -7.718 -11.531 1.00 96.88 335 MET A C 1
ATOM 2727 O O . MET A 1 335 ? -11.645 -8.890 -11.830 1.00 96.88 335 MET A O 1
ATOM 2731 N N . ASP A 1 336 ? -12.314 -6.789 -11.344 1.00 95.69 336 ASP A N 1
ATOM 2732 C CA . ASP A 1 336 ? -13.730 -7.017 -11.662 1.00 95.69 336 ASP A CA 1
ATOM 2733 C C . ASP A 1 336 ? -14.001 -6.816 -13.166 1.00 95.69 336 ASP A C 1
ATOM 2735 O O . ASP A 1 336 ? -14.697 -7.625 -13.779 1.00 95.69 336 ASP A O 1
ATOM 2739 N N . ASP A 1 337 ? -13.386 -5.799 -13.787 1.00 94.12 337 ASP A N 1
ATOM 2740 C CA . ASP A 1 337 ? -13.419 -5.569 -15.237 1.00 94.12 337 ASP A CA 1
ATOM 2741 C C . ASP A 1 337 ? -12.011 -5.646 -15.845 1.00 94.12 337 ASP A C 1
ATOM 2743 O O . ASP A 1 337 ? -11.176 -4.760 -15.677 1.00 94.12 337 ASP A O 1
ATOM 2747 N N . THR A 1 338 ? -11.756 -6.717 -16.599 1.00 93.75 338 THR A N 1
ATOM 2748 C CA . THR A 1 338 ? -10.449 -7.004 -17.220 1.00 93.75 338 THR A CA 1
ATOM 2749 C C . THR A 1 338 ? -10.074 -6.083 -18.387 1.00 93.75 338 THR A C 1
ATOM 2751 O O . THR A 1 338 ? -8.948 -6.168 -18.894 1.00 93.75 338 THR A O 1
ATOM 2754 N N . LEU A 1 339 ? -11.019 -5.264 -18.859 1.00 92.69 339 LEU A N 1
ATOM 2755 C CA . LEU A 1 339 ? -10.825 -4.327 -19.964 1.00 92.69 339 LEU A CA 1
ATOM 2756 C C . LEU A 1 339 ? -10.367 -2.946 -19.493 1.00 92.69 339 LEU A C 1
ATOM 2758 O O . LEU A 1 339 ? -9.827 -2.195 -20.312 1.00 92.69 339 LEU A O 1
ATOM 2762 N N . ASN A 1 340 ? -10.550 -2.629 -18.208 1.00 94.25 340 ASN A N 1
ATOM 2763 C CA . ASN A 1 340 ? -10.120 -1.358 -17.645 1.00 94.25 340 ASN A CA 1
ATOM 2764 C C . ASN A 1 340 ? -8.585 -1.270 -17.603 1.00 94.25 340 ASN A C 1
ATOM 2766 O O . ASN A 1 340 ? -7.922 -2.202 -17.139 1.00 94.25 340 ASN A O 1
ATOM 2770 N N . PRO A 1 341 ? -7.988 -0.159 -18.069 1.00 95.94 341 PRO A N 1
ATOM 2771 C CA . PRO A 1 341 ? -6.555 0.059 -17.924 1.00 95.94 341 PRO A CA 1
ATOM 2772 C C . PRO A 1 341 ? -6.184 0.329 -16.462 1.00 95.94 341 PRO A C 1
ATOM 2774 O O . PRO A 1 341 ? -7.002 0.801 -15.674 1.00 95.94 341 PRO A O 1
ATOM 2777 N N . LEU A 1 342 ? -4.928 0.081 -16.091 1.00 97.25 342 LEU A N 1
ATOM 2778 C CA . LEU A 1 342 ? -4.423 0.410 -14.749 1.00 97.25 342 LEU A CA 1
ATOM 2779 C C . LEU A 1 342 ? -4.217 1.920 -14.542 1.00 97.25 342 LEU A C 1
ATOM 2781 O O . LEU A 1 342 ? -4.224 2.398 -13.404 1.00 97.25 342 LEU A O 1
ATOM 2785 N N . ILE A 1 343 ? -4.036 2.666 -15.633 1.00 95.75 343 ILE A N 1
ATOM 2786 C CA . ILE A 1 343 ? -3.984 4.126 -15.648 1.00 95.75 343 ILE A CA 1
ATOM 2787 C C . ILE A 1 343 ? -5.235 4.654 -16.353 1.00 95.75 343 ILE A C 1
ATOM 2789 O O . ILE A 1 343 ? -5.472 4.384 -17.531 1.00 95.75 343 ILE A O 1
ATOM 2793 N N . GLY A 1 344 ? -6.032 5.416 -15.609 1.00 92.44 344 GLY A N 1
ATOM 2794 C CA . GLY A 1 344 ? -7.297 5.978 -16.053 1.00 92.44 344 GLY A CA 1
ATOM 2795 C C . GLY A 1 344 ? -7.168 7.333 -16.748 1.00 92.44 344 GLY A C 1
ATOM 2796 O O . GLY A 1 344 ? -6.130 7.703 -17.306 1.00 92.44 344 GLY A O 1
ATOM 2797 N N . LEU A 1 345 ? -8.268 8.086 -16.709 1.00 89.81 345 LEU A N 1
ATOM 2798 C CA . LEU A 1 345 ? -8.356 9.436 -17.263 1.00 89.81 345 LEU A CA 1
ATOM 2799 C C . LEU A 1 345 ? -7.334 10.373 -16.597 1.00 89.81 345 LEU A C 1
ATOM 2801 O O . LEU A 1 345 ? -7.040 10.265 -15.405 1.00 89.81 345 LEU A O 1
ATOM 2805 N N . TYR A 1 346 ? -6.794 11.312 -17.377 1.00 89.19 346 TYR A N 1
ATOM 2806 C CA . TYR A 1 346 ? -5.801 12.303 -16.932 1.00 89.19 346 TYR A CA 1
ATOM 2807 C C . TYR A 1 346 ? -4.488 11.707 -16.386 1.00 89.19 346 TYR A C 1
ATOM 2809 O O . TYR A 1 346 ? -3.733 12.402 -15.690 1.00 89.19 346 TYR A O 1
ATOM 2817 N N . GLY A 1 347 ? -4.216 10.430 -16.678 1.00 89.38 347 GLY A N 1
ATOM 2818 C CA . GLY A 1 347 ? -3.021 9.711 -16.241 1.00 89.38 347 GLY A CA 1
ATOM 2819 C C . GLY A 1 347 ? -3.049 9.244 -14.788 1.00 89.38 347 GLY A C 1
ATOM 2820 O O . GLY A 1 347 ? -1.983 8.996 -14.225 1.00 89.38 347 GLY A O 1
ATOM 2821 N N . GLN A 1 348 ? -4.217 9.177 -14.152 1.00 92.56 348 GLN A N 1
ATOM 2822 C CA . GLN A 1 348 ? -4.346 8.818 -12.738 1.00 92.56 348 GLN A CA 1
ATOM 2823 C C . GLN A 1 348 ? -4.284 7.304 -12.528 1.00 92.56 348 GLN A C 1
ATOM 2825 O O . GLN A 1 348 ? -4.733 6.531 -13.371 1.00 92.56 348 GLN A O 1
ATOM 2830 N N . CYS A 1 349 ? -3.755 6.869 -11.385 1.00 94.88 349 CYS A N 1
ATOM 2831 C CA . CYS A 1 349 ? -3.833 5.462 -11.000 1.00 94.88 349 CYS A CA 1
ATOM 2832 C C . CYS A 1 349 ? -5.290 5.070 -10.721 1.00 94.88 349 CYS A C 1
ATOM 2834 O O . CYS A 1 349 ? -5.911 5.649 -9.824 1.00 94.88 349 CYS A O 1
ATOM 2836 N N . ASN A 1 350 ? -5.789 4.047 -11.417 1.00 95.50 350 ASN A N 1
ATOM 2837 C CA . ASN A 1 350 ? -7.029 3.386 -11.023 1.00 95.50 350 ASN A CA 1
ATOM 2838 C C . ASN A 1 350 ? -6.823 2.599 -9.716 1.00 95.50 350 ASN A C 1
ATOM 2840 O O . ASN A 1 350 ? -5.688 2.283 -9.328 1.00 95.50 350 ASN A O 1
ATOM 2844 N N . GLN A 1 351 ? -7.921 2.297 -9.017 1.00 96.00 351 GLN A N 1
ATOM 2845 C CA . GLN A 1 351 ? -7.884 1.679 -7.687 1.00 96.00 351 GLN A CA 1
ATOM 2846 C C . GLN A 1 351 ? -7.160 0.325 -7.704 1.00 96.00 351 GLN A C 1
ATOM 2848 O O . GLN A 1 351 ? -6.430 0.008 -6.766 1.00 96.00 351 GLN A O 1
ATOM 2853 N N . GLU A 1 352 ? -7.279 -0.426 -8.796 1.00 97.81 352 GLU A N 1
ATOM 2854 C CA . GLU A 1 352 ? -6.602 -1.696 -9.047 1.00 97.81 352 GLU A CA 1
ATOM 2855 C C . GLU A 1 352 ? -5.083 -1.566 -8.918 1.00 97.81 352 GLU A C 1
ATOM 2857 O O . GLU A 1 352 ? -4.444 -2.425 -8.314 1.00 97.81 352 GLU A O 1
ATOM 2862 N N . LEU A 1 353 ? -4.498 -0.493 -9.463 1.00 97.94 353 LEU A N 1
ATOM 2863 C CA . LEU A 1 353 ? -3.056 -0.255 -9.424 1.00 97.94 353 LEU A CA 1
ATOM 2864 C C . LEU A 1 353 ? -2.589 0.147 -8.020 1.00 97.94 353 LEU A C 1
ATOM 2866 O O . LEU A 1 353 ? -1.512 -0.253 -7.577 1.00 97.94 353 LEU A O 1
ATOM 2870 N N . VAL A 1 354 ? -3.403 0.919 -7.299 1.00 97.69 354 VAL A N 1
ATOM 2871 C CA . VAL A 1 354 ? -3.117 1.287 -5.905 1.00 97.69 354 VAL A CA 1
ATOM 2872 C C . VAL A 1 354 ? -3.196 0.051 -5.011 1.00 97.69 354 VAL A C 1
ATOM 2874 O O . VAL A 1 354 ? -2.255 -0.242 -4.273 1.00 97.69 354 VAL A O 1
ATOM 2877 N N . ASN A 1 355 ? -4.263 -0.738 -5.134 1.00 98.38 355 ASN A N 1
ATOM 2878 C CA . ASN A 1 355 ? -4.449 -1.973 -4.378 1.00 98.38 355 ASN A CA 1
ATOM 2879 C C . ASN A 1 355 ? -3.346 -2.993 -4.671 1.00 98.38 355 ASN A C 1
ATOM 2881 O O . ASN A 1 355 ? -2.883 -3.661 -3.740 1.00 98.38 355 ASN A O 1
ATOM 2885 N N . LEU A 1 356 ? -2.859 -3.053 -5.916 1.00 98.44 356 LEU A N 1
ATOM 2886 C CA . LEU A 1 356 ? -1.725 -3.888 -6.303 1.00 98.44 356 LEU A CA 1
ATOM 2887 C C . LEU A 1 356 ? -0.478 -3.544 -5.478 1.00 98.44 356 LEU A C 1
ATOM 2889 O O . LEU A 1 356 ? 0.124 -4.437 -4.882 1.00 98.44 356 LEU A O 1
ATOM 2893 N N . CYS A 1 357 ? -0.135 -2.258 -5.371 1.00 98.12 357 CYS A N 1
ATOM 2894 C CA . CYS A 1 357 ? 0.996 -1.787 -4.566 1.00 98.12 357 CYS A CA 1
ATOM 2895 C C . CYS A 1 357 ? 0.809 -2.041 -3.061 1.00 98.12 357 CYS A C 1
ATOM 2897 O O . CYS A 1 357 ? 1.771 -2.388 -2.376 1.00 98.12 357 CYS A O 1
ATOM 2899 N N . LEU A 1 358 ? -0.410 -1.867 -2.538 1.00 98.06 358 LEU A N 1
ATOM 2900 C CA . LEU A 1 358 ? -0.686 -1.974 -1.101 1.00 98.06 358 LEU A CA 1
ATOM 2901 C C . LEU A 1 358 ? -0.817 -3.423 -0.612 1.00 98.06 358 LEU A C 1
ATOM 2903 O O . LEU A 1 358 ? -0.407 -3.733 0.505 1.00 98.06 358 LEU A O 1
ATOM 2907 N N . THR A 1 359 ? -1.392 -4.309 -1.428 1.00 97.25 359 THR A N 1
ATOM 2908 C CA . THR A 1 359 ? -1.825 -5.650 -0.987 1.00 97.25 359 THR A CA 1
ATOM 2909 C C . THR A 1 359 ? -1.172 -6.800 -1.749 1.00 97.25 359 THR A C 1
ATOM 2911 O O . THR A 1 359 ? -1.192 -7.933 -1.264 1.00 97.25 359 THR A O 1
ATOM 2914 N N . GLY A 1 360 ? -0.577 -6.528 -2.914 1.00 97.06 360 GLY A N 1
ATOM 2915 C CA . GLY A 1 360 ? -0.088 -7.548 -3.843 1.00 97.06 360 GLY A CA 1
ATOM 2916 C C . GLY A 1 360 ? -1.156 -8.090 -4.806 1.00 97.06 360 GLY A C 1
ATOM 2917 O O . GLY A 1 360 ? -0.842 -8.966 -5.613 1.00 97.06 360 GLY A O 1
ATOM 2918 N N . ASN A 1 361 ? -2.396 -7.586 -4.747 1.00 96.94 361 ASN A N 1
ATOM 2919 C CA . ASN A 1 361 ? -3.519 -7.991 -5.599 1.00 96.94 361 ASN A CA 1
ATOM 2920 C C . ASN A 1 361 ? -4.177 -6.779 -6.275 1.00 96.94 361 ASN A C 1
ATOM 2922 O O . ASN A 1 361 ? -4.406 -5.761 -5.627 1.00 96.94 361 ASN A O 1
ATOM 2926 N N . SER A 1 362 ? -4.550 -6.915 -7.549 1.00 97.69 362 SER A N 1
ATOM 2927 C CA . SER A 1 362 ? -5.160 -5.838 -8.350 1.00 97.69 362 SER A CA 1
ATOM 2928 C C . SER A 1 362 ? -6.692 -5.776 -8.232 1.00 97.69 362 SER A C 1
ATOM 2930 O O . SER A 1 362 ? -7.390 -5.616 -9.227 1.00 97.69 362 SER A O 1
ATOM 2932 N N . VAL A 1 363 ? -7.230 -5.951 -7.023 1.00 97.94 363 VAL A N 1
ATOM 2933 C CA . VAL A 1 363 ? -8.687 -5.942 -6.791 1.00 97.94 363 VAL A CA 1
ATOM 2934 C C . VAL A 1 363 ? -9.275 -4.546 -7.002 1.00 97.94 363 VAL A C 1
ATOM 2936 O O . VAL A 1 363 ? -8.643 -3.552 -6.641 1.00 97.94 363 VAL A O 1
ATOM 2939 N N . SER A 1 364 ? -10.490 -4.467 -7.544 1.00 96.88 364 SER A N 1
ATOM 2940 C CA . SER A 1 364 ? -11.136 -3.196 -7.908 1.00 96.88 364 SER A CA 1
ATOM 2941 C C . SER A 1 364 ? -11.711 -2.429 -6.712 1.00 96.88 364 SER A C 1
ATOM 2943 O O . SER A 1 364 ? -11.888 -1.215 -6.782 1.00 96.88 364 SER A O 1
ATOM 2945 N N . ASN A 1 365 ? -11.974 -3.106 -5.586 1.00 97.25 365 ASN A N 1
ATOM 2946 C CA . ASN A 1 365 ? -12.676 -2.507 -4.449 1.00 97.25 365 ASN A CA 1
ATOM 2947 C C . ASN A 1 365 ? -11.837 -2.433 -3.171 1.00 97.25 365 ASN A C 1
ATOM 2949 O O . ASN A 1 365 ? -10.887 -3.185 -2.965 1.00 97.25 365 ASN A O 1
ATOM 2953 N N . VAL A 1 366 ? -12.252 -1.537 -2.272 1.00 97.44 366 VAL A N 1
ATOM 2954 C CA . VAL A 1 366 ? -11.583 -1.246 -0.990 1.00 97.44 366 VAL A CA 1
ATOM 2955 C C . VAL A 1 366 ? -12.306 -1.817 0.235 1.00 97.44 366 VAL A C 1
ATOM 2957 O O . VAL A 1 366 ? -11.824 -1.647 1.353 1.00 97.44 366 VAL A O 1
ATOM 2960 N N . PHE A 1 367 ? -13.445 -2.493 0.046 1.00 94.50 367 PHE A N 1
ATOM 2961 C CA . PHE A 1 367 ? -14.115 -3.260 1.102 1.00 94.50 367 PHE A CA 1
ATOM 2962 C C . PHE A 1 367 ? -13.393 -4.593 1.357 1.00 94.50 367 PHE A C 1
ATOM 2964 O O . PHE A 1 367 ? -12.585 -5.030 0.541 1.00 94.50 367 PHE A O 1
ATOM 2971 N N . ASP A 1 368 ? -13.707 -5.272 2.459 1.00 91.62 368 ASP A N 1
ATOM 2972 C CA . ASP A 1 368 ? -13.096 -6.565 2.788 1.00 91.62 368 ASP A CA 1
ATOM 2973 C C . ASP A 1 368 ? -13.787 -7.744 2.083 1.00 91.62 368 ASP A C 1
ATOM 2975 O O . ASP A 1 368 ? -15.011 -7.843 2.062 1.00 91.62 368 ASP A O 1
ATOM 2979 N N . GLY A 1 369 ? -13.002 -8.704 1.592 1.00 89.44 369 GLY A N 1
ATOM 2980 C CA . GLY A 1 369 ? -13.509 -9.978 1.083 1.00 89.44 369 GLY A CA 1
ATOM 2981 C C . GLY A 1 369 ? -14.165 -9.881 -0.293 1.00 89.44 369 GLY A C 1
ATOM 2982 O O . GLY A 1 369 ? -13.663 -9.207 -1.186 1.00 89.44 369 GLY A O 1
ATOM 2983 N N . ILE A 1 370 ? -15.234 -10.641 -0.503 1.00 88.00 370 ILE A N 1
ATOM 2984 C CA . ILE A 1 370 ? -15.953 -10.737 -1.776 1.00 88.00 370 ILE A CA 1
ATOM 2985 C C . ILE A 1 370 ? -17.418 -10.412 -1.500 1.00 88.00 370 ILE A C 1
ATOM 2987 O O . ILE A 1 370 ? -17.976 -10.925 -0.531 1.00 88.00 370 ILE A O 1
ATOM 2991 N N . LYS A 1 371 ? -18.036 -9.596 -2.356 1.00 85.31 371 LYS A N 1
ATOM 2992 C CA . LYS A 1 371 ? -19.479 -9.330 -2.331 1.00 85.31 371 LYS A CA 1
ATOM 2993 C C . LYS A 1 371 ? -20.122 -9.945 -3.568 1.00 85.31 371 LYS A C 1
ATOM 2995 O O . LYS A 1 371 ? -19.621 -9.754 -4.671 1.00 85.31 371 LYS A O 1
ATOM 3000 N N . THR A 1 372 ? -21.213 -10.679 -3.381 1.00 82.25 372 THR A N 1
ATOM 3001 C CA . THR A 1 372 ? -21.992 -11.257 -4.484 1.00 82.25 372 THR A CA 1
ATOM 3002 C C . THR A 1 372 ? -23.299 -10.489 -4.580 1.00 82.25 372 THR A C 1
ATOM 3004 O O . THR A 1 372 ? -24.003 -10.376 -3.584 1.00 82.25 372 THR A O 1
ATOM 3007 N N . LEU A 1 373 ? -23.582 -9.927 -5.750 1.00 79.12 373 LEU A N 1
ATOM 3008 C CA . LEU A 1 373 ? -24.828 -9.239 -6.054 1.00 79.12 373 LEU A CA 1
ATOM 3009 C C . LEU A 1 373 ? -25.709 -10.205 -6.847 1.00 79.12 373 LEU A C 1
ATOM 3011 O O . LEU A 1 373 ? -25.380 -10.550 -7.987 1.00 79.12 373 LEU A O 1
ATOM 3015 N N . ASP A 1 374 ? -26.810 -10.653 -6.246 1.00 68.56 374 ASP A N 1
ATOM 3016 C CA . ASP A 1 374 ? -27.735 -11.576 -6.896 1.00 68.56 374 ASP A CA 1
ATOM 3017 C C . ASP A 1 374 ? -28.642 -10.817 -7.876 1.00 68.56 374 ASP A C 1
ATOM 3019 O O . ASP A 1 374 ? -29.570 -10.094 -7.511 1.00 68.56 374 ASP A O 1
ATOM 3023 N N . GLY A 1 375 ? -28.358 -10.978 -9.169 1.00 58.06 375 GLY A N 1
ATOM 3024 C CA . GLY A 1 375 ? -29.248 -10.580 -10.249 1.00 58.06 375 GLY A CA 1
ATOM 3025 C C . GLY A 1 375 ? -30.175 -11.730 -10.631 1.00 58.06 375 GLY A C 1
ATOM 3026 O O . GLY A 1 375 ? -29.782 -12.891 -10.619 1.00 58.06 375 GLY A O 1
ATOM 3027 N N . SER A 1 376 ? -31.401 -11.407 -11.053 1.00 56.91 376 SER A N 1
ATOM 3028 C CA . SER A 1 376 ? -32.438 -12.385 -11.436 1.00 56.91 376 SER A CA 1
ATOM 3029 C C . SER A 1 376 ? -32.046 -13.434 -12.496 1.00 56.91 376 SER A C 1
ATOM 3031 O O . SER A 1 376 ? -32.824 -14.361 -12.692 1.00 56.91 376 SER A O 1
ATOM 3033 N N . ASN A 1 377 ? -30.878 -13.327 -13.152 1.00 58.62 377 ASN A N 1
ATOM 3034 C CA . ASN A 1 377 ? -30.370 -14.335 -14.094 1.00 58.62 377 ASN A CA 1
ATOM 3035 C C . ASN A 1 377 ? -28.837 -14.561 -14.085 1.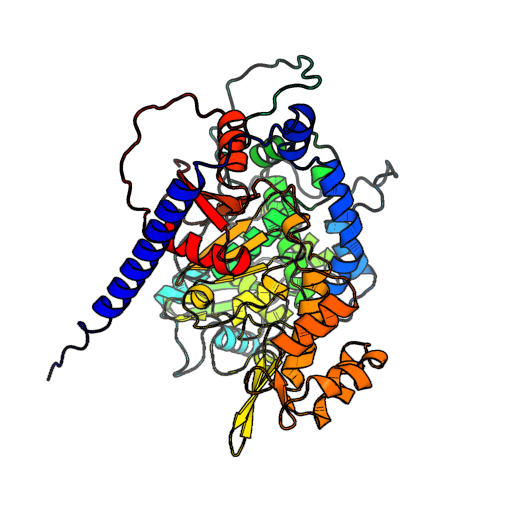00 58.62 377 ASN A C 1
ATOM 3037 O O . ASN A 1 377 ? -28.418 -15.540 -14.688 1.00 58.62 377 ASN A O 1
ATOM 3041 N N . ASP A 1 378 ? -28.023 -13.735 -13.409 1.00 65.56 378 ASP A N 1
ATOM 3042 C CA . ASP A 1 378 ? -26.565 -13.915 -13.252 1.00 65.56 378 ASP A CA 1
ATOM 3043 C C . ASP A 1 378 ? -26.096 -13.245 -11.943 1.00 65.56 378 ASP A C 1
ATOM 3045 O O . ASP A 1 378 ? -26.460 -12.100 -11.664 1.00 65.56 378 ASP A O 1
ATOM 3049 N N . SER A 1 379 ? -25.290 -13.944 -11.137 1.00 70.81 379 SER A N 1
ATOM 3050 C CA . SER A 1 379 ? -24.678 -13.393 -9.918 1.00 70.81 379 SER A CA 1
ATOM 3051 C C . SER A 1 379 ? -23.408 -12.612 -10.273 1.00 70.81 379 SER A C 1
ATOM 3053 O O . SER A 1 379 ? -22.470 -13.191 -10.831 1.00 70.81 379 SER A O 1
ATOM 3055 N N . PHE A 1 380 ? -23.343 -11.322 -9.940 1.00 81.81 380 PHE A N 1
ATOM 3056 C CA . PHE A 1 380 ? -22.157 -10.491 -10.171 1.00 81.81 380 PHE A CA 1
ATOM 3057 C C . PHE A 1 380 ? -21.264 -10.488 -8.927 1.00 81.81 380 PHE A C 1
ATOM 3059 O O . PHE A 1 380 ? -21.729 -10.204 -7.826 1.00 81.81 380 PHE A O 1
ATOM 3066 N N . VAL A 1 381 ? -19.980 -10.812 -9.082 1.00 87.38 381 VAL A N 1
ATOM 3067 C CA . VAL A 1 381 ? -19.039 -10.936 -7.961 1.00 87.38 381 VAL A CA 1
ATOM 3068 C C . VAL A 1 381 ? -18.078 -9.754 -7.964 1.00 87.38 381 VAL A C 1
ATOM 3070 O O . VAL A 1 381 ? -17.281 -9.616 -8.885 1.00 87.38 381 VAL A O 1
ATOM 3073 N N . LEU A 1 382 ? -18.132 -8.945 -6.909 1.00 91.94 382 LEU A N 1
ATOM 3074 C CA . LEU A 1 382 ? -17.214 -7.838 -6.655 1.00 91.94 382 LEU A CA 1
ATOM 3075 C C . LEU A 1 382 ? -16.085 -8.293 -5.726 1.00 91.94 382 LEU A C 1
ATOM 3077 O O . LEU A 1 382 ? -16.332 -8.783 -4.614 1.00 91.94 382 LEU A O 1
ATOM 3081 N N . LYS A 1 383 ? -14.837 -8.099 -6.151 1.00 94.38 383 LYS A N 1
ATOM 3082 C CA . LYS A 1 383 ? -13.646 -8.497 -5.391 1.00 94.38 383 LYS A CA 1
ATOM 3083 C C . LYS A 1 383 ? -13.090 -7.312 -4.607 1.00 94.38 383 LYS A C 1
ATOM 3085 O O . LYS A 1 383 ? -12.741 -6.274 -5.169 1.00 94.38 383 LYS A O 1
ATOM 3090 N N . GLY A 1 384 ? -12.988 -7.482 -3.295 1.00 95.94 384 GLY A N 1
ATOM 3091 C CA . GLY A 1 384 ? -12.350 -6.546 -2.376 1.00 95.94 384 GLY A CA 1
ATOM 3092 C C . GLY A 1 384 ? -11.036 -7.079 -1.805 1.00 95.94 384 GLY A C 1
ATOM 3093 O O . GLY A 1 384 ? -10.446 -8.051 -2.285 1.00 95.94 384 GLY A O 1
ATOM 3094 N N . VAL A 1 385 ? -10.573 -6.438 -0.740 1.00 96.94 385 VAL A N 1
ATOM 3095 C CA . VAL A 1 385 ? -9.306 -6.711 -0.061 1.00 96.94 385 VAL A CA 1
ATOM 3096 C C . VAL A 1 385 ? -9.414 -7.988 0.771 1.00 96.94 385 VAL A C 1
ATOM 3098 O O . VAL A 1 385 ? -10.221 -8.084 1.695 1.00 96.94 385 VAL A O 1
ATOM 3101 N N . GLN A 1 386 ? -8.582 -8.986 0.473 1.00 93.12 386 GLN A N 1
ATOM 3102 C CA . GLN A 1 386 ? -8.719 -10.331 1.056 1.00 93.12 386 GLN A CA 1
ATOM 3103 C C . GLN A 1 386 ? -8.023 -10.514 2.415 1.00 93.12 386 GLN A C 1
ATOM 3105 O O . GLN A 1 386 ? -8.373 -11.419 3.178 1.00 93.12 386 GLN A O 1
ATOM 3110 N N . LYS A 1 387 ? -7.044 -9.662 2.728 1.00 93.69 387 LYS A N 1
ATOM 3111 C CA . LYS A 1 387 ? -6.194 -9.751 3.923 1.00 93.69 387 LYS A CA 1
ATOM 3112 C C . LYS A 1 387 ? -5.927 -8.374 4.514 1.00 93.69 387 LYS A C 1
ATOM 3114 O O . LYS A 1 387 ? -5.956 -7.381 3.794 1.00 93.69 387 LYS A O 1
ATOM 3119 N N . LYS A 1 388 ? -5.571 -8.336 5.798 1.00 94.38 388 LYS A N 1
ATOM 3120 C CA . LYS A 1 388 ? -5.059 -7.128 6.452 1.00 94.38 388 LYS A CA 1
ATOM 3121 C C . LYS A 1 388 ? -3.851 -6.587 5.686 1.00 94.38 388 LYS A C 1
ATOM 3123 O O . LYS A 1 388 ? -2.993 -7.362 5.262 1.00 94.38 388 LYS A O 1
ATOM 3128 N N . SER A 1 389 ? -3.797 -5.274 5.502 1.00 96.69 389 SER A N 1
ATOM 3129 C CA . SER A 1 389 ? -2.697 -4.615 4.799 1.00 96.69 389 SER A CA 1
ATOM 3130 C C . SER A 1 389 ? -1.591 -4.170 5.764 1.00 96.69 389 SER A C 1
ATOM 3132 O O . SER A 1 389 ? -1.842 -3.911 6.943 1.00 96.69 389 SER A O 1
ATOM 3134 N N . ILE A 1 390 ? -0.354 -4.061 5.268 1.00 97.75 390 ILE A N 1
ATOM 3135 C CA . ILE A 1 390 ? 0.786 -3.554 6.056 1.00 97.75 390 ILE A CA 1
ATOM 3136 C C . ILE A 1 390 ? 0.576 -2.076 6.406 1.00 97.75 390 ILE A C 1
ATOM 3138 O O . ILE A 1 390 ? 0.771 -1.674 7.551 1.00 97.75 390 ILE A O 1
ATOM 3142 N N . ILE A 1 391 ? 0.133 -1.299 5.416 1.00 98.44 391 ILE A N 1
ATOM 3143 C CA . ILE A 1 391 ? -0.292 0.098 5.535 1.00 98.44 391 ILE A CA 1
ATOM 3144 C C . ILE A 1 391 ? -1.724 0.228 5.006 1.00 98.44 391 ILE A C 1
ATOM 3146 O O . ILE A 1 391 ? -2.152 -0.535 4.140 1.00 98.44 391 ILE A O 1
ATOM 3150 N N . GLY A 1 392 ? -2.487 1.154 5.558 1.00 98.06 392 GLY A N 1
ATOM 3151 C CA . GLY A 1 392 ? -3.908 1.301 5.302 1.00 98.06 392 GLY A CA 1
ATOM 3152 C C . GLY A 1 392 ? -4.235 2.165 4.092 1.00 98.06 392 GLY A C 1
ATOM 3153 O O . GLY A 1 392 ? -3.362 2.716 3.421 1.00 98.06 392 GLY A O 1
ATOM 3154 N N . TYR A 1 393 ? -5.530 2.320 3.855 1.00 98.50 393 TYR A N 1
ATOM 3155 C CA . TYR A 1 393 ? -6.091 3.180 2.822 1.00 98.50 393 TYR A CA 1
ATOM 3156 C C . TYR A 1 393 ? -7.348 3.855 3.364 1.00 98.50 393 TYR A C 1
ATOM 3158 O O . TYR A 1 393 ? -8.076 3.239 4.138 1.00 98.50 393 TYR A O 1
ATOM 3166 N N . LEU A 1 394 ? -7.598 5.102 2.977 1.00 97.94 394 LEU A N 1
ATOM 3167 C CA . LEU A 1 394 ? -8.838 5.835 3.241 1.00 97.94 394 LEU A CA 1
ATOM 3168 C C . LEU A 1 394 ? -9.185 6.661 2.001 1.00 97.94 394 LEU A C 1
ATOM 3170 O O . LEU A 1 394 ? -8.293 7.089 1.267 1.00 97.94 394 LEU A O 1
ATOM 3174 N N . THR A 1 395 ? -10.467 6.923 1.768 1.00 96.56 395 THR A N 1
ATOM 3175 C CA . THR A 1 395 ? -10.892 7.709 0.606 1.00 96.56 395 THR A CA 1
ATOM 3176 C C . THR A 1 395 ? -12.082 8.603 0.909 1.00 96.56 395 THR A C 1
ATOM 3178 O O . THR A 1 395 ? -12.965 8.250 1.689 1.00 96.56 395 THR A O 1
ATOM 3181 N N . GLU A 1 396 ? -12.123 9.752 0.242 1.00 95.12 396 GLU A N 1
ATOM 3182 C CA . GLU A 1 396 ? -13.273 10.659 0.213 1.00 95.12 396 GLU A CA 1
ATOM 3183 C C . GLU A 1 396 ? -14.550 9.964 -0.257 1.00 95.12 396 GLU A C 1
ATOM 3185 O O . GLU A 1 396 ? -15.624 10.235 0.269 1.00 95.12 396 GLU A O 1
ATOM 3190 N N . HIS A 1 397 ? -14.436 8.994 -1.166 1.00 94.94 397 HIS A N 1
ATOM 3191 C CA . HIS A 1 397 ? -15.583 8.231 -1.650 1.00 94.94 397 HIS A CA 1
ATOM 3192 C C . HIS A 1 397 ? -16.338 7.517 -0.523 1.00 94.94 397 HIS A C 1
ATOM 3194 O O . HIS A 1 397 ? -17.534 7.281 -0.647 1.00 94.94 397 HIS A O 1
ATOM 3200 N N . GLU A 1 398 ? -15.686 7.183 0.593 1.00 95.06 398 GLU A N 1
ATOM 3201 C CA . GLU A 1 398 ? -16.390 6.654 1.761 1.00 95.06 398 GLU A CA 1
ATOM 3202 C C . GLU A 1 398 ? -17.109 7.750 2.553 1.00 95.06 398 GLU A C 1
ATOM 3204 O O . GLU A 1 398 ? -18.245 7.546 2.988 1.00 95.06 398 GLU A O 1
ATOM 3209 N N . ALA A 1 399 ? -16.489 8.923 2.710 1.00 91.75 399 ALA A N 1
ATOM 3210 C CA . ALA A 1 399 ? -17.118 10.073 3.358 1.00 91.75 399 ALA A CA 1
ATOM 3211 C C . ALA A 1 399 ? -18.381 10.519 2.597 1.00 91.75 399 ALA A C 1
ATOM 3213 O O . ALA A 1 399 ? -19.399 10.823 3.218 1.00 91.75 399 ALA A O 1
ATOM 3214 N N . LEU A 1 400 ? -18.335 10.445 1.264 1.00 91.75 400 LEU A N 1
ATOM 3215 C CA . LEU A 1 400 ? -19.447 10.711 0.346 1.00 91.75 400 LEU A CA 1
ATOM 3216 C C . LEU A 1 400 ? -20.398 9.516 0.156 1.00 91.75 400 LEU A C 1
ATOM 3218 O O . LEU A 1 400 ? -21.337 9.598 -0.627 1.00 91.75 400 LEU A O 1
ATOM 3222 N N . ARG A 1 401 ? -20.185 8.402 0.872 1.00 90.06 401 ARG A N 1
ATOM 3223 C CA . ARG A 1 401 ? -21.024 7.186 0.831 1.00 90.06 401 ARG A CA 1
ATOM 3224 C C . ARG A 1 401 ? -21.084 6.464 -0.525 1.00 90.06 401 ARG A C 1
ATOM 3226 O O . ARG A 1 401 ? -21.946 5.611 -0.712 1.00 90.06 401 ARG A O 1
ATOM 3233 N N . TYR A 1 402 ? -20.138 6.718 -1.428 1.00 91.25 402 TYR A N 1
ATOM 3234 C CA . TYR A 1 402 ? -19.979 5.966 -2.679 1.00 91.25 402 TYR A CA 1
ATOM 3235 C C . TYR A 1 402 ? -19.393 4.566 -2.471 1.00 91.25 402 TYR A C 1
ATOM 3237 O O . TYR A 1 402 ? -19.667 3.657 -3.250 1.00 91.25 402 TYR A O 1
ATOM 3245 N N . CYS A 1 403 ? -18.579 4.372 -1.432 1.00 92.12 403 CYS A N 1
ATOM 3246 C CA . CYS A 1 403 ? -18.041 3.059 -1.083 1.00 92.12 403 CYS A CA 1
ATOM 3247 C C . CYS A 1 403 ? -17.899 2.886 0.434 1.00 92.12 403 CYS A C 1
ATOM 3249 O O . CYS A 1 403 ? -18.158 3.799 1.217 1.00 92.12 403 CYS A O 1
ATOM 3251 N N . THR A 1 404 ? -17.478 1.698 0.858 1.00 91.44 404 THR A N 1
ATOM 3252 C CA . THR A 1 404 ? -17.102 1.415 2.248 1.00 91.44 404 THR A CA 1
ATOM 3253 C C . THR A 1 404 ? -15.683 0.881 2.255 1.00 91.44 404 THR A C 1
ATOM 3255 O O . THR A 1 404 ? -15.402 -0.112 1.579 1.00 91.44 404 THR A O 1
ATOM 3258 N N . VAL A 1 405 ? -14.794 1.517 3.017 1.00 95.75 405 VAL A N 1
ATOM 3259 C CA . VAL A 1 405 ? -13.432 1.012 3.198 1.00 95.75 405 VAL A CA 1
ATOM 3260 C C . VAL A 1 405 ? -13.465 -0.072 4.267 1.00 95.75 405 VAL A C 1
ATOM 3262 O O . VAL A 1 405 ? -13.989 0.115 5.367 1.00 95.75 405 VAL A O 1
ATOM 3265 N N . GLY A 1 406 ? -12.909 -1.227 3.926 1.00 92.44 406 GLY A N 1
ATOM 3266 C CA . GLY A 1 406 ? -12.841 -2.384 4.796 1.00 92.44 406 GLY A CA 1
ATOM 3267 C C . GLY A 1 406 ? -11.880 -2.193 5.968 1.00 92.44 406 GLY A C 1
ATOM 3268 O O . GLY A 1 406 ? -10.990 -1.334 5.977 1.00 92.44 406 GLY A O 1
ATOM 3269 N N . LEU A 1 407 ? -12.036 -3.033 6.982 1.00 88.88 407 LEU A N 1
ATOM 3270 C CA . LEU A 1 407 ? -11.213 -2.993 8.183 1.00 88.88 407 LEU A CA 1
ATOM 3271 C C . LEU A 1 407 ? -9.772 -3.426 7.901 1.00 88.88 407 LEU A C 1
ATOM 3273 O O . LEU A 1 407 ? -8.869 -2.943 8.584 1.00 88.88 407 LEU A O 1
ATOM 3277 N N . ASN A 1 408 ? -9.534 -4.232 6.857 1.00 93.19 408 ASN A N 1
ATOM 3278 C CA . ASN A 1 408 ? -8.181 -4.567 6.401 1.00 93.19 408 ASN A CA 1
ATOM 3279 C C . ASN A 1 408 ? -7.345 -3.328 6.036 1.00 93.19 408 ASN A C 1
ATOM 3281 O O . ASN A 1 408 ? -6.114 -3.386 6.108 1.00 93.19 408 ASN A O 1
ATOM 3285 N N . TYR A 1 409 ? -8.004 -2.227 5.655 1.00 97.12 409 TYR A N 1
ATOM 3286 C CA . TYR A 1 409 ? -7.380 -0.936 5.375 1.00 97.12 409 TYR A CA 1
ATOM 3287 C C . TYR A 1 409 ? -7.529 0.084 6.502 1.00 97.12 409 TYR A C 1
ATOM 3289 O O . TYR A 1 409 ? -6.605 0.871 6.710 1.00 97.12 409 TYR A O 1
ATOM 3297 N N . LYS A 1 410 ? -8.641 0.090 7.248 1.00 93.44 410 LYS A N 1
ATOM 3298 C CA . LYS A 1 410 ? -8.816 1.025 8.377 1.00 93.44 410 LYS A CA 1
ATOM 3299 C C . LYS A 1 410 ? -7.888 0.709 9.548 1.00 93.44 410 LYS A C 1
ATOM 3301 O O . LYS A 1 410 ? -7.370 1.633 10.173 1.00 93.44 410 LYS A O 1
ATOM 3306 N N . TYR A 1 411 ? -7.619 -0.574 9.783 1.00 92.81 411 TYR A N 1
ATOM 3307 C CA . TYR A 1 411 ? -6.729 -1.069 10.832 1.00 92.81 411 TYR A CA 1
ATOM 3308 C C . TYR A 1 411 ? -5.584 -1.864 10.201 1.00 92.81 411 TYR A C 1
ATOM 3310 O O . TYR A 1 411 ? -5.596 -3.091 10.237 1.00 92.81 411 TYR A O 1
ATOM 3318 N N . PRO A 1 412 ? -4.608 -1.193 9.571 1.00 96.50 412 PRO A N 1
ATOM 3319 C CA . PRO A 1 412 ? -3.430 -1.843 9.012 1.00 96.50 412 PRO A CA 1
ATOM 3320 C C . PRO A 1 412 ? -2.495 -2.366 10.108 1.00 96.50 412 PRO A C 1
ATOM 3322 O O . PRO A 1 412 ? -2.748 -2.214 11.303 1.00 96.50 412 PRO A O 1
ATOM 3325 N N . LEU A 1 413 ? -1.396 -3.007 9.711 1.00 96.25 413 LEU A N 1
ATOM 3326 C CA . LEU A 1 413 ? -0.375 -3.457 10.657 1.00 96.25 413 LEU A CA 1
ATOM 3327 C C . LEU A 1 413 ? 0.413 -2.294 11.277 1.00 96.25 413 LEU A C 1
ATOM 3329 O O . LEU A 1 413 ? 0.724 -2.324 12.469 1.00 96.25 413 LEU A O 1
ATOM 3333 N N . PHE A 1 414 ? 0.738 -1.279 10.479 1.00 96.62 414 PHE A N 1
ATOM 3334 C CA . PHE A 1 414 ? 1.442 -0.080 10.925 1.00 96.62 414 PHE A CA 1
ATOM 3335 C C . PHE A 1 414 ? 0.575 1.159 10.721 1.00 96.62 414 PHE A C 1
ATOM 3337 O O . PHE A 1 414 ? -0.153 1.214 9.731 1.00 96.62 414 PHE A O 1
ATOM 3344 N N . PRO A 1 415 ? 0.655 2.157 11.621 1.00 95.06 415 PRO A N 1
ATOM 3345 C CA . PRO A 1 415 ? -0.232 3.319 11.665 1.00 95.06 415 PRO A CA 1
ATOM 3346 C C . PRO A 1 415 ? 0.043 4.346 10.556 1.00 95.06 415 PRO A C 1
ATOM 3348 O O . PRO A 1 415 ? 0.395 5.499 10.806 1.00 95.06 415 PRO A O 1
ATOM 3351 N N . ILE A 1 416 ? -0.103 3.899 9.316 1.00 97.62 416 ILE A N 1
ATOM 3352 C CA . ILE A 1 416 ? 0.180 4.609 8.078 1.00 97.62 416 ILE A CA 1
ATOM 3353 C C . ILE A 1 416 ? -0.987 4.319 7.136 1.00 97.62 416 ILE A C 1
ATOM 3355 O O . ILE A 1 416 ? -1.392 3.167 7.018 1.00 97.62 416 ILE A O 1
ATOM 3359 N N . TRP A 1 417 ? -1.520 5.333 6.462 1.00 98.06 417 TRP A N 1
ATOM 3360 C CA . TRP A 1 417 ? -2.623 5.241 5.510 1.00 98.06 417 TRP A CA 1
ATOM 3361 C C . TRP A 1 417 ? -2.307 6.030 4.252 1.00 98.06 417 TRP A C 1
ATOM 3363 O O . TRP A 1 417 ? -1.775 7.137 4.314 1.00 98.06 417 TRP A O 1
ATOM 3373 N N . ILE A 1 418 ? -2.698 5.495 3.104 1.00 97.75 418 ILE A N 1
ATOM 3374 C CA . ILE A 1 418 ? -2.782 6.278 1.876 1.00 97.75 418 ILE A CA 1
ATOM 3375 C C . ILE A 1 418 ? -4.178 6.890 1.808 1.00 97.75 418 ILE A C 1
ATOM 3377 O O . ILE A 1 418 ? -5.174 6.175 1.868 1.00 97.75 418 ILE A O 1
ATOM 3381 N N . ILE A 1 419 ? -4.252 8.214 1.717 1.00 95.94 419 ILE A N 1
ATOM 3382 C CA . ILE A 1 419 ? -5.512 8.950 1.615 1.00 95.94 419 ILE A CA 1
ATOM 3383 C C . ILE A 1 419 ? -5.736 9.337 0.162 1.00 95.94 419 ILE A C 1
ATOM 3385 O O . ILE A 1 419 ? -4.926 10.068 -0.401 1.00 95.94 419 ILE A O 1
ATOM 3389 N N . CYS A 1 420 ? -6.848 8.900 -0.418 1.00 94.38 420 CYS A N 1
ATOM 3390 C CA . CYS A 1 420 ? -7.331 9.382 -1.705 1.00 94.38 420 CYS A CA 1
ATOM 3391 C C . CYS A 1 420 ? -8.397 10.462 -1.491 1.00 94.38 420 CYS A C 1
ATOM 3393 O O . CYS A 1 420 ? -9.494 10.178 -1.004 1.00 94.38 420 CYS A O 1
ATOM 3395 N N . ASN A 1 421 ? -8.058 11.699 -1.837 1.00 89.62 421 ASN A N 1
ATOM 3396 C CA . ASN A 1 421 ? -8.972 12.836 -1.825 1.00 89.62 421 ASN A CA 1
ATOM 3397 C C . ASN A 1 421 ? -9.121 13.317 -3.271 1.00 89.62 421 ASN A C 1
ATOM 3399 O O . ASN A 1 421 ? -8.121 13.704 -3.891 1.00 89.62 421 ASN A O 1
ATOM 3403 N N . LYS A 1 422 ? -10.342 13.243 -3.811 1.00 85.81 422 LYS A N 1
ATOM 3404 C CA . LYS A 1 422 ? -10.641 13.425 -5.233 1.00 85.81 422 LYS A CA 1
ATOM 3405 C C . LYS A 1 422 ? -9.752 12.514 -6.077 1.00 85.81 422 LYS A C 1
ATOM 3407 O O . LYS A 1 422 ? -9.898 11.298 -6.062 1.00 85.81 422 LYS A O 1
ATOM 3412 N N . ASN A 1 423 ? -8.774 13.117 -6.741 1.00 80.06 423 ASN A N 1
ATOM 3413 C CA . ASN A 1 423 ? -7.858 12.459 -7.663 1.00 80.06 423 ASN A CA 1
ATOM 3414 C C . ASN A 1 423 ? -6.401 12.461 -7.169 1.00 80.06 423 ASN A C 1
ATOM 3416 O O . ASN A 1 423 ? -5.485 12.138 -7.929 1.00 80.06 423 ASN A O 1
ATOM 3420 N N . HIS A 1 424 ? -6.156 12.888 -5.924 1.00 88.31 424 HIS A N 1
ATOM 3421 C CA . HIS A 1 424 ? -4.813 13.005 -5.364 1.00 88.31 424 HIS A CA 1
ATOM 3422 C C . HIS A 1 424 ? -4.617 12.082 -4.166 1.00 88.31 424 HIS A C 1
ATOM 3424 O O . HIS A 1 424 ? -5.382 12.107 -3.199 1.00 88.31 424 HIS A O 1
ATOM 3430 N N . TYR A 1 425 ? -3.539 11.303 -4.217 1.00 92.31 425 TYR A N 1
ATOM 3431 C CA . TYR A 1 425 ? -3.152 10.396 -3.148 1.00 92.31 425 TYR A CA 1
ATOM 3432 C C . TYR A 1 425 ? -2.114 11.062 -2.250 1.00 92.31 425 TYR A C 1
ATOM 3434 O O . TYR A 1 425 ? -1.068 11.498 -2.728 1.00 92.31 425 TYR A O 1
ATOM 3442 N N . LYS A 1 426 ? -2.363 11.071 -0.944 1.00 91.25 426 LYS A N 1
ATOM 3443 C CA . LYS A 1 426 ? -1.474 11.606 0.095 1.00 91.25 426 LYS A CA 1
ATOM 3444 C C . LYS A 1 426 ? -1.037 10.485 1.035 1.00 91.25 426 LYS A C 1
ATOM 3446 O O . LYS A 1 426 ? -1.780 9.524 1.237 1.00 91.25 426 LYS A O 1
ATOM 3451 N N . CYS A 1 427 ? 0.139 10.608 1.642 1.00 94.06 427 CYS A N 1
ATOM 3452 C CA . CYS A 1 427 ? 0.572 9.681 2.687 1.00 94.06 427 CYS A CA 1
ATOM 3453 C C . CYS A 1 427 ? 0.253 10.263 4.065 1.00 94.06 427 CYS A C 1
ATOM 3455 O O . CYS A 1 427 ? 0.572 11.413 4.344 1.00 94.06 427 CYS A O 1
ATOM 3457 N N . CYS A 1 428 ? -0.362 9.470 4.928 1.00 94.38 428 CYS A N 1
ATOM 3458 C CA . CYS A 1 428 ? -0.852 9.859 6.241 1.00 94.38 428 CYS A CA 1
ATOM 3459 C C . CYS A 1 428 ? -0.297 8.892 7.291 1.00 94.38 428 CYS A C 1
ATOM 3461 O O . CYS A 1 428 ? -0.279 7.692 7.046 1.00 94.38 428 CYS A O 1
ATOM 3463 N N . PHE A 1 429 ? 0.172 9.359 8.446 1.00 93.19 429 PHE A N 1
ATOM 3464 C CA . PHE A 1 429 ? 0.648 8.457 9.499 1.00 93.19 429 PHE A CA 1
ATOM 3465 C C . PHE A 1 429 ? 0.572 9.064 10.897 1.00 93.19 429 PHE A C 1
ATOM 3467 O O . PHE A 1 429 ? 0.517 10.280 11.060 1.00 93.19 429 PHE A O 1
ATOM 3474 N N . THR A 1 430 ? 0.616 8.214 11.920 1.00 89.31 430 THR A N 1
ATOM 3475 C CA . THR A 1 430 ? 0.790 8.628 13.317 1.00 89.31 430 THR A CA 1
ATOM 3476 C C . THR A 1 430 ? 1.912 7.841 13.982 1.00 89.31 430 THR A C 1
ATOM 3478 O O . THR A 1 430 ? 2.225 6.717 13.594 1.00 89.31 430 THR A O 1
ATOM 3481 N N . LEU A 1 431 ? 2.522 8.431 15.008 1.00 84.81 431 LEU A N 1
ATOM 3482 C CA . LEU A 1 431 ? 3.474 7.734 15.874 1.00 84.81 431 LEU A CA 1
ATOM 3483 C C . LEU A 1 431 ? 2.760 6.866 16.922 1.00 84.81 431 LEU A C 1
ATOM 3485 O O . LEU A 1 431 ? 3.387 6.001 17.533 1.00 84.81 431 LEU A O 1
ATOM 3489 N N . ASN A 1 432 ? 1.450 7.061 17.115 1.00 84.75 432 ASN A N 1
ATOM 3490 C CA . ASN A 1 432 ? 0.647 6.244 18.012 1.00 84.75 432 ASN A CA 1
ATOM 3491 C C . ASN A 1 432 ? 0.253 4.914 17.342 1.00 84.75 432 ASN A C 1
ATOM 3493 O O . ASN A 1 432 ? -0.797 4.785 16.715 1.00 84.75 432 ASN A O 1
ATOM 3497 N N . PHE A 1 433 ? 1.088 3.889 17.503 1.00 84.56 433 PHE A N 1
ATOM 3498 C CA . PHE A 1 433 ? 0.833 2.553 16.950 1.00 84.56 433 PHE A CA 1
ATOM 3499 C C . PHE A 1 433 ? -0.347 1.816 17.598 1.00 84.56 433 PHE A C 1
ATOM 3501 O O . PHE A 1 433 ? -0.825 0.830 17.036 1.00 84.56 433 PHE A O 1
ATOM 3508 N N . THR A 1 434 ? -0.860 2.281 18.742 1.00 80.75 434 THR A N 1
ATOM 3509 C CA . THR A 1 434 ? -2.040 1.662 19.368 1.00 80.75 434 THR A CA 1
ATOM 3510 C C . THR A 1 434 ? -3.306 1.842 18.531 1.00 80.75 434 THR A C 1
ATOM 3512 O O . THR A 1 434 ? -4.192 0.999 18.604 1.00 80.75 434 THR A O 1
ATOM 3515 N N . GLU A 1 435 ? -3.339 2.832 17.629 1.00 85.12 435 GLU A N 1
ATOM 3516 C CA . GLU A 1 435 ? -4.439 3.067 16.677 1.00 85.12 435 GLU A CA 1
ATOM 3517 C C . GLU A 1 435 ? -4.681 1.898 15.703 1.00 85.12 435 GLU A C 1
ATOM 3519 O O . GLU A 1 435 ? -5.701 1.854 15.014 1.00 85.12 435 GLU A O 1
ATOM 3524 N N . CYS A 1 436 ? -3.730 0.965 15.599 1.00 88.38 436 CYS A N 1
ATOM 3525 C CA . CYS A 1 436 ? -3.828 -0.237 14.765 1.00 88.38 436 CYS A CA 1
ATOM 3526 C C . CYS A 1 436 ? -4.288 -1.480 15.539 1.00 88.38 436 CYS A C 1
ATOM 3528 O O . CYS A 1 436 ? -4.420 -2.561 14.958 1.00 88.38 436 CYS A O 1
ATOM 3530 N N . ILE A 1 437 ? -4.500 -1.350 16.850 1.00 82.44 437 ILE A N 1
ATOM 3531 C CA . ILE A 1 437 ? -4.943 -2.430 17.725 1.00 82.44 437 ILE A CA 1
ATOM 3532 C C . ILE A 1 437 ? -6.459 -2.331 17.856 1.00 82.44 437 ILE A C 1
ATOM 3534 O O . ILE A 1 437 ? -6.984 -1.331 18.337 1.00 82.44 437 ILE A O 1
ATOM 3538 N N . LEU A 1 438 ? -7.160 -3.375 17.426 1.00 81.88 438 LEU A N 1
ATOM 3539 C CA . LEU A 1 438 ? -8.599 -3.478 17.621 1.00 81.88 438 LEU A CA 1
ATOM 3540 C C . LEU A 1 438 ? -8.895 -3.793 19.092 1.00 81.88 438 LEU A C 1
ATOM 3542 O O . LEU A 1 438 ? -8.200 -4.589 19.727 1.00 81.88 438 LEU A O 1
ATOM 3546 N N . SER A 1 439 ? -9.943 -3.189 19.644 1.00 78.94 439 SER A N 1
ATOM 3547 C CA . SER A 1 439 ? -10.466 -3.604 20.945 1.00 78.94 439 SER A CA 1
ATOM 3548 C C . SER A 1 439 ? -11.126 -4.988 20.838 1.00 78.94 439 SER A C 1
ATOM 3550 O O . SER A 1 439 ? -11.602 -5.350 19.760 1.00 78.94 439 SER A O 1
ATOM 3552 N N . PRO A 1 440 ? -11.266 -5.753 21.939 1.00 84.06 440 PRO A N 1
ATOM 3553 C CA . PRO A 1 440 ? -11.987 -7.032 21.913 1.00 84.06 440 PRO A CA 1
ATOM 3554 C C . PRO A 1 440 ? -13.412 -6.917 21.348 1.00 84.06 440 PRO A C 1
ATOM 3556 O O . PRO A 1 440 ? -13.911 -7.833 20.695 1.00 84.06 440 PRO A O 1
ATOM 3559 N N . TYR A 1 441 ? -14.057 -5.768 21.575 1.00 84.75 441 TYR A N 1
ATOM 3560 C CA . TYR A 1 441 ? -15.345 -5.426 20.981 1.00 84.75 441 TYR A CA 1
ATOM 3561 C C . TYR A 1 441 ? -15.254 -5.325 19.455 1.00 84.75 441 TYR A C 1
ATOM 3563 O O . TYR A 1 441 ? -16.055 -5.942 18.749 1.00 84.75 441 TYR A O 1
ATOM 3571 N N . GLN A 1 442 ? -14.274 -4.580 18.938 1.00 81.19 442 GLN A N 1
ATOM 3572 C CA . GLN A 1 442 ? -14.080 -4.396 17.500 1.00 81.19 442 GLN A CA 1
ATOM 3573 C C . GLN A 1 442 ? -13.658 -5.702 16.811 1.00 81.19 442 GLN A C 1
ATOM 3575 O O . GLN A 1 442 ? -14.209 -6.028 15.764 1.00 81.19 442 GLN A O 1
ATOM 3580 N N . GLU A 1 443 ? -12.757 -6.485 17.415 1.00 83.75 443 GLU A N 1
ATOM 3581 C CA . GLU A 1 443 ? -12.328 -7.789 16.889 1.00 83.75 443 GLU A CA 1
ATOM 3582 C C . GLU A 1 443 ? -13.506 -8.761 16.747 1.00 83.75 443 GLU A C 1
ATOM 3584 O O . GLU A 1 443 ? -13.689 -9.383 15.696 1.00 83.75 443 GLU A O 1
ATOM 3589 N N . LEU A 1 444 ? -14.335 -8.886 17.791 1.00 87.31 444 LEU A N 1
ATOM 3590 C CA . LEU A 1 444 ? -15.491 -9.776 17.741 1.00 87.31 444 LEU A CA 1
ATOM 3591 C C . LEU A 1 444 ? -16.548 -9.261 16.761 1.00 87.31 444 LEU A C 1
ATOM 3593 O O . LEU A 1 444 ? -17.073 -10.052 15.978 1.00 87.31 444 LEU A O 1
ATOM 3597 N N . THR A 1 445 ? -16.827 -7.955 16.763 1.00 85.62 445 THR A N 1
ATOM 3598 C CA . THR A 1 445 ? -17.777 -7.335 15.825 1.00 85.62 445 THR A CA 1
ATOM 3599 C C . THR A 1 445 ? -17.356 -7.578 14.381 1.00 85.62 445 THR A C 1
ATOM 3601 O O . THR A 1 445 ? -18.167 -8.053 13.593 1.00 85.62 445 THR A O 1
ATOM 3604 N N . GLN A 1 446 ? -16.076 -7.384 14.055 1.00 80.94 446 GLN A N 1
ATOM 3605 C CA . GLN A 1 446 ? -15.529 -7.664 12.727 1.00 80.94 446 GLN A CA 1
ATOM 3606 C C . GLN A 1 446 ? -15.697 -9.134 12.332 1.00 80.94 446 GLN A C 1
ATOM 3608 O O . GLN A 1 446 ? -16.116 -9.439 11.213 1.00 80.94 446 GLN A O 1
ATOM 3613 N N . LYS A 1 447 ? -15.363 -10.063 13.238 1.00 86.38 447 LYS A N 1
ATOM 3614 C CA . LYS A 1 447 ? -15.511 -11.501 12.981 1.00 86.38 447 LYS A CA 1
ATOM 3615 C C . LYS A 1 447 ? -16.968 -11.858 12.683 1.00 86.38 447 LYS A C 1
ATOM 3617 O O . LYS A 1 447 ? -17.233 -12.639 11.769 1.00 86.38 447 LYS A O 1
ATOM 3622 N N . MET A 1 448 ? -17.889 -11.296 13.460 1.00 90.38 448 MET A N 1
ATOM 3623 C CA . MET A 1 448 ? -19.323 -11.486 13.288 1.00 90.38 448 MET A CA 1
ATOM 3624 C C . MET A 1 448 ? -19.806 -10.897 11.961 1.00 90.38 448 MET A C 1
ATOM 3626 O O . MET A 1 448 ? -20.440 -11.608 11.193 1.00 90.38 448 MET A O 1
ATOM 3630 N N . GLU A 1 449 ? -19.432 -9.663 11.635 1.00 86.62 449 GLU A N 1
ATOM 3631 C CA . GLU A 1 449 ? -19.903 -8.949 10.442 1.00 86.62 449 GLU A CA 1
ATOM 3632 C C . GLU A 1 449 ? -19.423 -9.623 9.154 1.00 86.62 449 GLU A C 1
ATOM 3634 O O . GLU A 1 449 ? -20.213 -9.889 8.249 1.00 86.62 449 GLU A O 1
ATOM 3639 N N . LYS A 1 450 ? -18.145 -10.022 9.113 1.00 80.81 450 LYS A N 1
ATOM 3640 C CA . LYS A 1 450 ? -17.571 -10.771 7.987 1.00 80.81 450 LYS A CA 1
ATOM 3641 C C . LYS A 1 450 ? -18.285 -12.103 7.749 1.00 80.81 450 LYS A C 1
ATOM 3643 O O . LYS A 1 450 ? -18.393 -12.553 6.611 1.00 80.81 450 LYS A O 1
ATOM 3648 N N . SER A 1 451 ? -18.723 -12.768 8.816 1.00 87.75 451 SER A N 1
ATOM 3649 C CA . SER A 1 451 ? -19.520 -13.988 8.694 1.00 87.75 451 SER A CA 1
ATOM 3650 C C . SER A 1 451 ? -20.945 -13.668 8.247 1.00 87.75 451 SER A C 1
ATOM 3652 O O . SER A 1 451 ? -21.461 -14.324 7.351 1.00 87.75 451 SER A O 1
ATOM 3654 N N . PHE A 1 452 ? -21.552 -12.630 8.823 1.00 89.44 452 PHE A N 1
ATOM 3655 C CA . PHE A 1 452 ? -22.932 -12.222 8.575 1.00 89.44 452 PHE A CA 1
ATOM 3656 C C . PHE A 1 452 ? -23.173 -11.875 7.104 1.00 89.44 452 PHE A C 1
ATOM 3658 O O . PHE A 1 452 ? -24.133 -12.364 6.521 1.00 89.44 452 PHE A O 1
ATOM 3665 N N . GLN A 1 453 ? -22.245 -11.152 6.470 1.00 82.44 453 GLN A N 1
ATOM 3666 C CA . GLN A 1 453 ? -22.312 -10.798 5.044 1.00 82.44 453 GLN A CA 1
ATOM 3667 C C . GLN A 1 453 ? -22.409 -12.009 4.099 1.00 82.44 453 GLN A C 1
ATOM 3669 O O . GLN A 1 453 ? -22.928 -11.882 2.997 1.00 82.44 453 GLN A O 1
ATOM 3674 N N . LYS A 1 454 ? -21.954 -13.203 4.508 1.00 85.50 454 LYS A N 1
ATOM 3675 C CA . LYS A 1 454 ? -22.139 -14.426 3.704 1.00 85.50 454 LYS A CA 1
ATOM 3676 C C . LYS A 1 454 ? -23.597 -14.888 3.649 1.00 85.50 454 LYS A C 1
ATOM 3678 O O . LYS A 1 454 ? -23.963 -15.636 2.749 1.00 85.50 454 LYS A O 1
ATOM 3683 N N . TYR A 1 455 ? -24.383 -14.514 4.654 1.00 88.38 455 TYR A N 1
ATOM 3684 C CA . TYR A 1 455 ? -25.784 -14.895 4.824 1.00 88.38 455 TYR A CA 1
ATOM 3685 C C . TYR A 1 455 ? -26.741 -13.738 4.503 1.00 88.38 455 TYR A C 1
ATOM 3687 O O . TYR A 1 455 ? -27.919 -13.996 4.271 1.00 88.38 455 TYR A O 1
ATOM 3695 N N . ASP A 1 456 ? -26.221 -12.508 4.441 1.00 86.62 456 ASP A N 1
ATOM 3696 C CA . ASP A 1 456 ? -26.901 -11.284 4.009 1.00 86.62 456 ASP A CA 1
ATOM 3697 C C . ASP A 1 456 ? -26.218 -10.679 2.758 1.00 86.62 456 ASP A C 1
ATOM 3699 O O . ASP A 1 456 ? -25.583 -9.622 2.841 1.00 86.62 456 ASP A O 1
ATOM 3703 N N . PRO A 1 457 ? -26.281 -11.359 1.593 1.00 75.81 457 PRO A N 1
ATOM 3704 C CA . PRO A 1 457 ? -25.600 -10.908 0.374 1.00 75.81 457 PRO A CA 1
ATOM 3705 C C . PRO A 1 457 ? -26.126 -9.556 -0.132 1.00 75.81 457 PRO A C 1
ATOM 3707 O O . PRO A 1 457 ? -25.362 -8.750 -0.666 1.00 75.81 457 PRO A O 1
ATOM 3710 N N . ASP A 1 458 ? -27.406 -9.273 0.115 1.00 76.88 458 ASP A N 1
ATOM 3711 C CA . ASP A 1 458 ? -28.086 -8.051 -0.318 1.00 76.88 458 ASP A CA 1
ATOM 3712 C C . ASP A 1 458 ? -27.836 -6.851 0.618 1.00 76.88 458 ASP A C 1
ATOM 3714 O O . ASP A 1 458 ? -28.334 -5.755 0.360 1.00 76.88 458 ASP A O 1
ATOM 3718 N N . ASN A 1 459 ? -27.058 -7.027 1.699 1.00 77.56 459 ASN A N 1
ATOM 3719 C CA . ASN A 1 459 ? -26.872 -6.042 2.777 1.00 77.56 459 ASN A CA 1
ATOM 3720 C C . ASN A 1 459 ? -28.211 -5.506 3.324 1.00 77.56 459 ASN A C 1
ATOM 3722 O O . ASN A 1 459 ? -28.366 -4.314 3.597 1.00 77.56 459 ASN A O 1
ATOM 3726 N N . SER A 1 460 ? -29.190 -6.396 3.465 1.00 86.38 460 SER A N 1
ATOM 3727 C CA . SER A 1 460 ? -30.518 -6.109 4.003 1.00 86.38 460 SER A CA 1
ATOM 3728 C C . SER A 1 460 ? -30.504 -5.808 5.509 1.00 86.38 460 SER A C 1
ATOM 3730 O O . SER A 1 460 ? -31.462 -5.245 6.043 1.00 86.38 460 SER A O 1
ATOM 3732 N N . GLY A 1 461 ? -29.412 -6.152 6.199 1.00 90.00 461 GLY A N 1
ATOM 3733 C CA . GLY A 1 461 ? -29.228 -5.969 7.635 1.00 90.00 461 GLY A CA 1
ATOM 3734 C C . GLY A 1 461 ? -29.858 -7.074 8.484 1.00 90.00 461 GLY A C 1
ATOM 3735 O O . GLY A 1 461 ? -29.932 -6.921 9.707 1.00 90.00 461 GLY A O 1
ATOM 3736 N N . PHE A 1 462 ? -30.311 -8.175 7.877 1.00 93.00 462 PHE A N 1
ATOM 3737 C CA . PHE A 1 462 ? -30.914 -9.313 8.573 1.00 93.00 462 PHE A CA 1
ATOM 3738 C C . PHE A 1 462 ? -30.543 -10.654 7.928 1.00 93.00 462 PHE A C 1
ATOM 3740 O O . PHE A 1 462 ? -30.155 -10.722 6.767 1.00 93.00 462 PHE A O 1
ATOM 3747 N N . ILE A 1 463 ? -30.695 -11.736 8.693 1.00 93.88 463 ILE A N 1
ATOM 3748 C CA . ILE A 1 463 ? -30.614 -13.117 8.195 1.00 93.88 463 ILE A CA 1
ATOM 3749 C C . ILE A 1 463 ? -31.877 -13.887 8.575 1.00 93.88 463 ILE A C 1
ATOM 3751 O O . ILE A 1 463 ? -32.561 -13.561 9.549 1.00 93.88 463 ILE A O 1
ATOM 3755 N N . LEU A 1 464 ? -32.190 -14.929 7.814 1.00 93.50 464 LEU A N 1
ATOM 3756 C CA . LEU A 1 464 ? -33.325 -15.813 8.066 1.00 93.50 464 LEU A CA 1
ATOM 3757 C C . LEU A 1 464 ? -32.986 -16.842 9.152 1.00 93.50 464 LEU A C 1
ATOM 3759 O O . LEU A 1 464 ? -31.846 -17.287 9.286 1.00 93.50 464 LEU A O 1
ATOM 3763 N N . GLU A 1 465 ? -33.992 -17.304 9.895 1.00 92.50 465 GLU A N 1
ATOM 3764 C CA . GLU A 1 465 ? -33.786 -18.192 11.048 1.00 92.50 465 GLU A CA 1
ATOM 3765 C C . GLU A 1 465 ? -33.030 -19.488 10.697 1.00 92.50 465 GLU A C 1
ATOM 3767 O O . GLU A 1 465 ? -32.205 -19.982 11.472 1.00 92.50 465 GLU A O 1
ATOM 3772 N N . HIS A 1 466 ? -33.265 -20.034 9.502 1.00 91.81 466 HIS A N 1
ATOM 3773 C CA . HIS A 1 466 ? -32.581 -21.240 9.033 1.00 91.81 466 HIS A CA 1
ATOM 3774 C C . HIS A 1 466 ? -31.077 -21.023 8.763 1.00 91.81 466 HIS A C 1
ATOM 3776 O O . HIS A 1 466 ? -30.320 -21.993 8.749 1.00 91.81 466 HIS A O 1
ATOM 3782 N N . GLN A 1 467 ? -30.634 -19.771 8.595 1.00 94.62 467 GLN A N 1
ATOM 3783 C CA . GLN A 1 467 ? -29.234 -19.384 8.382 1.00 94.62 467 GLN A CA 1
ATOM 3784 C C . GLN A 1 467 ? -28.471 -19.147 9.701 1.00 94.62 467 GLN A C 1
ATOM 3786 O O . GLN A 1 467 ? -27.242 -19.117 9.700 1.00 94.62 467 GLN A O 1
ATOM 3791 N N . ILE A 1 468 ? -29.157 -19.045 10.849 1.00 93.44 468 ILE A N 1
ATOM 3792 C CA . ILE A 1 468 ? -28.515 -18.783 12.153 1.00 93.44 468 ILE A CA 1
ATOM 3793 C C . ILE A 1 468 ? -27.526 -19.891 12.522 1.00 93.44 468 ILE A C 1
ATOM 3795 O O . ILE A 1 468 ? -26.411 -19.616 12.960 1.00 93.44 468 ILE A O 1
ATOM 3799 N N . GLN A 1 469 ? -27.919 -21.158 12.366 1.00 94.12 469 GLN A N 1
ATOM 3800 C CA . GLN A 1 469 ? -27.057 -22.283 12.728 1.00 94.12 469 GLN A CA 1
ATOM 3801 C C . GLN A 1 469 ? -25.736 -22.293 11.937 1.00 94.12 469 GLN A C 1
ATOM 3803 O O . GLN A 1 469 ? -24.689 -22.329 12.586 1.00 94.12 469 GLN A O 1
ATOM 3808 N N . PRO A 1 470 ? -25.729 -22.239 10.588 1.00 94.44 470 PRO A N 1
ATOM 3809 C CA . PRO A 1 470 ? -24.474 -22.167 9.842 1.00 94.44 470 PRO A CA 1
ATOM 3810 C C . PRO A 1 470 ? -23.668 -20.897 10.163 1.00 94.44 470 PRO A C 1
ATOM 3812 O O . PRO A 1 470 ? -22.456 -20.993 10.355 1.00 94.44 470 PRO A O 1
ATOM 3815 N N . TYR A 1 471 ? -24.317 -19.746 10.374 1.00 94.38 471 TYR A N 1
ATOM 3816 C CA . TYR A 1 471 ? -23.634 -18.527 10.823 1.00 94.38 471 TYR A CA 1
ATOM 3817 C C . TYR A 1 471 ? -22.891 -18.706 12.160 1.00 94.38 471 TYR A C 1
ATOM 3819 O O . TYR A 1 471 ? -21.727 -18.317 12.289 1.00 94.38 471 TYR A O 1
ATOM 3827 N N . LEU A 1 472 ? -23.529 -19.323 13.161 1.00 93.50 472 LEU A N 1
ATOM 3828 C CA . LEU A 1 472 ? -22.912 -19.560 14.471 1.00 93.50 472 LEU A CA 1
ATOM 3829 C C . LEU A 1 472 ? -21.760 -20.562 14.409 1.00 93.50 472 LEU A C 1
ATOM 3831 O O . LEU A 1 472 ? -20.817 -20.454 15.195 1.00 93.50 472 LEU A O 1
ATOM 3835 N N . ILE A 1 473 ? -21.807 -21.516 13.478 1.00 93.56 473 ILE A N 1
ATOM 3836 C CA . ILE A 1 473 ? -20.680 -22.412 13.202 1.00 93.56 473 ILE A CA 1
ATOM 3837 C C . ILE A 1 473 ? -19.490 -21.595 12.681 1.00 93.56 473 ILE A C 1
ATOM 3839 O O . ILE A 1 473 ? -18.396 -21.723 13.232 1.00 93.56 473 ILE A O 1
ATOM 3843 N N . ASP A 1 474 ? -19.711 -20.709 11.707 1.00 91.75 474 ASP A N 1
ATOM 3844 C CA . ASP A 1 474 ? -18.662 -19.877 11.100 1.00 91.75 474 ASP A CA 1
ATOM 3845 C C . ASP A 1 474 ? -17.940 -18.979 12.117 1.00 91.75 474 ASP A C 1
ATOM 3847 O O . ASP A 1 474 ? -16.721 -18.796 12.046 1.00 91.75 474 ASP A O 1
ATOM 3851 N N . ILE A 1 475 ? -18.667 -18.439 13.101 1.00 92.12 475 ILE A N 1
ATOM 3852 C CA . ILE A 1 475 ? -18.070 -17.601 14.153 1.00 92.12 475 ILE A CA 1
ATOM 3853 C C . ILE A 1 475 ? -17.612 -18.391 15.388 1.00 92.12 475 ILE A C 1
ATOM 3855 O O . ILE A 1 475 ? -17.054 -17.793 16.314 1.00 92.12 475 ILE A O 1
ATOM 3859 N N . ASN A 1 476 ? -17.765 -19.719 15.386 1.00 92.25 476 ASN A N 1
ATOM 3860 C CA . ASN A 1 476 ? -17.457 -20.624 16.498 1.00 92.25 476 ASN A CA 1
ATOM 3861 C C . ASN A 1 476 ? -18.236 -20.296 17.794 1.00 92.25 476 ASN A C 1
ATOM 3863 O O . ASN A 1 476 ? -17.652 -20.188 18.870 1.00 92.25 476 ASN A O 1
ATOM 3867 N N . MET A 1 477 ? -19.553 -20.092 17.673 1.00 91.62 477 MET A N 1
ATOM 3868 C CA . MET A 1 477 ? -20.488 -19.720 18.751 1.00 91.62 477 MET A CA 1
ATOM 3869 C C . MET A 1 477 ? -21.757 -20.596 18.737 1.00 91.62 477 MET A C 1
ATOM 3871 O O . MET A 1 477 ? -22.866 -20.117 18.966 1.00 91.62 477 MET A O 1
ATOM 3875 N N . GLN A 1 478 ? -21.613 -21.891 18.448 1.00 91.75 478 GLN A N 1
ATOM 3876 C CA . GLN A 1 478 ? -22.742 -22.825 18.286 1.00 91.75 478 GLN A CA 1
ATOM 3877 C C . GLN A 1 478 ? -23.619 -22.943 19.547 1.00 91.75 478 GLN A C 1
ATOM 3879 O O . GLN A 1 478 ? -24.831 -23.132 19.439 1.00 91.75 478 GLN A O 1
ATOM 3884 N N . ASP A 1 479 ? -23.025 -22.754 20.728 1.00 91.56 479 ASP A N 1
ATOM 3885 C CA . ASP A 1 479 ? -23.697 -22.851 22.031 1.00 91.56 479 ASP A CA 1
ATOM 3886 C C . ASP A 1 479 ? -24.823 -21.815 22.221 1.00 91.56 479 ASP A C 1
ATOM 3888 O O . ASP A 1 479 ? -25.707 -22.004 23.054 1.00 91.56 479 ASP A O 1
ATOM 3892 N N . TYR A 1 480 ? -24.835 -20.739 21.426 1.00 89.56 480 TYR A N 1
ATOM 3893 C CA . TYR A 1 480 ? -25.818 -19.654 21.524 1.00 89.56 480 TYR A CA 1
ATOM 3894 C C . TYR A 1 480 ? -27.082 -19.879 20.676 1.00 89.56 480 TYR A C 1
ATOM 3896 O O . TYR A 1 480 ? -27.985 -19.042 20.693 1.00 89.56 480 TYR A O 1
ATOM 3904 N N . LEU A 1 481 ? -27.189 -21.002 19.951 1.00 90.50 481 LEU A N 1
ATOM 3905 C CA . LEU A 1 481 ? -28.269 -21.250 18.985 1.00 90.50 481 LEU A CA 1
ATOM 3906 C C . LEU A 1 481 ? -29.673 -21.130 19.591 1.00 90.50 481 LEU A C 1
ATOM 3908 O O . LEU A 1 481 ? -30.544 -20.493 19.000 1.00 90.50 481 LEU A O 1
ATOM 3912 N N . TYR A 1 482 ? -29.905 -21.748 20.752 1.00 88.50 482 TYR A N 1
ATOM 3913 C CA . TYR A 1 482 ? -31.229 -21.752 21.382 1.00 88.50 482 TYR A CA 1
ATOM 3914 C C . TYR A 1 482 ? -31.672 -20.347 21.794 1.00 88.50 482 TYR A C 1
ATOM 3916 O O . TYR A 1 482 ? -32.835 -19.996 21.628 1.00 88.50 482 TYR A O 1
ATOM 3924 N N . GLU A 1 483 ? -30.748 -19.537 22.304 1.00 88.25 483 GLU A N 1
ATOM 3925 C CA . GLU A 1 483 ? -31.064 -18.190 22.764 1.00 88.25 483 GLU A CA 1
ATOM 3926 C C . GLU A 1 483 ? -31.217 -17.202 21.607 1.00 88.25 483 GLU A C 1
ATOM 3928 O O . GLU A 1 483 ? -32.154 -16.410 21.606 1.00 88.25 483 GLU A O 1
ATOM 3933 N N . ILE A 1 484 ? -30.374 -17.298 20.574 1.00 88.69 484 ILE A N 1
ATOM 3934 C CA . ILE A 1 484 ? -30.478 -16.433 19.390 1.00 88.69 484 ILE A CA 1
ATOM 3935 C C . ILE A 1 484 ? -31.769 -16.717 18.611 1.00 88.69 484 ILE A C 1
ATOM 3937 O O . ILE A 1 484 ? -32.373 -15.810 18.051 1.00 88.69 484 ILE A O 1
ATOM 3941 N N . LYS A 1 485 ? -32.280 -17.952 18.635 1.00 88.25 485 LYS A N 1
ATOM 3942 C CA . LYS A 1 485 ? -33.607 -18.234 18.072 1.00 88.25 485 LYS A CA 1
ATOM 3943 C C . LYS A 1 485 ? -34.753 -17.547 18.818 1.00 88.25 485 LYS A C 1
ATOM 3945 O O . LYS A 1 485 ? -35.797 -17.338 18.216 1.00 88.25 485 LYS A O 1
ATOM 3950 N N . LYS A 1 486 ? -34.589 -17.168 20.091 1.00 89.19 486 LYS A N 1
ATOM 3951 C CA . LYS A 1 486 ? -35.637 -16.442 20.835 1.00 89.19 486 LYS A CA 1
ATOM 3952 C C . LYS A 1 486 ? -35.766 -14.981 20.415 1.00 89.19 486 LYS A C 1
ATOM 3954 O O . LYS A 1 486 ? -36.828 -14.412 20.628 1.00 89.19 486 LYS A O 1
ATOM 3959 N N . ILE A 1 487 ? -34.707 -14.395 19.853 1.00 89.00 487 ILE A N 1
ATOM 3960 C CA . ILE A 1 487 ? -34.734 -13.034 19.295 1.00 89.00 487 ILE A CA 1
ATOM 3961 C C . ILE A 1 487 ? -35.152 -13.022 17.813 1.00 89.00 487 ILE A C 1
ATOM 3963 O O . ILE A 1 487 ? -35.182 -11.964 17.202 1.00 89.00 487 ILE A O 1
ATOM 3967 N N . SER A 1 488 ? -35.471 -14.188 17.232 1.00 89.62 488 SER A N 1
ATOM 3968 C CA . SER A 1 488 ? -36.070 -14.297 15.897 1.00 89.62 488 SER A CA 1
ATOM 3969 C C . SER A 1 488 ? -37.506 -13.782 15.939 1.00 89.62 488 SER A C 1
ATOM 3971 O O . SER A 1 488 ? -38.368 -14.374 16.594 1.00 89.62 488 SER A O 1
ATOM 3973 N N . GLU A 1 489 ? -37.782 -12.699 15.218 1.00 87.19 489 GLU A N 1
ATOM 3974 C CA . GLU A 1 489 ? -39.133 -12.174 15.029 1.00 87.19 489 GLU A CA 1
ATOM 3975 C C . GLU A 1 489 ? -39.591 -12.503 13.609 1.00 87.19 489 GLU A C 1
ATOM 3977 O O . GLU A 1 489 ? -38.918 -12.176 12.641 1.00 87.19 489 GLU A O 1
ATOM 3982 N N . ASN A 1 490 ? -40.728 -13.188 13.446 1.00 88.44 490 ASN A N 1
ATOM 3983 C CA . ASN A 1 490 ? -41.249 -13.594 12.128 1.00 88.44 490 ASN A CA 1
ATOM 3984 C C . ASN A 1 490 ? -40.250 -14.382 11.244 1.00 88.44 490 ASN A C 1
ATOM 3986 O O . ASN A 1 490 ? -40.371 -14.381 10.020 1.00 88.44 490 ASN A O 1
ATOM 3990 N N . GLY A 1 491 ? -39.285 -15.083 11.852 1.00 90.38 491 GLY A N 1
ATOM 3991 C CA . GLY A 1 491 ? -38.291 -15.894 11.142 1.00 90.38 491 GLY A CA 1
ATOM 3992 C C . GLY A 1 491 ? -37.079 -15.117 10.614 1.00 90.38 491 GLY A C 1
ATOM 3993 O O . GLY A 1 491 ? -36.325 -15.674 9.812 1.00 90.38 491 GLY A O 1
ATOM 3994 N N . ILE A 1 492 ? -36.886 -13.868 11.046 1.00 93.19 492 ILE A N 1
ATOM 3995 C CA . ILE A 1 492 ? -35.719 -13.028 10.744 1.00 93.19 492 ILE A CA 1
ATOM 3996 C C . ILE A 1 492 ? -35.015 -12.591 12.030 1.00 93.19 492 ILE A C 1
ATOM 3998 O O . ILE A 1 492 ? -35.644 -12.396 13.068 1.00 93.19 492 ILE A O 1
ATOM 4002 N N . VAL A 1 493 ? -33.696 -12.420 11.947 1.00 94.19 493 VAL A N 1
ATOM 4003 C CA . VAL A 1 493 ? -32.861 -11.850 13.010 1.00 94.19 493 VAL A CA 1
ATOM 4004 C C . VAL A 1 493 ? -32.060 -10.692 12.430 1.00 94.19 493 VAL A C 1
ATOM 4006 O O . VAL A 1 493 ? -31.310 -10.875 11.467 1.00 94.19 493 VAL A O 1
ATOM 4009 N N . LEU A 1 494 ? -32.205 -9.505 13.022 1.00 94.19 494 LEU A N 1
ATOM 4010 C CA . LEU A 1 494 ? -31.461 -8.317 12.612 1.00 94.19 494 LEU A CA 1
ATOM 4011 C C . LEU A 1 494 ? -30.000 -8.403 13.071 1.00 94.19 494 LEU A C 1
ATOM 4013 O O . LEU A 1 494 ? -29.693 -8.920 14.149 1.00 94.19 494 LEU A O 1
ATOM 4017 N N . TRP A 1 495 ? -29.096 -7.827 12.279 1.00 92.69 495 TRP A N 1
ATOM 4018 C CA . TRP A 1 495 ? -27.672 -7.727 12.607 1.00 92.69 495 TRP A CA 1
ATOM 4019 C C . TRP A 1 495 ? -27.433 -7.089 13.978 1.00 92.69 495 TRP A C 1
ATOM 4021 O O . TRP A 1 495 ? -26.651 -7.611 14.770 1.00 92.69 495 TRP A O 1
ATOM 4031 N N . ASN A 1 496 ? -28.107 -5.972 14.270 1.00 91.69 496 ASN A N 1
ATOM 4032 C CA . ASN A 1 496 ? -27.903 -5.242 15.520 1.00 91.69 496 ASN A CA 1
ATOM 4033 C C . ASN A 1 496 ? -28.334 -6.066 16.737 1.00 91.69 496 ASN A C 1
ATOM 4035 O O . ASN A 1 496 ? -27.551 -6.177 17.675 1.00 91.69 496 ASN A O 1
ATOM 4039 N N . ASP A 1 497 ? -29.493 -6.726 16.682 1.00 92.56 497 ASP A N 1
ATOM 4040 C CA . ASP A 1 497 ? -29.981 -7.560 17.787 1.00 92.56 497 ASP A CA 1
ATOM 4041 C C . ASP A 1 497 ? -29.057 -8.756 18.036 1.00 92.56 497 ASP A C 1
ATOM 4043 O O . ASP A 1 497 ? -28.699 -9.062 19.175 1.00 92.56 497 ASP A O 1
ATOM 4047 N N . LEU A 1 498 ? -28.610 -9.409 16.959 1.00 92.50 498 LEU A N 1
ATOM 4048 C CA . LEU A 1 498 ? -27.662 -10.519 17.012 1.00 92.50 498 LEU A CA 1
ATOM 4049 C C . LEU A 1 498 ? -26.321 -10.098 17.623 1.00 92.50 498 LEU A C 1
ATOM 4051 O O . LEU A 1 498 ? -25.799 -10.767 18.520 1.00 92.50 498 LEU A O 1
ATOM 4055 N N . LYS A 1 499 ? -25.763 -8.994 17.120 1.00 92.06 499 LYS A N 1
ATOM 4056 C CA . LYS A 1 499 ? -24.493 -8.415 17.556 1.00 92.06 499 LYS A CA 1
ATOM 4057 C C . LYS A 1 499 ? -24.565 -8.041 19.035 1.00 92.06 499 LYS A C 1
ATOM 4059 O O . LYS A 1 499 ? -23.734 -8.507 19.815 1.00 92.06 499 LYS A O 1
ATOM 4064 N N . ASP A 1 500 ? -25.575 -7.269 19.426 1.00 90.50 500 ASP A N 1
ATOM 4065 C CA . ASP A 1 500 ? -25.750 -6.789 20.796 1.00 90.50 500 ASP A CA 1
ATOM 4066 C C . ASP A 1 500 ? -25.978 -7.955 21.762 1.00 90.50 500 ASP A C 1
ATOM 4068 O O . ASP A 1 500 ? -25.391 -7.987 22.847 1.00 90.50 500 ASP A O 1
ATOM 4072 N N . TYR A 1 501 ? -26.757 -8.964 21.360 1.00 91.94 501 TYR A N 1
ATOM 4073 C CA . TYR A 1 501 ? -26.955 -10.171 22.157 1.00 91.94 501 TYR A CA 1
ATOM 4074 C C . TYR A 1 501 ? -25.636 -10.915 22.406 1.00 91.94 501 TYR A C 1
ATOM 4076 O O . TYR A 1 501 ? -25.289 -11.196 23.558 1.00 91.94 501 TYR A O 1
ATOM 4084 N N . ILE A 1 502 ? -24.871 -11.217 21.348 1.00 91.19 502 ILE A N 1
ATOM 4085 C CA . ILE A 1 502 ? -23.607 -11.960 21.471 1.00 91.19 502 ILE A CA 1
ATOM 4086 C C . ILE A 1 502 ? -22.606 -11.177 22.326 1.00 91.19 502 ILE A C 1
ATOM 4088 O O . ILE A 1 502 ? -22.001 -11.751 23.235 1.00 91.19 502 ILE A O 1
ATOM 4092 N N . LEU A 1 503 ? -22.461 -9.874 22.092 1.00 90.81 503 LEU A N 1
ATOM 4093 C CA . LEU A 1 503 ? -21.547 -9.015 22.845 1.00 90.81 503 LEU A CA 1
ATOM 4094 C C . LEU A 1 503 ? -21.901 -8.966 24.334 1.00 90.81 503 LEU A C 1
ATOM 4096 O O . LEU A 1 503 ? -21.043 -9.241 25.179 1.00 90.81 503 LEU A O 1
ATOM 4100 N N . ASN A 1 504 ? -23.176 -8.734 24.659 1.00 90.12 504 ASN A N 1
ATOM 4101 C CA . ASN A 1 504 ? -23.655 -8.732 26.040 1.00 90.12 504 ASN A CA 1
ATOM 4102 C C . ASN A 1 504 ? -23.477 -10.102 26.706 1.00 90.12 504 ASN A C 1
ATOM 4104 O O . ASN A 1 504 ? -23.029 -10.179 27.849 1.00 90.12 504 ASN A O 1
ATOM 4108 N N . SER A 1 505 ? -23.740 -11.194 25.984 1.00 88.75 505 SER A N 1
ATOM 4109 C CA . SER A 1 505 ? -23.570 -12.556 26.506 1.00 88.75 505 SER A CA 1
ATOM 4110 C C . SER A 1 505 ? -22.109 -12.910 26.822 1.00 88.75 505 SER A C 1
ATOM 4112 O O . SER A 1 505 ? -21.842 -13.745 27.687 1.00 88.75 505 SER A O 1
ATOM 4114 N N . LYS A 1 506 ? -21.151 -12.268 26.140 1.00 88.25 506 LYS A N 1
ATOM 4115 C CA . LYS A 1 506 ? -19.710 -12.396 26.395 1.00 88.25 506 LYS A CA 1
ATOM 4116 C C . LYS A 1 506 ? -19.189 -11.389 27.423 1.00 88.25 506 LYS A C 1
ATOM 4118 O O . LYS A 1 506 ? -18.006 -11.441 27.750 1.00 88.25 506 LYS A O 1
ATOM 4123 N N . GLY A 1 507 ? -20.030 -10.477 27.916 1.00 87.81 507 GLY A N 1
ATOM 4124 C CA . GLY A 1 507 ? -19.602 -9.358 28.760 1.00 87.81 507 GLY A CA 1
ATOM 4125 C C . GLY A 1 507 ? -18.665 -8.383 28.037 1.00 87.81 507 GLY A C 1
ATOM 4126 O O . GLY A 1 507 ? -17.895 -7.672 28.682 1.00 87.81 507 GLY A O 1
ATOM 4127 N N . ILE A 1 508 ? -18.689 -8.373 26.700 1.00 85.19 508 ILE A N 1
ATOM 4128 C CA . ILE A 1 508 ? -17.890 -7.466 25.877 1.00 85.19 508 ILE A CA 1
ATOM 4129 C C . ILE A 1 508 ? -18.761 -6.261 25.570 1.00 85.19 508 ILE A C 1
ATOM 4131 O O . ILE A 1 508 ? -19.573 -6.270 24.653 1.00 85.19 508 ILE A O 1
ATOM 4135 N N . HIS A 1 509 ? -18.601 -5.213 26.361 1.00 80.12 509 HIS A N 1
ATOM 4136 C CA . HIS A 1 509 ? -19.303 -3.962 26.124 1.00 80.12 509 HIS A CA 1
ATOM 4137 C C . HIS A 1 509 ? -18.518 -3.082 25.158 1.00 80.12 509 HIS A C 1
ATOM 4139 O O . HIS A 1 509 ? -17.286 -3.153 25.113 1.00 80.12 509 HIS A O 1
ATOM 4145 N N . ASN A 1 510 ? -19.225 -2.182 24.469 1.00 70.12 510 ASN A N 1
ATOM 4146 C CA . ASN A 1 510 ? -18.614 -1.026 23.815 1.00 70.12 510 ASN A CA 1
ATOM 4147 C C . ASN A 1 510 ? -18.141 -0.011 24.871 1.00 70.12 510 ASN A C 1
ATOM 4149 O O . ASN A 1 510 ? -18.495 1.162 24.857 1.00 70.12 510 ASN A O 1
ATOM 4153 N N . ASN A 1 511 ? -17.393 -0.477 25.867 1.00 55.38 511 ASN A N 1
ATOM 4154 C CA . ASN A 1 511 ? -16.621 0.421 26.688 1.00 55.38 511 ASN A CA 1
ATOM 4155 C C . ASN A 1 511 ? -15.476 0.842 25.778 1.00 55.38 511 ASN A C 1
ATOM 4157 O O . ASN A 1 511 ? -14.658 -0.008 25.425 1.00 55.38 511 ASN A O 1
ATOM 4161 N N . ASN A 1 512 ? -15.420 2.122 25.407 1.00 49.66 512 ASN A N 1
ATOM 4162 C CA . ASN A 1 512 ? -14.214 2.771 24.899 1.00 49.66 512 ASN A CA 1
ATOM 4163 C C . ASN A 1 512 ? -13.106 2.573 25.954 1.00 49.66 512 ASN A C 1
ATOM 4165 O O . ASN A 1 512 ? -12.820 3.439 26.775 1.00 49.66 512 ASN A O 1
ATOM 4169 N N . SER A 1 513 ? -12.521 1.376 26.013 1.00 42.12 513 SER A N 1
ATOM 4170 C CA . SER A 1 513 ? -11.544 0.954 27.014 1.00 42.12 513 SER A CA 1
ATOM 4171 C C . SER A 1 513 ? -10.171 1.557 26.744 1.00 42.12 513 SER A C 1
ATOM 4173 O O . SER A 1 513 ? -9.224 1.277 27.468 1.00 42.12 513 SER A O 1
ATOM 4175 N N . HIS A 1 514 ? -10.075 2.462 25.773 1.00 47.72 514 HIS A N 1
ATOM 4176 C CA . HIS A 1 514 ? -9.150 3.579 25.840 1.00 47.72 514 HIS A CA 1
ATOM 4177 C C . HIS A 1 514 ? -9.784 4.709 26.650 1.00 47.72 514 HIS A C 1
ATOM 4179 O O . HIS A 1 514 ? -9.902 5.831 26.172 1.00 47.72 514 HIS A O 1
ATOM 4185 N N . LYS A 1 515 ? -10.136 4.452 27.916 1.00 43.28 515 LYS A N 1
ATOM 4186 C CA . LYS A 1 515 ? -10.651 5.475 28.850 1.00 43.28 515 LYS A CA 1
ATOM 4187 C C . LYS A 1 515 ? -9.640 6.604 29.139 1.00 43.28 515 LYS A C 1
ATOM 4189 O O . LYS A 1 515 ? -9.866 7.427 30.016 1.00 43.28 515 LYS A O 1
ATOM 4194 N N . PHE A 1 516 ? -8.518 6.613 28.420 1.00 46.66 516 PHE A N 1
ATOM 4195 C CA . PHE A 1 516 ? -7.324 7.393 28.676 1.00 46.66 516 PHE A CA 1
ATOM 4196 C C . PHE A 1 516 ? -6.560 7.826 27.409 1.00 46.66 516 PHE A C 1
ATOM 4198 O O . PHE A 1 516 ? -5.567 8.532 27.544 1.00 46.66 516 PHE A O 1
ATOM 4205 N N . ALA A 1 517 ? -6.978 7.459 26.188 1.00 59.12 517 ALA A N 1
ATOM 4206 C CA . ALA A 1 517 ? -6.361 8.048 24.993 1.00 59.12 517 ALA A CA 1
ATOM 4207 C C . ALA A 1 517 ? -6.884 9.485 24.840 1.00 59.12 517 ALA A C 1
ATOM 4209 O O . ALA A 1 517 ? -8.024 9.691 24.431 1.00 59.12 517 ALA A O 1
ATOM 4210 N N . LEU A 1 518 ? -6.082 10.471 25.254 1.00 67.69 518 LEU A N 1
ATOM 4211 C CA . LEU A 1 518 ? -6.499 11.876 25.281 1.00 67.69 518 LEU A CA 1
ATOM 4212 C C . LEU A 1 518 ? -6.667 12.441 23.862 1.00 67.69 518 LEU A C 1
ATOM 4214 O O . LEU A 1 518 ? -7.680 13.067 23.556 1.00 67.69 518 LEU A O 1
ATOM 4218 N N . TRP A 1 519 ? -5.684 12.204 22.996 1.00 80.44 519 TRP A N 1
ATOM 4219 C CA . TRP A 1 519 ? -5.729 12.553 21.579 1.00 80.44 519 TRP A CA 1
ATOM 4220 C C . TRP A 1 519 ? -4.762 11.677 20.784 1.00 80.44 519 TRP A C 1
ATOM 4222 O O . TRP A 1 519 ? -3.847 11.068 21.343 1.00 80.44 519 TRP A O 1
ATOM 4232 N N . THR A 1 520 ? -4.927 11.665 19.466 1.00 84.94 520 THR A N 1
ATOM 4233 C CA . THR A 1 520 ? -3.918 11.153 18.536 1.00 84.94 520 THR A CA 1
ATOM 4234 C C . THR A 1 520 ? -3.584 12.219 17.503 1.00 84.94 520 THR A C 1
ATOM 4236 O O . THR A 1 520 ? -4.447 12.997 17.097 1.00 84.94 520 THR A O 1
ATOM 4239 N N . THR A 1 521 ? -2.319 12.298 17.103 1.00 86.50 521 THR A N 1
ATOM 4240 C CA . THR A 1 521 ? -1.863 13.248 16.084 1.00 86.50 521 THR A CA 1
ATOM 4241 C C . THR A 1 521 ? -1.458 12.489 14.839 1.00 86.50 521 THR A C 1
ATOM 4243 O O . THR A 1 521 ? -0.668 11.546 14.902 1.00 86.50 521 THR A O 1
ATOM 4246 N N . VAL A 1 522 ? -1.992 12.926 13.709 1.00 90.06 522 VAL A N 1
ATOM 4247 C CA . VAL A 1 522 ? -1.767 12.354 12.392 1.00 90.06 522 VAL A CA 1
ATOM 4248 C C . VAL A 1 522 ? -1.093 13.403 11.510 1.00 90.06 522 VAL A C 1
ATOM 4250 O O . VAL A 1 522 ? -1.479 14.570 11.524 1.00 90.06 522 VAL A O 1
ATOM 4253 N N . TYR A 1 523 ? -0.085 12.996 10.746 1.00 88.38 523 TYR A N 1
ATOM 4254 C CA . TYR A 1 523 ? 0.658 13.842 9.817 1.00 88.38 523 TYR A CA 1
ATOM 4255 C C . TYR A 1 523 ? 0.353 13.405 8.390 1.00 88.38 523 TYR A C 1
ATOM 4257 O O . TYR A 1 523 ? 0.493 12.226 8.065 1.00 88.38 523 TYR A O 1
ATOM 4265 N N . LEU A 1 524 ? -0.046 14.348 7.540 1.00 89.25 524 LEU A N 1
ATOM 4266 C CA . LEU A 1 524 ? -0.324 14.120 6.130 1.00 89.25 524 LEU A CA 1
ATOM 4267 C C . LEU A 1 524 ? 0.714 14.842 5.278 1.00 89.25 524 LEU A C 1
ATOM 4269 O O . LEU A 1 524 ? 0.917 16.044 5.430 1.00 89.25 524 LEU A O 1
ATOM 4273 N N . PHE A 1 525 ? 1.328 14.101 4.366 1.00 87.19 525 PHE A N 1
ATOM 4274 C CA . PHE A 1 525 ? 2.296 14.574 3.388 1.00 87.19 525 PHE A CA 1
ATOM 4275 C C . PHE A 1 525 ? 1.693 14.468 1.983 1.00 87.19 525 PHE A C 1
ATOM 4277 O O . PHE A 1 525 ? 1.293 13.381 1.550 1.00 87.19 525 PHE A O 1
ATOM 4284 N N . ASP A 1 526 ? 1.613 15.601 1.282 1.00 79.56 526 ASP A N 1
ATOM 4285 C CA . ASP A 1 526 ? 0.972 15.698 -0.034 1.00 79.56 526 ASP A CA 1
ATOM 4286 C C . ASP A 1 526 ? 1.903 15.389 -1.217 1.00 79.56 526 ASP A C 1
ATOM 4288 O O . ASP A 1 526 ? 1.413 15.065 -2.298 1.00 79.56 526 ASP A O 1
ATOM 4292 N N . GLY A 1 527 ? 3.222 15.466 -1.018 1.00 78.12 527 GLY A N 1
ATOM 4293 C CA . GLY A 1 527 ? 4.246 15.170 -2.019 1.00 78.12 527 GLY A CA 1
ATOM 4294 C C . GLY A 1 527 ? 4.310 16.128 -3.209 1.00 78.12 527 GLY A C 1
ATOM 4295 O O . GLY A 1 527 ? 5.136 15.905 -4.092 1.00 78.12 527 GLY A O 1
ATOM 4296 N N . GLN A 1 528 ? 3.487 17.178 -3.267 1.00 80.81 528 GLN A N 1
ATOM 4297 C CA . GLN A 1 528 ? 3.434 18.088 -4.413 1.00 80.81 528 GLN A CA 1
ATOM 4298 C C . GLN A 1 528 ? 4.460 19.219 -4.277 1.00 80.81 528 GLN A C 1
ATOM 4300 O O . GLN A 1 528 ? 4.623 19.817 -3.216 1.00 80.81 528 GLN A O 1
ATOM 4305 N N . THR A 1 529 ? 5.160 19.539 -5.369 1.00 67.44 529 THR A N 1
ATOM 4306 C CA . THR A 1 529 ? 6.177 20.605 -5.369 1.00 67.44 529 THR A CA 1
ATOM 4307 C C . THR A 1 529 ? 5.644 21.972 -5.789 1.00 67.44 529 THR A C 1
ATOM 4309 O O . THR A 1 529 ? 6.189 22.986 -5.362 1.00 67.44 529 THR A O 1
ATOM 4312 N N . GLU A 1 530 ? 4.601 22.024 -6.624 1.00 59.12 530 GLU A N 1
ATOM 4313 C CA . GLU A 1 530 ? 4.086 23.274 -7.216 1.00 59.12 530 GLU A CA 1
ATOM 4314 C C . GLU A 1 530 ? 3.487 24.229 -6.169 1.00 59.12 530 GLU A C 1
ATOM 4316 O O . GLU A 1 530 ? 3.594 25.447 -6.297 1.00 59.12 530 GLU A O 1
ATOM 4321 N N . SER A 1 531 ? 2.911 23.682 -5.098 1.00 52.84 531 SER A N 1
ATOM 4322 C CA . SER A 1 531 ? 2.267 24.415 -4.003 1.00 52.84 531 SER A CA 1
ATOM 4323 C C . SER A 1 531 ? 3.165 24.658 -2.784 1.00 52.84 531 SER A C 1
ATOM 4325 O O . SER A 1 531 ? 2.683 25.180 -1.772 1.00 52.84 531 SER A O 1
ATOM 4327 N N . GLY A 1 532 ? 4.443 24.264 -2.865 1.00 59.03 532 GLY A N 1
ATOM 4328 C CA . GLY A 1 532 ? 5.293 24.009 -1.702 1.00 59.03 532 GLY A CA 1
ATOM 4329 C C . GLY A 1 532 ? 4.892 22.707 -1.004 1.00 59.03 532 GLY A C 1
ATOM 4330 O O . GLY A 1 532 ? 3.719 22.341 -1.008 1.00 59.03 532 GLY A O 1
ATOM 4331 N N . ILE A 1 533 ? 5.860 22.009 -0.405 1.00 62.47 533 ILE A N 1
ATOM 4332 C CA . ILE A 1 533 ? 5.585 20.780 0.349 1.00 62.47 533 ILE A CA 1
ATOM 4333 C C . ILE A 1 533 ? 4.725 21.147 1.561 1.00 62.47 533 ILE A C 1
ATOM 4335 O O . ILE A 1 533 ? 5.153 21.944 2.409 1.00 62.47 533 ILE A O 1
ATOM 4339 N N . ARG A 1 534 ? 3.527 20.562 1.653 1.00 72.56 534 ARG A N 1
ATOM 4340 C CA . ARG A 1 534 ? 2.618 20.792 2.779 1.00 72.56 534 ARG A CA 1
ATOM 4341 C C . ARG A 1 534 ? 2.607 19.582 3.688 1.00 72.56 534 ARG A C 1
ATOM 4343 O O . ARG A 1 534 ? 2.436 18.442 3.255 1.00 72.56 534 ARG A O 1
ATOM 4350 N N . ILE A 1 535 ? 2.757 19.863 4.975 1.00 77.62 535 ILE A N 1
ATOM 4351 C CA . ILE A 1 535 ? 2.444 18.914 6.031 1.00 77.62 535 ILE A CA 1
ATOM 4352 C C . ILE A 1 535 ? 1.180 19.414 6.707 1.00 77.62 535 ILE A C 1
ATOM 4354 O O . ILE A 1 535 ? 1.146 20.528 7.229 1.00 77.62 535 ILE A O 1
ATOM 4358 N N . ILE A 1 536 ? 0.145 18.585 6.710 1.00 82.88 536 ILE A N 1
ATOM 4359 C CA . ILE A 1 536 ? -1.061 18.850 7.490 1.00 82.88 536 ILE A CA 1
ATOM 4360 C C . ILE A 1 536 ? -0.962 17.998 8.745 1.00 82.88 536 ILE A C 1
ATOM 4362 O O . ILE A 1 536 ? -0.874 16.774 8.673 1.00 82.88 536 ILE A O 1
ATOM 4366 N N . LYS A 1 537 ? -0.944 18.653 9.899 1.00 86.19 537 LYS A N 1
ATOM 4367 C CA . LYS A 1 537 ? -1.030 17.993 11.196 1.00 86.19 537 LYS A CA 1
ATOM 4368 C C . LYS A 1 537 ? -2.489 18.017 11.625 1.00 86.19 537 LYS A C 1
ATOM 4370 O O . LYS A 1 537 ? -3.098 19.080 11.686 1.00 86.19 537 LYS A O 1
ATOM 4375 N N . SER A 1 538 ? -3.052 16.855 11.913 1.00 88.19 538 SER A N 1
ATOM 4376 C CA . SER A 1 538 ? -4.419 16.709 12.400 1.00 88.19 538 SER A CA 1
ATOM 4377 C C . SER A 1 538 ? -4.395 16.093 13.790 1.00 88.19 538 SER A C 1
ATOM 4379 O O . SER A 1 538 ? -3.914 14.974 13.963 1.00 88.19 538 SER A O 1
ATOM 4381 N N . THR A 1 539 ? -4.909 16.812 14.782 1.00 87.88 539 THR A N 1
ATOM 4382 C CA . THR A 1 539 ? -5.075 16.305 16.145 1.00 87.88 539 THR A CA 1
ATOM 4383 C C . THR A 1 539 ? -6.522 15.873 16.336 1.00 87.88 539 THR A C 1
ATOM 4385 O O . THR A 1 539 ? -7.448 16.652 16.116 1.00 87.88 539 THR A O 1
ATOM 4388 N N . ILE A 1 540 ? -6.706 14.615 16.718 1.00 86.88 540 ILE A N 1
ATOM 4389 C CA . ILE A 1 540 ? -7.996 13.945 16.851 1.00 86.88 540 ILE A CA 1
ATOM 4390 C C . ILE A 1 540 ? -8.268 13.745 18.338 1.00 86.88 540 ILE A C 1
ATOM 4392 O O . ILE A 1 540 ? -7.509 13.061 19.025 1.00 86.88 540 ILE A O 1
ATOM 4396 N N . PHE A 1 541 ? -9.358 14.329 18.818 1.00 83.25 541 PHE A N 1
ATOM 4397 C CA . PHE A 1 541 ? -9.821 14.236 20.196 1.00 83.25 541 PHE A CA 1
ATOM 4398 C C . PHE A 1 541 ? -11.101 13.408 20.265 1.00 83.25 541 PHE A C 1
ATOM 4400 O O . PHE A 1 541 ? -11.993 13.579 19.433 1.00 83.25 541 PHE A O 1
ATOM 4407 N N . ASN A 1 542 ? -11.220 12.561 21.285 1.00 79.00 542 ASN A N 1
ATOM 4408 C CA . ASN A 1 542 ? -12.490 11.909 21.591 1.00 79.00 542 ASN A CA 1
ATOM 4409 C C . ASN A 1 542 ? -13.481 12.945 22.152 1.00 79.00 542 ASN A C 1
ATOM 4411 O O . ASN A 1 542 ? -13.107 13.752 23.009 1.00 79.00 542 ASN A O 1
ATOM 4415 N N . LEU A 1 543 ? -14.724 12.919 21.665 1.00 76.94 543 LEU A N 1
ATOM 4416 C CA . LEU A 1 543 ? -15.780 13.838 22.083 1.00 76.94 543 LEU A CA 1
ATOM 4417 C C . LEU A 1 543 ? -16.049 13.769 23.595 1.00 76.94 543 LEU A C 1
ATOM 4419 O O . LEU A 1 543 ? -16.168 14.819 24.224 1.00 76.94 543 LEU A O 1
ATOM 4423 N N . ASP A 1 544 ? -16.041 12.570 24.189 1.00 72.88 544 ASP A N 1
ATOM 4424 C CA . ASP A 1 544 ? -16.367 12.338 25.606 1.00 72.88 544 ASP A CA 1
ATOM 4425 C C . ASP A 1 544 ? -15.448 13.108 26.568 1.00 72.88 544 ASP A C 1
ATOM 4427 O O . ASP A 1 544 ? -15.863 13.501 27.657 1.00 72.88 544 ASP A O 1
ATOM 4431 N N . ASN A 1 545 ? -14.193 13.341 26.167 1.00 73.31 545 ASN A N 1
ATOM 4432 C CA . ASN A 1 545 ? -13.164 13.968 27.001 1.00 73.31 545 ASN A CA 1
ATOM 4433 C C . ASN A 1 545 ? -12.574 15.236 26.362 1.00 73.31 545 ASN A C 1
ATOM 4435 O O . ASN A 1 545 ? -11.485 15.666 26.753 1.00 73.31 545 ASN A O 1
ATOM 4439 N N . PHE A 1 546 ? -13.258 15.837 25.383 1.00 79.12 546 PHE A N 1
ATOM 4440 C CA . PHE A 1 546 ? -12.686 16.883 24.531 1.00 79.12 546 PHE A CA 1
ATOM 4441 C C . PHE A 1 546 ? -12.105 18.067 25.313 1.00 79.12 546 PHE A C 1
ATOM 4443 O O . PHE A 1 546 ? -10.926 18.375 25.157 1.00 79.12 546 PHE A O 1
ATOM 4450 N N . ASN A 1 547 ? -12.895 18.715 26.179 1.00 76.94 547 ASN A N 1
ATOM 4451 C CA . ASN A 1 547 ? -12.453 19.916 26.903 1.00 76.94 547 ASN A CA 1
ATOM 4452 C C . ASN A 1 547 ? -11.237 19.625 27.794 1.00 76.94 547 ASN A C 1
ATOM 4454 O O . ASN A 1 547 ? -10.261 20.379 27.795 1.00 76.94 547 ASN A O 1
ATOM 4458 N N . MET A 1 548 ? -11.258 18.494 28.503 1.00 79.81 548 MET A N 1
ATOM 4459 C CA . MET A 1 548 ? -10.140 18.051 29.333 1.00 79.81 548 MET A CA 1
ATOM 4460 C C . MET A 1 548 ? -8.893 17.775 28.482 1.00 79.81 548 MET A C 1
ATOM 4462 O O . MET A 1 548 ? -7.829 18.336 28.748 1.00 79.81 548 MET A O 1
ATOM 4466 N N . ALA A 1 549 ? -9.020 16.954 27.437 1.00 77.00 549 ALA A N 1
ATOM 4467 C CA . ALA A 1 549 ? -7.916 16.601 26.552 1.00 77.00 549 ALA A CA 1
ATOM 4468 C C . ALA A 1 549 ? -7.331 17.832 25.845 1.00 77.00 549 ALA A C 1
ATOM 4470 O O . ALA A 1 549 ? -6.113 17.956 25.745 1.00 77.00 549 ALA A O 1
ATOM 4471 N N . LYS A 1 550 ? -8.174 18.782 25.431 1.00 79.12 550 LYS A N 1
ATOM 4472 C CA . LYS A 1 550 ? -7.766 20.038 24.793 1.00 79.12 550 LYS A CA 1
ATOM 4473 C C . LYS A 1 550 ? -7.036 20.975 25.752 1.00 79.12 550 LYS A C 1
ATOM 4475 O O . LYS A 1 550 ? -6.035 21.577 25.367 1.00 79.12 550 LYS A O 1
ATOM 4480 N N . ASN A 1 551 ? -7.489 21.088 27.000 1.00 77.38 551 ASN A N 1
ATOM 4481 C CA . ASN A 1 551 ? -6.791 21.877 28.018 1.00 77.38 551 ASN A CA 1
ATOM 4482 C C . ASN A 1 551 ? -5.404 21.297 28.316 1.00 77.38 551 ASN A C 1
ATOM 4484 O O . ASN A 1 551 ? -4.425 22.043 28.379 1.00 77.38 551 ASN A O 1
ATOM 4488 N N . ILE A 1 552 ? -5.301 19.968 28.416 1.00 73.38 552 ILE A N 1
ATOM 4489 C CA . ILE A 1 552 ? -4.017 19.276 28.563 1.00 73.38 552 ILE A CA 1
ATOM 4490 C C . ILE A 1 552 ? -3.151 19.495 27.309 1.00 73.38 552 ILE A C 1
ATOM 4492 O O . ILE A 1 552 ? -1.999 19.903 27.433 1.00 73.38 552 ILE A O 1
ATOM 4496 N N . TYR A 1 553 ? -3.696 19.327 26.102 1.00 76.19 553 TYR A N 1
ATOM 4497 C CA . TYR A 1 553 ? -2.975 19.571 24.847 1.00 76.19 553 TYR A CA 1
ATOM 4498 C C . TYR A 1 553 ? -2.386 20.990 24.789 1.00 76.19 553 TYR A C 1
ATOM 4500 O O . TYR A 1 553 ? -1.201 21.151 24.500 1.00 76.19 553 TYR A O 1
ATOM 4508 N N . LYS A 1 554 ? -3.170 22.020 25.141 1.00 76.38 554 LYS A N 1
ATOM 4509 C CA . LYS A 1 554 ? -2.704 23.418 25.202 1.00 76.38 554 LYS A CA 1
ATOM 4510 C C . LYS A 1 554 ? -1.610 23.634 26.250 1.00 76.38 554 LYS A C 1
ATOM 4512 O O . LYS A 1 554 ? -0.638 24.330 25.972 1.00 76.38 554 LYS A O 1
ATOM 4517 N N . LYS A 1 555 ? -1.754 23.029 27.435 1.00 73.06 555 LYS A N 1
ATOM 4518 C CA . LYS A 1 555 ? -0.774 23.101 28.532 1.00 73.06 555 LYS A CA 1
ATOM 4519 C C . LYS A 1 555 ? 0.581 22.512 28.128 1.00 73.06 555 LYS A C 1
ATOM 4521 O O . LYS A 1 555 ? 1.609 23.053 28.522 1.00 73.06 555 LYS A O 1
ATOM 4526 N N . TYR A 1 556 ? 0.582 21.419 27.365 1.00 67.06 556 TYR A N 1
ATOM 4527 C CA . TYR A 1 556 ? 1.793 20.656 27.053 1.00 67.06 556 TYR A CA 1
ATOM 4528 C C . TYR A 1 556 ? 2.403 20.928 25.677 1.00 67.06 556 TYR A C 1
ATOM 4530 O O . TYR A 1 556 ? 3.551 20.562 25.496 1.00 67.06 556 TYR A O 1
ATOM 4538 N N . ASN A 1 557 ? 1.712 21.560 24.725 1.00 63.69 557 ASN A N 1
ATOM 4539 C CA . ASN A 1 557 ? 2.289 21.895 23.412 1.00 63.69 557 ASN A CA 1
ATOM 4540 C C . ASN A 1 557 ? 2.683 23.373 23.261 1.00 63.69 557 ASN A C 1
ATOM 4542 O O . ASN A 1 557 ? 2.851 23.832 22.136 1.00 63.69 557 ASN A O 1
ATOM 4546 N N . SER A 1 558 ? 2.827 24.106 24.377 1.00 51.25 558 SER A N 1
ATOM 4547 C CA . SER A 1 558 ? 3.394 25.465 24.427 1.00 51.25 558 SER A CA 1
ATOM 4548 C C . SER A 1 558 ? 2.945 26.363 23.270 1.00 51.25 558 SER A C 1
ATOM 4550 O O . SER A 1 558 ? 3.755 26.823 22.469 1.00 51.25 558 SER A O 1
ATOM 4552 N N . ILE A 1 559 ? 1.646 26.644 23.187 1.00 46.94 559 ILE A N 1
ATOM 4553 C CA . ILE A 1 559 ? 1.215 27.872 22.521 1.00 46.94 559 ILE A CA 1
ATOM 4554 C C . ILE A 1 559 ? 1.341 28.949 23.595 1.00 46.94 559 ILE A C 1
ATOM 4556 O O . ILE A 1 559 ? 0.418 29.153 24.382 1.00 46.94 559 ILE A O 1
ATOM 4560 N N . GLU A 1 560 ? 2.503 29.604 23.685 1.00 37.50 560 GLU A N 1
ATOM 4561 C CA . GLU A 1 560 ? 2.519 30.938 24.285 1.00 37.50 560 GLU A CA 1
ATOM 4562 C C . GLU A 1 560 ? 1.442 31.753 23.571 1.00 37.50 560 GLU A C 1
ATOM 4564 O O . GLU A 1 560 ? 1.381 31.780 22.340 1.00 37.50 560 GLU A O 1
ATOM 4569 N N . ASN A 1 561 ? 0.554 32.340 24.368 1.00 35.59 561 ASN A N 1
ATOM 4570 C CA . ASN A 1 561 ? -0.542 33.194 23.950 1.00 35.59 561 ASN A CA 1
ATOM 4571 C C . ASN A 1 561 ? -0.165 34.078 22.748 1.00 35.59 561 ASN A C 1
ATOM 4573 O O . ASN A 1 561 ? 0.362 35.175 22.909 1.00 35.59 561 ASN A O 1
ATOM 4577 N N . SER A 1 562 ? -0.553 33.657 21.545 1.00 33.06 562 SER A N 1
ATOM 4578 C CA . SER A 1 562 ? -1.062 34.606 20.565 1.00 33.06 562 SER A CA 1
ATOM 4579 C C . SER A 1 562 ? -2.557 34.741 20.829 1.00 33.06 562 SER A C 1
ATOM 4581 O O . SER A 1 562 ? -3.415 34.220 20.117 1.00 33.06 562 SER A O 1
ATOM 4583 N N . GLU A 1 563 ? -2.878 35.458 21.905 1.00 35.41 563 GLU A N 1
ATOM 4584 C CA . GLU A 1 563 ? -4.121 36.219 21.972 1.00 35.41 563 GLU A CA 1
ATOM 4585 C C . GLU A 1 563 ? -4.111 37.189 20.780 1.00 35.41 563 GLU A C 1
ATOM 4587 O O . GLU A 1 563 ? -3.633 38.307 20.925 1.00 35.41 563 GLU A O 1
ATOM 4592 N N . ASN A 1 564 ? -4.473 36.718 19.576 1.00 31.48 564 ASN A N 1
ATOM 4593 C CA . ASN A 1 564 ? -4.880 37.512 18.403 1.00 31.48 564 ASN A CA 1
ATOM 4594 C C . ASN A 1 564 ? -5.089 36.679 17.122 1.00 31.48 564 ASN A C 1
ATOM 4596 O O . ASN A 1 564 ? -4.808 37.167 16.039 1.00 31.48 564 ASN A O 1
ATOM 4600 N N . ASN A 1 565 ? -5.635 35.462 17.194 1.00 30.72 565 ASN A N 1
ATOM 4601 C CA . ASN A 1 565 ? -6.209 34.810 16.004 1.00 30.72 565 ASN A CA 1
ATOM 4602 C C . ASN A 1 565 ? -7.587 34.200 16.317 1.00 30.72 565 ASN A C 1
ATOM 4604 O O . ASN A 1 565 ? -7.872 33.054 15.993 1.00 30.72 565 ASN A O 1
ATOM 4608 N N . ASN A 1 566 ? -8.480 35.001 16.911 1.00 30.56 566 ASN A N 1
ATOM 4609 C CA . ASN A 1 566 ? -9.924 34.849 16.684 1.00 30.56 566 ASN A CA 1
ATOM 4610 C C . ASN A 1 566 ? -10.272 35.442 15.308 1.00 30.56 566 ASN A C 1
ATOM 4612 O O . ASN A 1 566 ? -11.070 36.369 15.183 1.00 30.56 566 ASN A O 1
ATOM 4616 N N . SER A 1 567 ? -9.636 34.941 14.257 1.00 32.75 567 SER A N 1
ATOM 4617 C CA . SER A 1 567 ? -10.177 35.063 12.916 1.00 32.75 567 SER A CA 1
ATOM 4618 C C . SER A 1 567 ? -10.965 33.789 12.665 1.00 32.75 567 SER A C 1
ATOM 4620 O O . SER A 1 567 ? -10.432 32.685 12.753 1.00 32.75 567 SER A O 1
ATOM 4622 N N . ASN A 1 568 ? -12.249 33.954 12.361 1.00 33.53 568 ASN A N 1
ATOM 4623 C CA . ASN A 1 568 ? -13.049 32.960 11.661 1.00 33.53 568 ASN A CA 1
ATOM 4624 C C . ASN A 1 568 ? -12.364 32.643 10.319 1.00 33.53 568 ASN A C 1
ATOM 4626 O O . ASN A 1 568 ? -12.777 33.145 9.277 1.00 33.53 568 ASN A O 1
ATOM 4630 N N . PHE A 1 569 ? -11.277 31.873 10.332 1.00 38.41 569 PHE A N 1
ATOM 4631 C CA . PHE A 1 569 ? -10.773 31.244 9.128 1.00 38.41 569 PHE A CA 1
ATOM 4632 C C . PHE A 1 569 ? -11.725 30.093 8.851 1.00 38.41 569 PHE A C 1
ATOM 4634 O O . PHE A 1 569 ? -11.689 29.054 9.510 1.00 38.41 569 PHE A O 1
ATOM 4641 N N . THR A 1 570 ? -12.636 30.322 7.910 1.00 41.59 570 THR A N 1
ATOM 4642 C CA . THR A 1 570 ? -13.252 29.243 7.150 1.00 41.59 570 THR A CA 1
ATOM 4643 C C . THR A 1 570 ? -12.136 28.276 6.766 1.00 41.59 570 THR A C 1
ATOM 4645 O O . THR A 1 570 ? -11.166 28.677 6.118 1.00 41.59 570 THR A O 1
ATOM 4648 N N . LYS A 1 571 ? -12.221 27.034 7.260 1.00 54.56 571 LYS A N 1
ATOM 4649 C CA . LYS A 1 571 ? -11.268 25.978 6.904 1.00 54.56 571 LYS A CA 1
ATOM 4650 C C . LYS A 1 571 ? -11.166 25.936 5.385 1.00 54.56 571 LYS A C 1
ATOM 4652 O O . LYS A 1 571 ? -12.182 26.060 4.697 1.00 54.56 571 LYS A O 1
ATOM 4657 N N . ILE A 1 572 ? -9.952 25.803 4.862 1.00 66.00 572 ILE A N 1
ATOM 4658 C CA . ILE A 1 572 ? -9.772 25.672 3.413 1.00 66.00 572 ILE A CA 1
ATOM 4659 C C . ILE A 1 572 ? -10.529 24.395 2.994 1.00 66.00 572 ILE A C 1
ATOM 4661 O O . ILE A 1 572 ? -10.475 23.421 3.746 1.00 66.00 572 ILE A O 1
ATOM 4665 N N . PRO A 1 573 ? -11.227 24.352 1.839 1.00 72.06 573 PRO A N 1
ATOM 4666 C CA . PRO A 1 573 ? -12.011 23.179 1.433 1.00 72.06 573 PRO A CA 1
ATOM 4667 C C . PRO A 1 573 ? -11.250 21.848 1.555 1.00 72.06 573 PRO A C 1
ATOM 4669 O O . PRO A 1 573 ? -11.785 20.862 2.044 1.00 72.06 573 PRO A O 1
ATOM 4672 N N . GLU A 1 574 ? -9.949 21.851 1.244 1.00 75.44 574 GLU A N 1
ATOM 4673 C CA . GLU A 1 574 ? -9.072 20.686 1.402 1.00 75.44 574 GLU A CA 1
ATOM 4674 C C . GLU A 1 574 ? -8.985 20.158 2.851 1.00 75.44 574 GLU A C 1
ATOM 4676 O O . GLU A 1 574 ? -8.928 18.947 3.062 1.00 75.44 574 GLU A O 1
ATOM 4681 N N . GLU A 1 575 ? -8.995 21.030 3.863 1.00 80.31 575 GLU A N 1
ATOM 4682 C CA . GLU A 1 575 ? -8.994 20.615 5.271 1.00 80.31 575 GLU A CA 1
ATOM 4683 C C . GLU A 1 575 ? -10.331 19.987 5.677 1.00 80.31 575 GLU A C 1
ATOM 4685 O O . GLU A 1 575 ? -10.345 19.019 6.438 1.00 80.31 575 GLU A O 1
ATOM 4690 N N . ALA A 1 576 ? -11.449 20.517 5.170 1.00 82.88 576 ALA A N 1
ATOM 4691 C CA . ALA A 1 576 ? -12.777 19.962 5.419 1.00 82.88 576 ALA A CA 1
ATOM 4692 C C . ALA A 1 576 ? -12.906 18.552 4.822 1.00 82.88 576 ALA A C 1
ATOM 4694 O O . ALA A 1 576 ? -13.321 17.628 5.528 1.00 82.88 576 ALA A O 1
ATOM 4695 N N . ASP A 1 577 ? -12.439 18.370 3.584 1.00 86.50 577 ASP A N 1
ATOM 4696 C CA . ASP A 1 577 ? -12.395 17.070 2.912 1.00 86.50 577 ASP A CA 1
ATOM 4697 C C . ASP A 1 577 ? -11.508 16.079 3.692 1.00 86.50 577 ASP A C 1
ATOM 4699 O O . ASP A 1 577 ? -11.866 14.925 3.905 1.00 86.50 577 ASP A O 1
ATOM 4703 N N . ILE A 1 578 ? -10.348 16.514 4.198 1.00 88.31 578 ILE A N 1
ATOM 4704 C CA . ILE A 1 578 ? -9.485 15.653 5.027 1.00 88.31 578 ILE A CA 1
ATOM 4705 C C . ILE A 1 578 ? -10.186 15.243 6.325 1.00 88.31 578 ILE A C 1
ATOM 4707 O O . ILE A 1 578 ? -10.125 14.076 6.713 1.00 88.31 578 ILE A O 1
ATOM 4711 N N . ILE A 1 579 ? -10.863 16.171 7.003 1.00 89.69 579 ILE A N 1
ATOM 4712 C CA . ILE A 1 579 ? -11.596 15.872 8.240 1.00 89.69 579 ILE A CA 1
ATOM 4713 C C . ILE A 1 579 ? -12.713 14.861 7.976 1.00 89.69 579 ILE A C 1
ATOM 4715 O O . ILE A 1 579 ? -12.878 13.927 8.766 1.00 89.69 579 ILE A O 1
ATOM 4719 N N . SER A 1 580 ? -13.467 15.022 6.884 1.00 90.62 580 SER A N 1
ATOM 4720 C CA . SER A 1 580 ? -14.543 14.094 6.524 1.00 90.62 580 SER A CA 1
ATOM 4721 C C . SER A 1 580 ? -13.991 12.689 6.258 1.00 90.62 580 SER A C 1
ATOM 4723 O O . SER A 1 580 ? -14.528 11.717 6.792 1.00 90.62 580 SER A O 1
ATOM 4725 N N . ILE A 1 581 ? -12.851 12.584 5.564 1.00 93.94 581 ILE A N 1
ATOM 4726 C CA . ILE A 1 581 ? -12.145 11.317 5.335 1.00 93.94 581 ILE A CA 1
ATOM 4727 C C . ILE A 1 581 ? -11.678 10.699 6.653 1.00 93.94 581 ILE A C 1
ATOM 4729 O O . ILE A 1 581 ? -11.952 9.527 6.903 1.00 93.94 581 ILE A O 1
ATOM 4733 N N . LEU A 1 582 ? -10.994 11.445 7.525 1.00 92.62 582 LEU A N 1
ATOM 4734 C CA . LEU A 1 582 ? -10.472 10.902 8.787 1.00 92.62 582 LEU A CA 1
ATOM 4735 C C . LEU A 1 582 ? -11.604 10.381 9.695 1.00 92.62 582 LEU A C 1
ATOM 4737 O O . LEU A 1 582 ? -11.460 9.323 10.316 1.00 92.62 582 LEU A O 1
ATOM 4741 N N . ARG A 1 583 ? -12.763 11.050 9.712 1.00 90.62 583 ARG A N 1
ATOM 4742 C CA . ARG A 1 583 ? -13.956 10.613 10.465 1.00 90.62 583 ARG A CA 1
ATOM 4743 C C . ARG A 1 583 ? -14.507 9.258 10.023 1.00 90.62 583 ARG A C 1
ATOM 4745 O O . ARG A 1 583 ? -15.124 8.572 10.832 1.00 90.62 583 ARG A O 1
ATOM 4752 N N . THR A 1 584 ? -14.260 8.821 8.788 1.00 90.19 584 THR A N 1
ATOM 4753 C CA . THR A 1 584 ? -14.683 7.478 8.333 1.00 90.19 584 THR A CA 1
ATOM 4754 C C . THR A 1 584 ? -14.001 6.344 9.107 1.00 90.19 584 THR A C 1
ATOM 4756 O O . THR A 1 584 ? -14.538 5.234 9.188 1.00 90.19 584 THR A O 1
ATOM 4759 N N . ARG A 1 585 ? -12.834 6.622 9.704 1.00 90.25 585 ARG A N 1
ATOM 4760 C CA . ARG A 1 585 ? -12.059 5.681 10.519 1.00 90.25 585 ARG A CA 1
ATOM 4761 C C . ARG A 1 585 ? -12.123 6.010 12.004 1.00 90.25 585 ARG A C 1
ATOM 4763 O O . ARG A 1 585 ? -12.343 5.107 12.803 1.00 90.25 585 ARG A O 1
ATOM 4770 N N . TRP A 1 586 ? -11.946 7.278 12.371 1.00 85.62 586 TRP A N 1
ATOM 4771 C CA . TRP A 1 586 ? -11.983 7.722 13.769 1.00 85.62 586 TRP A CA 1
ATOM 4772 C C . TRP A 1 586 ? -13.386 8.029 14.288 1.00 85.62 586 TRP A C 1
ATOM 4774 O O . TRP A 1 586 ? -13.493 8.491 15.408 1.00 85.62 586 TRP A O 1
ATOM 4784 N N . ASN A 1 587 ? -14.434 7.706 13.525 1.00 78.12 587 ASN A N 1
ATOM 4785 C CA . ASN A 1 587 ? -15.850 7.880 13.850 1.00 78.12 587 ASN A CA 1
ATOM 4786 C C . ASN A 1 587 ? -16.307 9.348 14.012 1.00 78.12 587 ASN A C 1
ATOM 4788 O O . ASN A 1 587 ? -15.515 10.291 14.015 1.00 78.12 587 ASN A O 1
ATOM 4792 N N . SER A 1 588 ? -17.626 9.544 14.082 1.00 69.12 588 SER A N 1
ATOM 4793 C CA . SER A 1 588 ? -18.266 10.860 14.222 1.00 69.12 588 SER A CA 1
ATOM 4794 C C . SER A 1 588 ? -18.179 11.453 15.631 1.00 69.12 588 SER A C 1
ATOM 4796 O O . SER A 1 588 ? -18.391 12.650 15.792 1.00 69.12 588 SER A O 1
ATOM 4798 N N . GLU A 1 589 ? -17.844 10.651 16.640 1.00 75.56 589 GLU A N 1
ATOM 4799 C CA . GLU A 1 589 ? -17.646 11.051 18.041 1.00 75.56 589 GLU A CA 1
ATOM 4800 C C . GLU A 1 589 ? -16.209 11.553 18.274 1.00 75.56 589 GLU A C 1
ATOM 4802 O O . GLU A 1 589 ? -15.623 11.389 19.346 1.00 75.56 589 GLU A O 1
ATOM 4807 N N . THR A 1 590 ? -15.619 12.180 17.254 1.00 81.75 590 THR A N 1
ATOM 4808 C CA . THR A 1 590 ? -14.306 12.814 17.342 1.00 81.75 590 THR A CA 1
ATOM 4809 C C . THR A 1 590 ? -14.318 14.243 16.826 1.00 81.75 590 THR A C 1
ATOM 4811 O O . THR A 1 590 ? -14.989 14.604 15.850 1.00 81.75 590 THR A O 1
ATOM 4814 N N . ILE A 1 591 ? -13.524 15.077 17.492 1.00 83.94 591 ILE A N 1
ATOM 4815 C CA . ILE A 1 591 ? -13.239 16.446 17.076 1.00 83.94 591 ILE A CA 1
ATOM 4816 C C . ILE A 1 591 ? -11.830 16.470 16.491 1.00 83.94 591 ILE A C 1
ATOM 4818 O O . ILE A 1 591 ? -10.877 16.043 17.139 1.00 83.94 591 ILE A O 1
ATOM 4822 N N . ILE A 1 592 ? -11.708 16.966 15.257 1.00 86.81 592 ILE A N 1
ATOM 4823 C CA . ILE A 1 592 ? -10.443 17.021 14.518 1.00 86.81 592 ILE A CA 1
ATOM 4824 C C . ILE A 1 592 ? -10.047 18.482 14.294 1.00 86.81 592 ILE A C 1
ATOM 4826 O O . ILE A 1 592 ? -10.773 19.254 13.654 1.00 86.81 592 ILE A O 1
ATOM 4830 N N . GLU A 1 593 ? -8.880 18.844 14.816 1.00 85.62 593 GLU A N 1
ATOM 4831 C CA . GLU A 1 593 ? -8.239 20.146 14.621 1.00 85.62 593 GLU A CA 1
ATOM 4832 C C . GLU A 1 593 ? -7.069 19.996 13.646 1.00 85.62 593 GLU A C 1
ATOM 4834 O O . GLU A 1 593 ? -6.267 19.073 13.779 1.00 85.62 593 GLU A O 1
ATOM 4839 N N . THR A 1 594 ? -6.989 20.876 12.647 1.00 83.56 594 THR A N 1
ATOM 4840 C CA . THR A 1 594 ? -5.971 20.845 11.592 1.00 83.56 594 THR A CA 1
ATOM 4841 C C . THR A 1 594 ? -5.041 22.049 11.706 1.00 83.56 594 THR A C 1
ATOM 4843 O O . THR A 1 594 ? -5.475 23.165 11.978 1.00 83.56 594 THR A O 1
ATOM 4846 N N . GLU A 1 595 ? -3.749 21.810 11.503 1.00 81.69 595 GLU A N 1
ATOM 4847 C CA . GLU A 1 595 ? -2.696 22.819 11.430 1.00 81.69 595 GLU A CA 1
ATOM 4848 C C . GLU A 1 595 ? -1.908 22.584 10.132 1.00 81.69 595 GLU A C 1
ATOM 4850 O O . GLU A 1 595 ? -1.379 21.490 9.905 1.00 81.69 595 GLU A O 1
ATOM 4855 N N . LEU A 1 596 ? -1.831 23.599 9.268 1.00 76.81 596 LEU A N 1
ATOM 4856 C CA . LEU A 1 596 ? -1.123 23.512 7.992 1.00 76.81 596 LEU A CA 1
ATOM 4857 C C . LEU A 1 596 ? 0.280 24.113 8.107 1.00 76.81 596 LEU A C 1
ATOM 4859 O O . LEU A 1 596 ? 0.454 25.306 8.353 1.00 76.81 596 LEU A O 1
ATOM 4863 N N . TYR A 1 597 ? 1.288 23.283 7.862 1.00 73.38 597 TYR A N 1
ATOM 4864 C CA . TYR A 1 597 ? 2.690 23.671 7.835 1.00 73.38 597 TYR A CA 1
ATOM 4865 C C . TYR A 1 597 ? 3.166 23.682 6.386 1.00 73.38 597 TYR A C 1
ATOM 4867 O O . TYR A 1 597 ? 3.268 22.642 5.736 1.00 73.38 597 TYR A O 1
ATOM 4875 N N . THR A 1 598 ? 3.461 24.872 5.863 1.00 65.19 598 THR A N 1
ATOM 4876 C CA . THR A 1 598 ? 4.118 25.000 4.556 1.00 65.19 598 THR A CA 1
ATOM 4877 C C . THR A 1 598 ? 5.622 25.021 4.770 1.00 65.19 598 THR A C 1
ATOM 4879 O O . THR A 1 598 ? 6.153 25.967 5.359 1.00 65.19 598 THR A O 1
ATOM 4882 N N . ILE A 1 599 ? 6.321 24.000 4.279 1.00 60.38 599 ILE A N 1
ATOM 4883 C CA . ILE A 1 599 ? 7.782 24.003 4.271 1.00 60.38 599 ILE A CA 1
ATOM 4884 C C . ILE A 1 599 ? 8.211 24.883 3.097 1.00 60.38 599 ILE A C 1
ATOM 4886 O O . ILE A 1 599 ? 8.035 24.520 1.933 1.00 60.38 599 ILE A O 1
ATOM 4890 N N . LYS A 1 600 ? 8.727 26.080 3.404 1.00 48.78 600 LYS A N 1
ATOM 4891 C CA . LYS A 1 600 ? 9.299 26.968 2.385 1.00 48.78 600 LYS A CA 1
ATOM 4892 C C . LYS A 1 600 ? 10.538 26.307 1.777 1.00 48.78 600 LYS A C 1
ATOM 4894 O O . LYS A 1 600 ? 11.422 25.873 2.514 1.00 48.78 600 LYS A O 1
ATOM 4899 N N . LEU A 1 601 ? 10.534 26.238 0.446 1.00 42.62 601 LEU A N 1
ATOM 4900 C CA . LEU A 1 601 ? 11.595 25.708 -0.412 1.00 42.62 601 LEU A CA 1
ATOM 4901 C C . LEU A 1 601 ? 12.872 26.549 -0.356 1.00 42.62 601 LEU A C 1
ATOM 4903 O O . LEU A 1 601 ? 12.745 27.797 -0.323 1.00 42.62 601 LEU A O 1
#

Secondary structure (DSSP, 8-state):
------SSSHHHHHHHHHHHHHHHHHHHHHHHHHTTS-------HHHHHHHHSPPPHHHHHHHHHHTHHHHHHHHHTT----HHHHHHHHHHH--TTTT-TT-----SS-SS----S---SSS-TT-EEPPHHHHHHHHHHHH-SGGG--S-HHHHHHHHH----B---TT--S----------S-----------TTSBPBSSSSTHHHHHHHHHHHHHHHHS-HHHHTT-S-HHHHHHT--HHHHHHHHHHHHHHHHHHH-SSS-EEEEEEEEEEGGGTEEEEEEEEESSHHHHHHHHHHHHTTTTTTSTTHHHHHHHHHHHHH-HHHHHHH-S-TTS-SB-GGGPBPHHHHHHHHHSS--S-SSBSEEEEE-SS-EEEEE-B-S--SSEEEEHHHHTTS----HHHHS-SSSEEEEEETTEEEEEEES-GGGGPPPHHHHHHHHHHHHHTTT-TT--SEEEHHHHHHHHHHTT-GGGHHHHGGG-BTTEEEHHHHHHHHHHHTT-----S-TT--EEEEEEE--BSTT-EEEEEEEEEEGGGHHHHHHHHHHHTT----TT--------HHHHHHHHHHHHHH-SSEEEEEEEEEE--

Radius of gyration: 25.88 Å; chains: 1; bounding box: 72×60×70 Å

Organism: NCBI:txid659607

Foldseek 3Di:
DDDDPDPDPVVVVVVVVVVVVVVVVVLVVVVVVCVVPPDDDPDDPVLLCVLPDFQFLVNLVVLLVVCLVVLLCQLCPLADEDPQQSVVLSCLFDPPCPVPPPPPPPLLDDLDQAQDAFFDQVPDPQKDWDDPVQVVLLVCQAQNDDPQRFEDLVLVVLQQQDFFDFADDPPPPDDDDDDPDDPDDDDPQPPDLQDPSLATFRPDPAPQLVRQLLRLQLVCSQRRGCVNSVPPRDSSVSSNDPGPSSSLLSSLSLLLSLLSSQARYQKFKQKDWDPDDSVVVDITIMIHMDSHSVVSSVVCSVCVSNCCRVHRRSSVSSLSRLCPSNDLVQLLVQELDSRHHCQHHSNHGQPLSSCCRFRSHSFRAQAEAKAWDDDPPDIRIHGHRDAQTQAAEFELCVLVVVHAHYLSRLQHSFQWYWYHYPRATKIKGFSPRCSNPDDPLRVLLNQLVVLVCVQVSVPPQKHFLVCVQVSCVSSVNNVCNVVQSVCQDPRMDGNVNSSVVVCVVVVNDPPPVCPSNAWTKMWIWRSYPVVATKIKIKIKGFLVCPVVSVVSVCVSNDPPDPPPPPPPPPPDVVVVSVVSRVCSNVPPRMDMDIDMDGDDD